Protein AF-0000000074217913 (afdb_homodimer)

Solvent-accessible surface area (backbone atoms only — not comparable to full-atom values): 28511 Å² total; per-residue (Å²): 125,82,74,74,74,81,75,50,30,39,48,20,74,48,66,44,60,86,43,67,68,57,65,58,76,44,72,46,54,25,29,33,69,36,25,29,69,39,64,26,26,34,15,54,50,45,27,1,13,82,92,37,47,10,49,38,68,25,53,40,85,28,80,88,29,54,33,67,37,34,37,34,32,47,62,50,59,69,61,40,50,53,49,48,53,52,51,41,44,71,57,56,46,48,44,77,47,78,46,58,32,42,48,64,53,74,89,48,76,67,64,39,73,24,39,34,74,31,49,48,81,83,29,89,39,43,63,48,88,57,98,51,48,38,57,34,22,63,67,12,42,20,72,59,32,50,16,47,45,57,54,19,40,53,49,29,49,41,57,69,81,34,66,86,62,84,54,66,64,61,52,51,43,50,54,49,25,51,56,51,27,63,74,74,43,52,77,63,58,50,38,44,58,50,26,39,53,48,51,71,73,55,52,81,65,64,66,52,66,64,58,59,61,60,63,68,62,66,65,68,80,72,69,76,72,77,70,76,76,67,78,89,81,75,89,79,68,85,78,78,80,84,74,85,78,78,82,82,59,97,72,132,123,81,75,74,74,82,74,50,28,38,47,19,76,48,67,44,60,86,46,67,70,54,65,58,77,44,71,45,55,24,29,34,70,37,26,30,68,39,64,26,25,33,15,52,49,43,27,1,14,83,92,37,48,10,48,38,67,26,54,40,87,27,82,89,29,54,34,68,36,34,36,34,32,46,60,49,58,70,63,40,51,52,49,48,53,52,50,42,44,71,59,54,46,49,43,78,47,79,45,57,31,42,50,64,53,73,89,49,76,66,65,39,72,24,39,33,75,32,50,48,82,81,30,89,40,43,63,49,88,57,97,52,48,38,57,33,22,63,66,12,42,20,71,57,32,50,15,46,45,58,53,19,41,53,49,30,49,41,57,70,78,35,66,86,62,84,55,65,63,60,51,50,42,51,53,49,25,50,55,51,28,63,75,74,44,52,76,61,58,50,37,44,58,50,25,40,53,49,51,71,72,54,53,82,65,65,66,52,67,64,58,59,63,60,64,67,63,68,67,69,80,73,72,78,73,80,74,80,77,76,74,87,82,81,78,85,76,82,70,86,74,82,83,80,82,83,75,85,74,92,81,135

InterPro domains:
  IPR006840 Glutathione-specific gamma-glutamylcyclotransferase [PF04752] (8-179)
  IPR006840 Glutathione-specific gamma-glutamylcyclotransferase [PTHR12192] (8-188)
  IPR013024 Gamma-glutamyl cyclotransferase-like [cd06661] (10-119)
  IPR036568 Gamma-glutamyl cyclotransferase-like superfamily [SSF110857] (8-122)

Radius of gyration: 31.49 Å; Cα contacts (8 Å, |Δi|>4): 832; chains: 2; bounding box: 58×108×84 Å

Nearest PDB structures (foldseek):
  6ky1-assembly1_A  TM=9.295E-01  e=3.889E-21  Homo sapiens
  6ky0-assembly2_B  TM=9.250E-01  e=1.197E-20  Homo sapiens
  6ky1-assembly2_B  TM=9.244E-01  e=1.429E-20  Homo sapiens
  6ky0-assembly3_C  TM=9.483E-01  e=1.442E-18  Homo sapiens
  6k95-assembly1_A-3  TM=8.635E-01  e=1.011E-18  Homo sapiens

Structure (mmCIF, N/CA/C/O backbone):
data_AF-0000000074217913-model_v1
#
loop_
_entity.id
_entity.type
_entity.pdbx_description
1 polymer 'glutathione-specific gamma-glutamylcyclotransferase'
#
loop_
_atom_site.group_PDB
_atom_site.id
_atom_site.type_symbol
_atom_site.label_atom_id
_atom_site.label_alt_id
_atom_site.label_comp_id
_atom_site.label_asym_id
_atom_site.label_entity_id
_atom_site.label_seq_id
_atom_site.pdbx_PDB_ins_code
_atom_site.Cartn_x
_atom_site.Cartn_y
_atom_site.Cartn_z
_atom_site.occupancy
_atom_site.B_iso_or_equiv
_atom_site.auth_seq_id
_atom_site.auth_comp_id
_atom_site.auth_asym_id
_atom_site.auth_atom_id
_atom_site.pdbx_PDB_model_num
ATOM 1 N N . MET A 1 1 ? -22.969 16.188 34.094 1 24.75 1 MET A N 1
ATOM 2 C CA . MET A 1 1 ? -21.531 16.156 33.781 1 24.75 1 MET A CA 1
ATOM 3 C C . MET A 1 1 ? -21.297 16.094 32.281 1 24.75 1 MET A C 1
ATOM 5 O O . MET A 1 1 ? -21.828 15.203 31.594 1 24.75 1 MET A O 1
ATOM 9 N N . ALA A 1 2 ? -21.406 17.156 31.609 1 31.7 2 ALA A N 1
ATOM 10 C CA . ALA A 1 2 ? -21.234 17.172 30.156 1 31.7 2 ALA A CA 1
ATOM 11 C C . ALA A 1 2 ? -20.109 16.219 29.734 1 31.7 2 ALA A C 1
ATOM 13 O O . ALA A 1 2 ? -19 16.297 30.266 1 31.7 2 ALA A O 1
ATOM 14 N N . ASN A 1 3 ? -20.266 14.945 29.672 1 37.22 3 ASN A N 1
ATOM 15 C CA . ASN A 1 3 ? -19.281 13.953 29.281 1 37.22 3 ASN A CA 1
ATOM 16 C C . ASN A 1 3 ? -18.297 14.5 28.25 1 37.22 3 ASN A C 1
ATOM 18 O O . ASN A 1 3 ? -18.703 14.828 27.141 1 37.22 3 ASN A O 1
ATOM 22 N N . GLU A 1 4 ? -17.469 15.414 28.531 1 41.25 4 GLU A N 1
ATOM 23 C CA . GLU A 1 4 ? -16.406 16.062 27.766 1 41.25 4 GLU A CA 1
ATOM 24 C C . GLU A 1 4 ? -15.844 15.117 26.703 1 41.25 4 GLU A C 1
ATOM 26 O O . GLU A 1 4 ? -15.125 14.164 27.031 1 41.25 4 GLU A O 1
ATOM 31 N N . THR A 1 5 ? -16.609 14.539 25.875 1 49.62 5 THR A N 1
ATOM 32 C CA . THR A 1 5 ? -16.344 13.578 24.8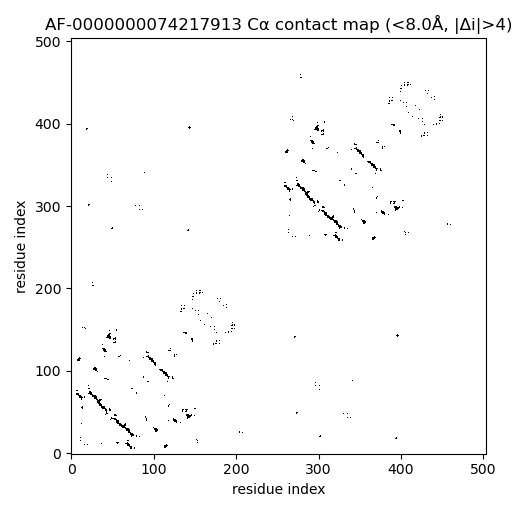12 1 49.62 5 THR A CA 1
ATOM 33 C C . THR A 1 5 ? -15.023 13.883 24.125 1 49.62 5 THR A C 1
ATOM 35 O O . THR A 1 5 ? -14.812 14.984 23.625 1 49.62 5 THR A O 1
ATOM 38 N N . ASN A 1 6 ? -13.859 13.539 24.766 1 65.75 6 ASN A N 1
ATOM 39 C CA . ASN A 1 6 ? -12.477 13.797 24.359 1 65.75 6 ASN A CA 1
ATOM 40 C C . ASN A 1 6 ? -12.25 13.492 22.891 1 65.75 6 ASN A C 1
ATOM 42 O O . ASN A 1 6 ? -11.945 12.352 22.516 1 65.75 6 ASN A O 1
ATOM 46 N N . ASP A 1 7 ? -12.648 14.359 22 1 87.56 7 ASP A N 1
ATOM 47 C CA . ASP A 1 7 ? -12.43 14.336 20.547 1 87.56 7 ASP A CA 1
ATOM 48 C C . ASP A 1 7 ? -10.945 14.297 20.219 1 87.56 7 ASP A C 1
ATOM 50 O O . ASP A 1 7 ? -10.148 15.023 20.812 1 87.56 7 ASP A O 1
ATOM 54 N N . VAL A 1 8 ? -10.609 13.352 19.531 1 95.06 8 VAL A N 1
ATOM 55 C CA . VAL A 1 8 ? -9.203 13.203 19.188 1 95.06 8 VAL A CA 1
ATOM 56 C C . VAL A 1 8 ? -8.969 13.688 17.766 1 95.06 8 VAL A C 1
ATOM 58 O O . VAL A 1 8 ? -9.664 13.266 16.828 1 95.06 8 VAL A O 1
ATOM 61 N N . TRP A 1 9 ? -8.078 14.703 17.672 1 97.56 9 TRP A N 1
ATOM 62 C CA . TRP A 1 9 ? -7.625 15.188 16.375 1 97.56 9 TRP A CA 1
ATOM 63 C C . TRP A 1 9 ? -6.289 14.562 15.992 1 97.56 9 TRP A C 1
ATOM 65 O O . TRP A 1 9 ? -5.402 14.414 16.844 1 97.56 9 TRP A O 1
ATOM 75 N N . VAL A 1 10 ? -6.184 14.203 14.711 1 98.12 10 VAL A N 1
ATOM 76 C CA . VAL A 1 10 ? -4.93 13.664 14.188 1 98.12 10 VAL A CA 1
ATOM 77 C C . VAL A 1 10 ? -4.398 14.578 13.086 1 98.12 10 VAL A C 1
ATOM 79 O O . VAL A 1 10 ? -5.129 14.922 12.148 1 98.12 10 VAL A O 1
ATOM 82 N N . PHE A 1 11 ? -3.158 14.984 13.219 1 98.69 11 PHE A N 1
ATOM 83 C CA . PHE A 1 11 ? -2.527 15.828 12.203 1 98.69 11 PHE A CA 1
ATOM 84 C C . PHE A 1 11 ? -1.843 14.977 11.141 1 98.69 11 PHE A C 1
ATOM 86 O O . PHE A 1 11 ? -1.042 14.094 11.469 1 98.69 11 PHE A O 1
ATOM 93 N N . ALA A 1 12 ? -2.168 15.258 9.922 1 98.44 12 ALA A N 1
ATOM 94 C CA . ALA A 1 12 ? -1.618 14.562 8.758 1 98.44 12 ALA A CA 1
ATOM 95 C C . ALA A 1 12 ? -0.642 15.461 7.996 1 98.44 12 ALA A C 1
ATOM 97 O O . ALA A 1 12 ? -1.014 16.531 7.527 1 98.44 12 ALA A O 1
ATOM 98 N N . TYR A 1 13 ? 0.562 14.977 7.828 1 98.62 13 TYR A N 1
ATOM 99 C CA . TYR A 1 13 ? 1.555 15.781 7.133 1 98.62 13 TYR A CA 1
ATOM 100 C C . TYR A 1 13 ? 2.254 14.977 6.047 1 98.62 13 TYR A C 1
ATOM 102 O O . TYR A 1 13 ? 3.082 15.508 5.301 1 98.62 13 TYR A O 1
ATOM 110 N N . GLY A 1 14 ? 1.958 13.711 5.965 1 97.06 14 GLY A N 1
ATOM 111 C CA . GLY A 1 14 ? 2.42 12.789 4.941 1 97.06 14 GLY A CA 1
ATOM 112 C C . GLY A 1 14 ? 1.291 12.039 4.262 1 97.06 14 GLY A C 1
ATOM 113 O O . GLY A 1 14 ? 0.35 12.648 3.754 1 97.06 14 GLY A O 1
ATOM 114 N N . SER A 1 15 ? 1.366 10.688 4.336 1 94.62 15 SER A N 1
ATOM 115 C CA . SER A 1 15 ? 0.415 9.883 3.572 1 94.62 15 SER A CA 1
ATOM 116 C C . SER A 1 15 ? -0.996 10.016 4.137 1 94.62 15 SER A C 1
ATOM 118 O O . SER A 1 15 ? -1.978 9.875 3.402 1 94.62 15 SER A O 1
ATOM 120 N N . LEU A 1 16 ? -1.104 10.305 5.395 1 95.31 16 LEU A N 1
ATOM 121 C CA . LEU A 1 16 ? -2.426 10.445 5.992 1 95.31 16 LEU A CA 1
ATOM 122 C C . LEU A 1 16 ? -3.221 11.555 5.301 1 95.31 16 LEU A C 1
ATOM 124 O O . LEU A 1 16 ? -4.445 11.617 5.43 1 95.31 16 LEU A O 1
ATOM 128 N N . ILE A 1 17 ? -2.582 12.398 4.617 1 96.62 17 ILE A N 1
ATOM 129 C CA . ILE A 1 17 ? -3.244 13.5 3.934 1 96.62 17 ILE A CA 1
ATOM 130 C C . ILE A 1 17 ? -4.199 12.953 2.877 1 96.62 17 ILE A C 1
ATOM 132 O O . ILE A 1 17 ? -5.324 13.445 2.734 1 96.62 17 ILE A O 1
ATOM 136 N N . TRP A 1 18 ? -3.797 11.961 2.166 1 93.12 18 TRP A N 1
ATOM 137 C CA . TRP A 1 18 ? -4.652 11.477 1.086 1 93.12 18 TRP A CA 1
ATOM 138 C C . TRP A 1 18 ? -5.207 10.094 1.406 1 93.12 18 TRP A C 1
ATOM 140 O O . TRP A 1 18 ? -6.059 9.578 0.681 1 93.12 18 TRP A O 1
ATOM 150 N N . ASN A 1 19 ? -4.629 9.578 2.469 1 89.94 19 ASN A N 1
ATOM 151 C CA . ASN A 1 19 ? -5.02 8.227 2.855 1 89.94 19 ASN A CA 1
ATOM 152 C C . ASN A 1 19 ? -5.141 8.086 4.371 1 89.94 19 ASN A C 1
ATOM 154 O O . ASN A 1 19 ? -4.363 7.363 4.996 1 89.94 19 ASN A O 1
ATOM 158 N N . PRO A 1 20 ? -6.133 8.609 4.93 1 92.38 20 PRO A N 1
ATOM 159 C CA . PRO A 1 20 ? -6.258 8.516 6.383 1 92.38 20 PRO A CA 1
ATOM 160 C C . PRO A 1 20 ? -6.555 7.094 6.859 1 92.38 20 PRO A C 1
ATOM 162 O O . PRO A 1 20 ? -5.93 6.609 7.805 1 92.38 20 PRO A O 1
ATOM 165 N N . GLY A 1 21 ? -7.547 6.43 6.172 1 88.94 21 GLY A N 1
ATOM 166 C CA . GLY A 1 21 ? -7.832 5.035 6.469 1 88.94 21 GLY A CA 1
ATOM 167 C C . GLY A 1 21 ? -8.781 4.855 7.637 1 88.94 21 GLY A C 1
ATOM 168 O O . GLY A 1 21 ? -8.969 3.742 8.133 1 88.94 21 GLY A O 1
ATOM 169 N N . PHE A 1 22 ? -9.273 5.871 8.234 1 90.88 22 PHE A N 1
ATOM 170 C CA . PHE A 1 22 ? -10.242 5.828 9.32 1 90.88 22 PHE A CA 1
ATOM 171 C C . PHE A 1 22 ? -11.391 6.801 9.07 1 90.88 22 PHE A C 1
ATOM 173 O O . PHE A 1 22 ? -11.242 7.75 8.289 1 90.88 22 PHE A O 1
ATOM 180 N N . GLU A 1 23 ? -12.484 6.547 9.711 1 90.5 23 GLU A N 1
ATOM 181 C CA . GLU A 1 23 ? -13.625 7.453 9.602 1 90.5 23 GLU A CA 1
ATOM 182 C C . GLU A 1 23 ? -13.414 8.719 10.438 1 90.5 23 GLU A C 1
ATOM 184 O O . GLU A 1 23 ? -12.875 8.648 11.547 1 90.5 23 GLU A O 1
ATOM 189 N N . TYR A 1 24 ? -13.828 9.82 9.891 1 94.44 24 TYR A N 1
ATOM 190 C CA . TYR A 1 24 ? -13.664 11.094 10.586 1 94.44 24 TYR A CA 1
ATOM 191 C C . TYR A 1 24 ? -14.898 11.961 10.43 1 94.44 24 TYR A C 1
ATOM 193 O O . TYR A 1 24 ? -15.664 11.805 9.477 1 94.44 24 TYR A O 1
ATOM 201 N N . LYS A 1 25 ? -15.039 12.875 11.375 1 94.31 25 LYS A N 1
ATOM 202 C CA . LYS A 1 25 ? -16.188 13.781 11.398 1 94.31 25 LYS A CA 1
ATOM 203 C C . LYS A 1 25 ? -15.875 15.078 10.656 1 94.31 25 LYS A C 1
ATOM 205 O O . LYS A 1 25 ? -16.75 15.648 10 1 94.31 25 LYS A O 1
ATOM 210 N N . LYS A 1 26 ? -14.656 15.547 10.82 1 94.44 26 LYS A N 1
ATOM 211 C CA . LYS A 1 26 ? -14.219 16.828 10.273 1 94.44 26 LYS A CA 1
ATOM 212 C C . LYS A 1 26 ? -12.773 16.766 9.789 1 94.44 26 LYS A C 1
ATOM 214 O O . LYS A 1 26 ? -11.984 15.961 10.297 1 94.44 26 LYS A O 1
ATOM 219 N N . VAL A 1 27 ? -12.5 17.578 8.82 1 96.12 27 VAL A N 1
ATOM 220 C CA . VAL A 1 27 ? -11.133 17.766 8.344 1 96.12 27 VAL A CA 1
ATOM 221 C C . VAL A 1 27 ? -10.867 19.234 8.062 1 96.12 27 VAL A C 1
ATOM 223 O O . VAL A 1 27 ? -11.711 19.922 7.492 1 96.12 27 VAL A O 1
ATOM 226 N N . ILE A 1 28 ? -9.742 19.703 8.562 1 95.81 28 ILE A N 1
ATOM 227 C CA . ILE A 1 28 ? -9.422 21.109 8.406 1 95.81 28 ILE A CA 1
ATOM 228 C C . ILE A 1 28 ? -7.969 21.266 7.969 1 95.81 28 ILE A C 1
ATOM 230 O O . ILE A 1 28 ? -7.094 20.531 8.43 1 95.81 28 ILE A O 1
ATOM 234 N N . ILE A 1 29 ? -7.723 22.281 7.09 1 97.5 29 ILE A N 1
ATOM 235 C CA . ILE A 1 29 ? -6.371 22.609 6.648 1 97.5 29 ILE A CA 1
ATOM 236 C C . ILE A 1 29 ? -5.711 23.547 7.652 1 97.5 29 ILE A C 1
ATOM 238 O O . ILE A 1 29 ? -6.352 24.469 8.164 1 97.5 29 ILE A O 1
ATOM 242 N N . GLY A 1 30 ? -4.504 23.344 7.957 1 98.25 30 GLY A N 1
ATOM 243 C CA . GLY A 1 30 ? -3.746 24.188 8.859 1 98.25 30 GLY A CA 1
ATOM 244 C C . GLY A 1 30 ? -2.307 23.75 9.031 1 98.25 30 GLY A C 1
ATOM 245 O O . GLY A 1 30 ? -1.761 23.047 8.18 1 98.25 30 GLY A O 1
ATOM 246 N N . CYS A 1 31 ? -1.681 24.266 10.102 1 98.62 31 CYS A N 1
ATOM 247 C CA . CYS A 1 31 ? -0.275 23.922 10.289 1 98.62 31 CYS A CA 1
ATOM 248 C C . CYS A 1 31 ? 0.044 23.719 11.766 1 98.62 31 CYS A C 1
ATOM 250 O O . CYS A 1 31 ? -0.746 24.094 12.633 1 98.62 31 CYS A O 1
ATOM 252 N N . ILE A 1 32 ? 1.066 23.016 12.039 1 98.56 32 ILE A N 1
ATOM 253 C CA . ILE A 1 32 ? 1.684 22.969 13.359 1 98.56 32 ILE A CA 1
ATOM 254 C C . ILE A 1 32 ? 2.982 23.766 13.344 1 98.56 32 ILE A C 1
ATOM 256 O O . ILE A 1 32 ? 3.588 23.969 12.289 1 98.56 32 ILE A O 1
ATOM 260 N N . ARG A 1 33 ? 3.344 24.234 14.492 1 98 33 ARG A N 1
ATOM 261 C CA . ARG A 1 33 ? 4.566 25.016 14.625 1 98 33 ARG A CA 1
ATOM 262 C C . ARG A 1 33 ? 5.609 24.281 15.453 1 98 33 ARG A C 1
ATOM 264 O O . ARG A 1 33 ? 5.273 23.359 16.203 1 98 33 ARG A O 1
ATOM 271 N N . GLY A 1 34 ? 6.887 24.656 15.242 1 97.88 34 GLY A N 1
ATOM 272 C CA . GLY A 1 34 ? 7.969 24.031 15.992 1 97.88 34 GLY A CA 1
ATOM 273 C C . GLY A 1 34 ? 8.516 22.781 15.336 1 97.88 34 GLY A C 1
ATOM 274 O O . GLY A 1 34 ? 9.391 22.109 15.891 1 97.88 34 GLY A O 1
ATOM 275 N N . TYR A 1 35 ? 8.023 22.453 14.125 1 98 35 TYR A N 1
ATOM 276 C CA . TYR A 1 35 ? 8.438 21.25 13.398 1 98 35 TYR A CA 1
ATOM 277 C C . TYR A 1 35 ? 8.531 21.531 11.898 1 98 35 TYR A C 1
ATOM 279 O O . TYR A 1 35 ? 7.707 22.25 11.344 1 98 35 TYR A O 1
ATOM 287 N N . SER A 1 36 ? 9.5 20.969 11.289 1 98.5 36 SER A N 1
ATOM 288 C CA . SER A 1 36 ? 9.633 21.031 9.836 1 98.5 36 SER A CA 1
ATOM 289 C C . SER A 1 36 ? 9.539 19.641 9.219 1 98.5 36 SER A C 1
ATOM 291 O O . SER A 1 36 ? 10.102 18.672 9.742 1 98.5 36 SER A O 1
ATOM 293 N N . ARG A 1 37 ? 8.812 19.531 8.133 1 98.69 37 ARG A N 1
ATOM 294 C CA . ARG A 1 37 ? 8.688 18.281 7.387 1 98.69 37 ARG A CA 1
ATOM 295 C C . ARG A 1 37 ? 9.977 17.953 6.641 1 98.69 37 ARG A C 1
ATOM 297 O O . ARG A 1 37 ? 10.531 18.812 5.945 1 98.69 37 ARG A O 1
ATOM 304 N N . ARG A 1 38 ? 10.461 16.75 6.805 1 98.62 38 ARG A N 1
ATOM 305 C CA . ARG A 1 38 ? 11.641 16.266 6.094 1 98.62 38 ARG A CA 1
ATOM 306 C C . ARG A 1 38 ? 11.445 14.82 5.645 1 98.62 38 ARG A C 1
ATOM 308 O O . ARG A 1 38 ? 10.844 14.023 6.355 1 98.62 38 ARG A O 1
ATOM 315 N N . PHE A 1 39 ? 11.992 14.477 4.488 1 98.69 39 PHE A N 1
ATOM 316 C CA . PHE A 1 39 ? 11.953 13.109 3.984 1 98.69 39 PHE A CA 1
ATOM 317 C C . PHE A 1 39 ? 13.125 12.305 4.535 1 98.69 39 PHE A C 1
ATOM 319 O O . PHE A 1 39 ? 13.891 11.711 3.771 1 98.69 39 PHE A O 1
ATOM 326 N N . PHE A 1 40 ? 13.172 12.234 5.848 1 98.12 40 PHE A N 1
ATOM 327 C CA . PHE A 1 40 ? 14.32 11.641 6.516 1 98.12 40 PHE A CA 1
ATOM 328 C C . PHE A 1 40 ? 14 10.234 6.996 1 98.12 40 PHE A C 1
ATOM 330 O O . PHE A 1 40 ? 14.891 9.516 7.465 1 98.12 40 PHE A O 1
ATOM 337 N N . GLN A 1 41 ? 12.742 9.82 6.891 1 97.69 41 GLN A N 1
ATOM 338 C CA . GLN A 1 41 ? 12.336 8.484 7.316 1 97.69 41 GLN A CA 1
ATOM 339 C C . GLN A 1 41 ? 12.445 7.48 6.168 1 97.69 41 GLN A C 1
ATOM 341 O O . GLN A 1 41 ? 11.93 7.73 5.07 1 97.69 41 GLN A O 1
ATOM 346 N N . GLY A 1 42 ? 13.102 6.426 6.48 1 97.19 42 GLY A N 1
ATOM 347 C CA . GLY A 1 42 ? 13.203 5.367 5.492 1 97.19 42 GLY A CA 1
ATOM 348 C C . GLY A 1 42 ? 11.969 4.488 5.43 1 97.19 42 GLY A C 1
ATOM 349 O O . GLY A 1 42 ? 11.172 4.461 6.367 1 97.19 42 GLY A O 1
ATOM 350 N N . SER A 1 43 ? 11.766 3.822 4.289 1 95 43 SER A N 1
ATOM 351 C CA . SER A 1 43 ? 10.719 2.822 4.09 1 95 43 SER A CA 1
ATOM 352 C C . SER A 1 43 ? 11.297 1.531 3.514 1 95 43 SER A C 1
ATOM 354 O O . SER A 1 43 ? 11.82 1.523 2.402 1 95 43 SER A O 1
ATOM 356 N N . ASP A 1 44 ? 11.109 0.475 4.242 1 91.69 44 ASP A N 1
ATOM 357 C CA . ASP A 1 44 ? 11.711 -0.778 3.795 1 91.69 44 ASP A CA 1
ATOM 358 C C . ASP A 1 44 ? 10.641 -1.757 3.311 1 91.69 44 ASP A C 1
ATOM 360 O O . ASP A 1 44 ? 10.953 -2.889 2.938 1 91.69 44 ASP A O 1
ATOM 364 N N . GLN A 1 45 ? 9.391 -1.309 3.35 1 85.25 45 GLN A N 1
ATOM 365 C CA . GLN A 1 45 ? 8.328 -2.211 2.912 1 85.25 45 GLN A CA 1
ATOM 366 C C . GLN A 1 45 ? 7.289 -1.473 2.0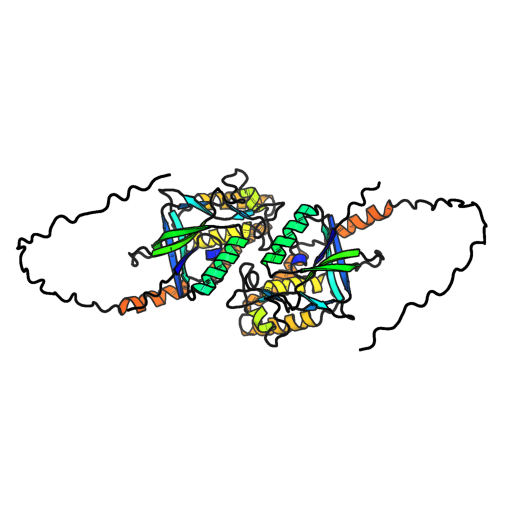72 1 85.25 45 GLN A C 1
ATOM 368 O O . GLN A 1 45 ? 6.902 -1.943 1 1 85.25 45 GLN A O 1
ATOM 373 N N . HIS A 1 46 ? 6.93 -0.307 2.404 1 88.62 46 HIS A N 1
ATOM 374 C CA . HIS A 1 46 ? 5.777 0.386 1.842 1 88.62 46 HIS A CA 1
ATOM 375 C C . HIS A 1 46 ? 6.145 1.113 0.554 1 88.62 46 HIS A C 1
ATOM 377 O O . HIS A 1 46 ? 5.555 0.858 -0.499 1 88.62 46 HIS A O 1
ATOM 383 N N . ARG A 1 47 ? 7.113 1.936 0.704 1 94.69 47 ARG A N 1
ATOM 384 C CA . ARG A 1 47 ? 7.539 2.709 -0.458 1 94.69 47 ARG A CA 1
ATOM 385 C C . ARG A 1 47 ? 8.977 2.373 -0.845 1 94.69 47 ARG A C 1
ATOM 387 O O . ARG A 1 47 ? 9.594 3.086 -1.639 1 94.69 47 ARG A O 1
ATOM 394 N N . GLY A 1 48 ? 9.492 1.319 -0.25 1 94 48 GLY A N 1
ATOM 395 C CA . GLY A 1 48 ? 10.805 0.756 -0.508 1 94 48 GLY A CA 1
ATOM 396 C C . GLY A 1 48 ? 10.898 -0.72 -0.17 1 94 48 GLY A C 1
ATOM 397 O O . GLY A 1 48 ? 9.891 -1.358 0.133 1 94 48 GLY A O 1
ATOM 398 N N . SER A 1 49 ? 12.078 -1.242 -0.299 1 90.44 49 SER A N 1
ATOM 399 C CA . SER A 1 49 ? 12.422 -2.615 0.052 1 90.44 49 SER A CA 1
ATOM 400 C C . SER A 1 49 ? 13.719 -2.674 0.848 1 90.44 49 SER A C 1
ATOM 402 O O . SER A 1 49 ? 14.438 -1.675 0.95 1 90.44 49 SER A O 1
ATOM 404 N N . PRO A 1 50 ? 13.953 -3.791 1.464 1 88.31 50 PRO A N 1
ATOM 405 C CA . PRO A 1 50 ? 15.227 -3.893 2.184 1 88.31 50 PRO A CA 1
ATOM 406 C C . PRO A 1 50 ? 16.438 -3.607 1.292 1 88.31 50 PRO A C 1
ATOM 408 O O . PRO A 1 50 ? 17.422 -3.039 1.754 1 88.31 50 PRO A O 1
ATOM 411 N N . GLU A 1 51 ? 16.359 -3.908 0.033 1 88.69 51 GLU A N 1
ATOM 412 C CA . GLU A 1 51 ? 17.484 -3.727 -0.892 1 88.69 51 GLU A CA 1
ATOM 413 C C . GLU A 1 51 ? 17.484 -2.314 -1.469 1 88.69 51 GLU A C 1
ATOM 415 O O . GLU A 1 51 ? 18.531 -1.845 -1.949 1 88.69 51 GLU A O 1
ATOM 420 N N . SER A 1 52 ? 16.359 -1.701 -1.444 1 93.44 52 SER A N 1
ATOM 421 C CA . SER A 1 52 ? 16.203 -0.351 -1.973 1 93.44 52 SER A CA 1
ATOM 422 C C . SER A 1 52 ? 15.242 0.466 -1.115 1 93.44 52 SER A C 1
ATOM 424 O O . SER A 1 52 ? 14.07 0.624 -1.465 1 93.44 52 SER A O 1
ATOM 426 N N . LEU A 1 53 ? 15.867 1.07 -0.108 1 95.75 53 LEU A N 1
ATOM 427 C CA . LEU A 1 53 ? 15.047 1.793 0.854 1 95.75 53 LEU A CA 1
ATOM 428 C C . LEU A 1 53 ? 14.414 3.025 0.213 1 95.75 53 LEU A C 1
ATOM 430 O O . LEU A 1 53 ? 15.062 3.725 -0.567 1 95.75 53 LEU A O 1
ATOM 434 N N . GLY A 1 54 ? 13.188 3.244 0.455 1 97.5 54 GLY A N 1
ATOM 435 C CA . GLY A 1 54 ? 12.547 4.496 0.089 1 97.5 54 GLY A CA 1
ATOM 436 C C . GLY A 1 54 ? 12.719 5.586 1.13 1 97.5 54 GLY A C 1
ATOM 437 O O . GLY A 1 54 ? 13.367 5.371 2.154 1 97.5 54 GLY A O 1
ATOM 438 N N . ARG A 1 55 ? 12.18 6.746 0.813 1 98.31 55 ARG A N 1
ATOM 439 C CA . ARG A 1 55 ? 12.164 7.898 1.709 1 98.31 55 ARG A CA 1
ATOM 440 C C . ARG A 1 55 ? 10.758 8.469 1.834 1 98.31 55 ARG A C 1
ATOM 442 O O . ARG A 1 55 ? 10.109 8.781 0.828 1 98.31 55 ARG A O 1
ATOM 449 N N . VAL A 1 56 ? 10.312 8.617 3.105 1 98.06 56 VAL A N 1
ATOM 450 C CA . VAL A 1 56 ? 9.008 9.211 3.342 1 98.06 56 VAL A CA 1
ATOM 451 C C . VAL A 1 56 ? 9.125 10.312 4.398 1 98.06 56 VAL A C 1
ATOM 453 O O . VAL A 1 56 ? 10.219 10.594 4.887 1 98.06 56 VAL A O 1
ATOM 456 N N . ALA A 1 57 ? 8.047 10.938 4.652 1 98 57 ALA A N 1
ATOM 457 C CA . ALA A 1 57 ? 8.055 12.164 5.441 1 98 57 ALA A CA 1
ATOM 458 C C . ALA A 1 57 ? 8.102 11.859 6.938 1 98 57 ALA A C 1
ATOM 460 O O . ALA A 1 57 ? 7.484 10.898 7.398 1 98 57 ALA A O 1
ATOM 461 N N . THR A 1 58 ? 8.797 12.617 7.668 1 98.31 58 THR A N 1
ATOM 462 C CA . THR A 1 58 ? 8.734 12.766 9.117 1 98.31 58 THR A CA 1
ATOM 463 C C . THR A 1 58 ? 8.945 14.227 9.516 1 98.31 58 THR A C 1
ATOM 465 O O . THR A 1 58 ? 8.961 15.109 8.664 1 98.31 58 THR A O 1
ATOM 468 N N . LEU A 1 59 ? 8.945 14.477 10.844 1 98.19 59 LEU A N 1
ATOM 469 C CA . LEU A 1 59 ? 9.109 15.836 11.344 1 98.19 59 LEU A CA 1
ATOM 470 C C . LEU A 1 59 ? 10.398 15.969 12.148 1 98.19 59 LEU A C 1
ATOM 472 O O . LEU A 1 59 ? 10.758 15.062 12.898 1 98.19 59 LEU A O 1
ATOM 476 N N . ILE A 1 60 ? 11.008 17.078 11.984 1 97.5 60 ILE A N 1
ATOM 477 C CA . ILE A 1 60 ? 12.172 17.438 12.789 1 97.5 60 ILE A CA 1
ATOM 478 C C . ILE A 1 60 ? 11.844 18.688 13.617 1 97.5 60 ILE A C 1
ATOM 480 O O . ILE A 1 60 ? 11.242 19.641 13.117 1 97.5 60 ILE A O 1
ATOM 484 N N . GLU A 1 61 ? 12.289 18.625 14.859 1 96.56 61 GLU A N 1
ATOM 485 C CA . GLU A 1 61 ? 12.117 19.812 15.688 1 96.56 61 GLU A CA 1
ATOM 486 C C . GLU A 1 61 ? 12.852 21.016 15.086 1 96.56 61 GLU A C 1
ATOM 488 O O . GLU A 1 61 ? 14.016 20.906 14.695 1 96.56 61 GLU A O 1
ATOM 493 N N . ASP A 1 62 ? 12.156 22.047 14.922 1 97.19 62 ASP A N 1
ATOM 494 C CA . ASP A 1 62 ? 12.609 23.312 14.344 1 97.19 62 ASP A CA 1
ATOM 495 C C . ASP A 1 62 ? 11.82 24.5 14.914 1 97.19 62 ASP A C 1
ATOM 497 O O . ASP A 1 62 ? 10.711 24.781 14.453 1 97.19 62 ASP A O 1
ATOM 501 N N . GLU A 1 63 ? 12.398 25.141 15.82 1 96.56 63 GLU A N 1
ATOM 502 C CA . GLU A 1 63 ? 11.719 26.172 16.594 1 96.56 63 GLU A CA 1
ATOM 503 C C . GLU A 1 63 ? 11.039 27.188 15.68 1 96.56 63 GLU A C 1
ATOM 505 O O . GLU A 1 63 ? 9.945 27.672 15.984 1 96.56 63 GLU A O 1
ATOM 510 N N . GLN A 1 64 ? 11.633 27.547 14.641 1 96.19 64 GLN A N 1
ATOM 511 C CA . GLN A 1 64 ? 11.086 28.547 13.742 1 96.19 64 GLN A CA 1
ATOM 512 C C . GLN A 1 64 ? 10.297 27.906 12.602 1 96.19 64 GLN A C 1
ATOM 514 O O . GLN A 1 64 ? 9.727 28.594 11.758 1 96.19 64 GLN A O 1
ATOM 519 N N . GLY A 1 65 ? 10.266 26.609 12.562 1 97.06 65 GLY A N 1
ATOM 520 C CA . GLY A 1 65 ? 9.648 25.891 11.461 1 97.06 65 GLY A CA 1
ATOM 521 C C . GLY A 1 65 ? 8.156 25.672 11.656 1 97.06 65 GLY A C 1
ATOM 522 O O . GLY A 1 65 ? 7.645 25.812 12.766 1 97.06 65 GLY A O 1
ATOM 523 N N . SER A 1 66 ? 7.531 25.406 10.555 1 97.94 66 SER A N 1
ATOM 524 C CA . SER A 1 66 ? 6.129 25 10.547 1 97.94 66 SER A CA 1
ATOM 525 C C . SER A 1 66 ? 5.863 23.953 9.477 1 97.94 66 SER A C 1
ATOM 527 O O . SER A 1 66 ? 6.609 23.859 8.5 1 97.94 66 SER A O 1
ATOM 529 N N . THR A 1 67 ? 4.891 23.203 9.711 1 98.75 67 THR A N 1
ATOM 530 C CA . THR A 1 67 ? 4.477 22.188 8.742 1 98.75 67 THR A CA 1
ATOM 531 C C . THR A 1 67 ? 2.977 22.25 8.492 1 98.75 67 THR A C 1
ATOM 533 O O . THR A 1 67 ? 2.178 22.219 9.43 1 98.75 67 THR A O 1
ATOM 536 N N . TRP A 1 68 ? 2.668 22.406 7.203 1 98.75 68 TRP A N 1
ATOM 537 C CA . TRP A 1 68 ? 1.269 22.5 6.805 1 98.75 68 TRP A CA 1
ATOM 538 C C . TRP A 1 68 ? 0.712 21.141 6.402 1 98.75 68 TRP A C 1
ATOM 540 O O . TRP A 1 68 ? 1.431 20.312 5.844 1 98.75 68 TRP A O 1
ATOM 550 N N . GLY A 1 69 ? -0.526 20.906 6.734 1 98.56 69 GLY A N 1
ATOM 551 C CA . GLY A 1 69 ? -1.224 19.656 6.449 1 98.56 69 GLY A CA 1
ATOM 552 C C . GLY A 1 69 ? -2.697 19.703 6.805 1 98.56 69 GLY A C 1
ATOM 553 O O . GLY A 1 69 ? -3.346 20.734 6.652 1 98.56 69 GLY A O 1
ATOM 554 N N . LEU A 1 70 ? -3.213 18.562 7.113 1 98.31 70 LEU A N 1
ATOM 555 C CA . LEU A 1 70 ? -4.617 18.422 7.488 1 98.31 70 LEU A CA 1
ATOM 556 C C . LEU A 1 70 ? -4.75 17.938 8.922 1 98.31 70 LEU A C 1
ATOM 558 O O . LEU A 1 70 ? -3.918 17.156 9.398 1 98.31 70 LEU A O 1
ATOM 562 N N . ALA A 1 71 ? -5.785 18.344 9.594 1 97.88 71 ALA A N 1
ATOM 563 C CA . ALA A 1 71 ? -6.195 17.75 10.867 1 97.88 71 ALA A CA 1
ATOM 564 C C . ALA A 1 71 ? -7.551 17.062 10.742 1 97.88 71 ALA A C 1
ATOM 566 O O . ALA A 1 71 ? -8.516 17.672 10.25 1 97.88 71 ALA A O 1
ATOM 567 N N . PHE A 1 72 ? -7.594 15.828 11.172 1 97.25 72 PHE A N 1
ATOM 568 C CA . PHE A 1 72 ? -8.82 15.039 11.133 1 97.25 72 PHE A CA 1
ATOM 569 C C . PHE A 1 72 ? -9.414 14.883 12.523 1 97.25 72 PHE A C 1
ATOM 571 O O . PHE A 1 72 ? -8.719 14.461 13.453 1 97.25 72 PHE A O 1
ATOM 578 N N . LEU A 1 73 ? -10.672 15.242 12.703 1 97.06 73 LEU A N 1
ATOM 579 C CA . LEU A 1 73 ? -11.414 14.859 13.898 1 97.06 73 LEU A CA 1
ATOM 580 C C . LEU A 1 73 ? -11.961 13.445 13.773 1 97.06 73 LEU A C 1
ATOM 582 O O . LEU A 1 73 ? -12.891 13.195 13 1 97.06 73 LEU A O 1
ATOM 586 N N . ILE A 1 74 ? -11.43 12.539 14.57 1 95.19 74 ILE A N 1
ATOM 587 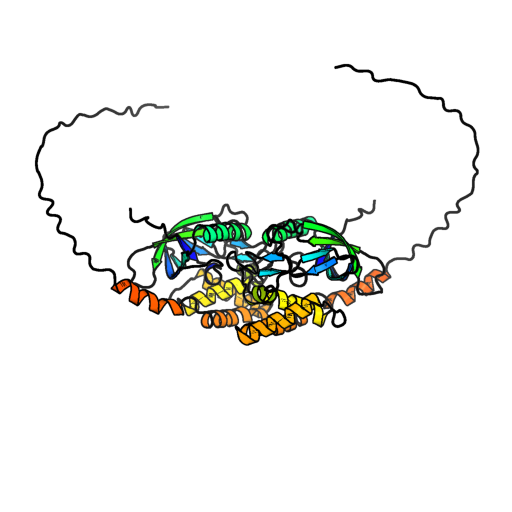C CA . ILE A 1 74 ? -11.742 11.117 14.453 1 95.19 74 ILE A CA 1
ATOM 588 C C . ILE A 1 74 ? -13.195 10.875 14.859 1 95.19 74 ILE A C 1
ATOM 590 O O . ILE A 1 74 ? -13.68 11.469 15.82 1 95.19 74 ILE A O 1
ATOM 594 N N . ALA A 1 75 ? -13.93 9.945 14.148 1 92.94 75 ALA A N 1
ATOM 595 C CA . ALA A 1 75 ? -15.32 9.617 14.445 1 92.94 75 ALA A CA 1
ATOM 596 C C . ALA A 1 75 ? -15.422 8.648 15.617 1 92.94 75 ALA A C 1
ATOM 598 O O . ALA A 1 75 ? -16.156 8.891 16.578 1 92.94 75 ALA A O 1
ATOM 599 N N . ASP A 1 76 ? -14.688 7.531 15.523 1 92.06 76 ASP A N 1
ATOM 600 C CA . ASP A 1 76 ? -14.586 6.516 16.562 1 92.06 76 ASP A CA 1
ATOM 601 C C . ASP A 1 76 ? -13.148 6.383 17.062 1 92.06 76 ASP A C 1
ATOM 603 O O . ASP A 1 76 ? -12.328 5.707 16.438 1 92.06 76 ASP A O 1
ATOM 607 N N . ASP A 1 77 ? -12.953 6.883 18.219 1 91.31 77 ASP A N 1
ATOM 608 C CA . ASP A 1 77 ? -11.586 7.008 18.734 1 91.31 77 ASP A CA 1
ATOM 609 C C . ASP A 1 77 ? -10.945 5.633 18.906 1 91.31 77 ASP A C 1
ATOM 611 O O . ASP A 1 77 ? -9.812 5.41 18.469 1 91.31 77 ASP A O 1
ATOM 615 N N . GLN A 1 78 ? -11.594 4.781 19.484 1 91.56 78 GLN A N 1
ATOM 616 C CA . GLN A 1 78 ? -11.023 3.473 19.781 1 91.56 78 GLN A CA 1
ATOM 617 C C . GLN A 1 78 ? -10.594 2.758 18.5 1 91.56 78 GLN A C 1
ATOM 619 O O . GLN A 1 78 ? -9.438 2.346 18.375 1 91.56 78 GLN A O 1
ATOM 624 N N . THR A 1 79 ? -11.43 2.693 17.562 1 90.81 79 THR A N 1
ATOM 625 C CA . THR A 1 79 ? -11.164 1.98 16.328 1 90.81 79 THR A CA 1
ATOM 626 C C . THR A 1 79 ? -10.078 2.691 15.516 1 90.81 79 THR A C 1
ATOM 628 O O . THR A 1 79 ? -9.141 2.057 15.031 1 90.81 79 THR A O 1
ATOM 631 N N . ALA A 1 80 ? -10.234 3.955 15.414 1 92.38 80 ALA A N 1
ATOM 632 C CA . ALA A 1 80 ? -9.305 4.727 14.594 1 92.38 80 ALA A CA 1
ATOM 633 C C . ALA A 1 80 ? -7.902 4.715 15.195 1 92.38 80 ALA A C 1
ATOM 635 O O . ALA A 1 80 ? -6.914 4.559 14.477 1 92.38 80 ALA A O 1
ATOM 636 N N . LEU A 1 81 ? -7.844 4.883 16.484 1 93.44 81 LEU A N 1
ATOM 637 C CA . LEU A 1 81 ? -6.535 4.934 17.125 1 93.44 81 LEU A CA 1
ATOM 638 C C . LEU A 1 81 ? -5.852 3.57 17.078 1 93.44 81 LEU A C 1
ATOM 640 O O . LEU A 1 81 ? -4.633 3.486 16.906 1 93.44 81 LEU A O 1
ATOM 644 N N . GLU A 1 82 ? -6.559 2.543 17.234 1 91.44 82 GLU A N 1
ATOM 645 C CA . GLU A 1 82 ? -5.996 1.202 17.094 1 91.44 82 GLU A CA 1
ATOM 646 C C . GLU A 1 82 ? -5.484 0.965 15.672 1 91.44 82 GLU A C 1
ATOM 648 O O . GLU A 1 82 ? -4.395 0.423 15.484 1 91.44 82 GLU A O 1
ATOM 653 N N . TYR A 1 83 ? -6.258 1.373 14.766 1 90.75 83 TYR A N 1
ATOM 654 C CA . TYR A 1 83 ? -5.859 1.261 13.367 1 90.75 83 TYR A CA 1
ATOM 655 C C . TYR A 1 83 ? -4.566 2.023 13.109 1 90.75 83 TYR A C 1
ATOM 657 O O . TYR A 1 83 ? -3.633 1.489 12.5 1 90.75 83 TYR A O 1
ATOM 665 N N . LEU A 1 84 ? -4.574 3.254 13.586 1 93.19 84 LEU A N 1
ATOM 666 C CA . LEU A 1 84 ? -3.414 4.109 13.352 1 93.19 84 LEU A CA 1
ATOM 667 C C . LEU A 1 84 ? -2.176 3.533 14.031 1 93.19 84 LEU A C 1
ATOM 669 O O . LEU A 1 84 ? -1.083 3.557 13.461 1 93.19 84 LEU A O 1
ATOM 673 N N . LYS A 1 85 ? -2.381 3.08 15.188 1 90.25 85 LYS A N 1
ATOM 674 C CA . LYS A 1 85 ? -1.263 2.471 15.898 1 90.25 85 LYS A CA 1
ATOM 675 C C . LYS A 1 85 ? -0.673 1.307 15.109 1 90.25 85 LYS A C 1
ATOM 677 O O . LYS A 1 85 ? 0.545 1.213 14.945 1 90.25 85 LYS A O 1
ATOM 682 N N . GLN A 1 86 ? -1.464 0.454 14.609 1 86.19 86 GLN A N 1
ATOM 683 C CA . GLN A 1 86 ? -1.016 -0.702 13.844 1 86.19 86 GLN A CA 1
ATOM 684 C C . GLN A 1 86 ? -0.362 -0.272 12.531 1 86.19 86 GLN A C 1
ATOM 686 O O . GLN A 1 86 ? 0.739 -0.72 12.203 1 86.19 86 GLN A O 1
ATOM 691 N N . ARG A 1 87 ? -1.022 0.554 11.828 1 86.5 87 ARG A N 1
ATOM 692 C CA . ARG A 1 87 ? -0.538 1.02 10.531 1 86.5 87 ARG A CA 1
ATOM 693 C C . ARG A 1 87 ? 0.823 1.692 10.664 1 86.5 87 ARG A C 1
ATOM 695 O O . ARG A 1 87 ? 1.772 1.331 9.969 1 86.5 87 ARG A O 1
ATOM 702 N N . GLU A 1 88 ? 0.917 2.68 11.594 1 86.06 88 GLU A N 1
ATOM 703 C CA . GLU A 1 88 ? 2.133 3.479 11.703 1 86.06 88 GLU A CA 1
ATOM 704 C C . GLU A 1 88 ? 3.291 2.646 12.25 1 86.06 88 GLU A C 1
ATOM 706 O O . GLU A 1 88 ? 4.457 2.961 12 1 86.06 88 GLU A O 1
ATOM 711 N N . SER A 1 89 ? 2.945 1.615 12.984 1 80.88 89 SER A N 1
ATOM 712 C CA . SER A 1 89 ? 3.967 0.671 13.43 1 80.88 89 SER A CA 1
ATOM 713 C C . SER A 1 89 ? 4.5 -0.153 12.258 1 80.88 89 SER A C 1
ATOM 715 O O . SER A 1 89 ? 5.699 -0.426 12.18 1 80.88 89 SER A O 1
ATOM 717 N N . CYS A 1 90 ? 3.662 -0.481 11.352 1 78.38 90 CYS A N 1
ATOM 718 C CA . CYS A 1 90 ? 4.012 -1.336 10.219 1 78.38 90 CYS A CA 1
ATOM 719 C C . CYS A 1 90 ? 4.84 -0.572 9.195 1 78.38 90 CYS A C 1
ATOM 721 O O . CYS A 1 90 ? 5.699 -1.151 8.531 1 78.38 90 CYS A O 1
ATOM 723 N N . ILE A 1 91 ? 4.625 0.666 9.141 1 78.19 91 ILE A N 1
ATOM 724 C CA . ILE A 1 91 ? 5.27 1.372 8.039 1 78.19 91 ILE A CA 1
ATOM 725 C C . ILE A 1 91 ? 6.578 1.993 8.516 1 78.19 91 ILE A C 1
ATOM 727 O O . ILE A 1 91 ? 7.289 2.635 7.738 1 78.19 91 ILE A O 1
ATOM 731 N N . GLY A 1 92 ? 6.965 1.831 9.781 1 79.31 92 GLY A N 1
ATOM 732 C CA . GLY A 1 92 ? 8.273 2.367 10.141 1 79.31 92 GLY A CA 1
ATOM 733 C C . GLY A 1 92 ? 8.453 2.557 11.633 1 79.31 92 GLY A C 1
ATOM 734 O O . GLY A 1 92 ? 9.516 2.979 12.086 1 79.31 92 GLY A O 1
ATOM 735 N N . GLY A 1 93 ? 7.488 2.35 12.344 1 84.88 93 GLY A N 1
ATOM 736 C CA . GLY A 1 93 ? 7.617 2.453 13.789 1 84.88 93 GLY A CA 1
ATOM 737 C C . GLY A 1 93 ? 7.578 3.885 14.289 1 84.88 93 GLY A C 1
ATOM 738 O O . GLY A 1 93 ? 8.453 4.309 15.039 1 84.88 93 GLY A O 1
ATOM 739 N N . TYR A 1 94 ? 6.598 4.625 13.984 1 92.38 94 TYR A N 1
ATOM 740 C CA . TYR A 1 94 ? 6.414 6.008 14.406 1 92.38 94 TYR A CA 1
ATOM 741 C C . TYR A 1 94 ? 5.98 6.082 15.867 1 92.38 94 TYR A C 1
ATOM 743 O O . TYR A 1 94 ? 5.344 5.156 16.375 1 92.38 94 TYR A O 1
ATOM 751 N N . THR A 1 95 ? 6.418 7.188 16.469 1 92.94 95 THR A N 1
ATOM 752 C CA . THR A 1 95 ? 5.914 7.512 17.797 1 92.94 95 THR A CA 1
ATOM 753 C C . THR A 1 95 ? 4.941 8.68 17.734 1 92.94 95 THR A C 1
ATOM 755 O O . THR A 1 95 ? 4.754 9.289 16.672 1 92.94 95 THR A O 1
ATOM 758 N N . THR A 1 96 ? 4.211 8.93 18.906 1 95.25 96 THR A N 1
ATOM 759 C CA . THR A 1 96 ? 3.201 9.977 18.891 1 95.25 96 THR A CA 1
ATOM 760 C C . THR A 1 96 ? 3.607 11.125 19.812 1 95.25 96 THR A C 1
ATOM 762 O O . THR A 1 96 ? 4.27 10.906 20.828 1 95.25 96 THR A O 1
ATOM 765 N N . ILE A 1 97 ? 3.211 12.297 19.406 1 95.31 97 ILE A N 1
ATOM 766 C CA . ILE A 1 97 ? 3.273 13.469 20.281 1 95.31 97 ILE A CA 1
ATOM 767 C C . ILE A 1 97 ? 1.975 14.258 20.172 1 95.31 97 ILE A C 1
ATOM 769 O O . ILE A 1 97 ? 1.207 14.086 19.234 1 95.31 97 ILE A O 1
ATOM 773 N N . MET A 1 98 ? 1.725 15.031 21.219 1 97.12 98 MET A N 1
ATOM 774 C CA . MET A 1 98 ? 0.636 16 21.188 1 97.12 98 MET A CA 1
ATOM 775 C C . MET A 1 98 ? 1.172 17.406 20.938 1 97.12 98 MET A C 1
ATOM 777 O O . MET A 1 98 ? 2.162 17.812 21.547 1 97.12 98 MET A O 1
ATOM 781 N N . THR A 1 99 ? 0.575 18.156 20 1 97.56 99 THR A N 1
ATOM 782 C CA . THR A 1 99 ? 0.991 19.531 19.766 1 97.56 99 THR A CA 1
ATOM 783 C C . THR A 1 99 ? -0.189 20.375 19.297 1 97.56 99 THR A C 1
ATOM 785 O O . THR A 1 99 ? -1.293 19.859 19.109 1 97.56 99 THR A O 1
ATOM 788 N N . LYS A 1 100 ? 0.055 21.656 19.188 1 97.75 100 LYS A N 1
ATOM 789 C CA . LYS A 1 100 ? -0.998 22.578 18.797 1 97.75 100 LYS A CA 1
ATOM 790 C C . LYS A 1 100 ? -1.076 22.719 17.281 1 97.75 100 LYS A C 1
ATOM 792 O O . LYS A 1 100 ? -0.052 22.859 16.609 1 97.75 100 LYS A O 1
ATOM 797 N N . PHE A 1 101 ? -2.199 22.609 16.828 1 98.25 101 PHE A N 1
ATOM 798 C CA . PHE A 1 101 ? -2.541 22.828 15.422 1 98.25 101 PHE A CA 1
ATOM 799 C C . PHE A 1 101 ? -3.238 24.172 15.227 1 98.25 101 PHE A C 1
ATOM 801 O O . PHE A 1 101 ? -4.145 24.516 15.992 1 98.25 101 PHE A O 1
ATOM 808 N N . TYR A 1 102 ? -2.807 24.906 14.227 1 97.94 102 TYR A N 1
ATOM 809 C CA . TYR A 1 102 ? -3.367 26.219 13.914 1 97.94 102 TYR A CA 1
ATOM 810 C C . TYR A 1 102 ? -4.105 26.172 12.578 1 97.94 102 TYR A C 1
ATOM 812 O O . TYR A 1 102 ? -3.486 26.062 11.523 1 97.94 102 TYR A O 1
ATOM 820 N N . PRO A 1 103 ? -5.418 26.344 12.57 1 97.25 103 PRO A N 1
ATOM 821 C CA . PRO A 1 103 ? -6.207 26.312 11.336 1 97.25 103 PRO A CA 1
ATOM 822 C C . PRO A 1 103 ? -5.844 27.438 10.367 1 97.25 103 PRO A C 1
ATOM 824 O O . PRO A 1 103 ? -5.527 28.547 10.797 1 97.25 103 PRO A O 1
ATOM 827 N N . LYS A 1 104 ? -5.891 27.094 9.055 1 95.44 104 LYS A N 1
ATOM 828 C CA . LYS A 1 104 ? -5.652 28.078 8 1 95.44 104 LYS A CA 1
ATOM 829 C C . LYS A 1 104 ? -6.711 29.172 8.023 1 95.44 104 LYS A C 1
ATOM 831 O O . LYS A 1 104 ? -6.406 30.344 7.785 1 95.44 104 LYS A O 1
ATOM 836 N N . ASP A 1 105 ? -7.934 28.719 8.219 1 90.44 105 ASP A N 1
ATOM 837 C CA . ASP A 1 105 ? -9.047 29.672 8.273 1 90.44 105 ASP A CA 1
ATOM 838 C C . ASP A 1 105 ? -8.922 30.578 9.492 1 90.44 105 ASP A C 1
ATOM 840 O O . ASP A 1 105 ? -9.102 30.141 10.633 1 90.44 105 ASP A O 1
ATOM 844 N N . ARG A 1 106 ? -8.789 31.797 9.312 1 81.81 106 ARG A N 1
ATOM 845 C CA . ARG A 1 106 ? -8.539 32.781 10.359 1 81.81 106 ARG A CA 1
ATOM 846 C C . ARG A 1 106 ? -9.781 33 11.227 1 81.81 106 ARG A C 1
ATOM 848 O O . ARG A 1 106 ? -9.695 33.562 12.32 1 81.81 106 ARG A O 1
ATOM 855 N N . ARG A 1 107 ? -10.93 32.5 10.695 1 84.94 107 ARG A N 1
ATOM 856 C CA . ARG A 1 107 ? -12.156 32.625 11.492 1 84.94 107 ARG A CA 1
ATOM 857 C C . ARG A 1 107 ? -12.109 31.688 12.695 1 84.94 107 ARG A C 1
ATOM 859 O O . ARG A 1 107 ? -12.82 31.906 13.68 1 84.94 107 ARG A O 1
ATOM 866 N N . ILE A 1 108 ? -11.227 30.703 12.5 1 81.25 108 ILE A N 1
ATOM 867 C CA . ILE A 1 108 ? -11.008 29.781 13.617 1 81.25 108 ILE A CA 1
ATOM 868 C C . ILE A 1 108 ? -9.789 30.219 14.422 1 81.25 108 ILE A C 1
ATOM 870 O O . ILE A 1 108 ? -8.648 29.938 14.039 1 81.25 108 ILE A O 1
ATOM 874 N N . LYS A 1 109 ? -9.961 30.891 15.523 1 79.94 109 LYS A N 1
ATOM 875 C CA . LYS A 1 109 ? -8.859 31.531 16.234 1 79.94 109 LYS A CA 1
ATOM 876 C C . LYS A 1 109 ? -8.203 30.562 17.219 1 79.94 109 LYS A C 1
ATOM 878 O O . LYS A 1 109 ? -7.012 30.672 17.516 1 79.94 109 LYS A O 1
ATOM 883 N N . GLU A 1 110 ? -8.875 29.609 17.609 1 90.5 110 GLU A N 1
ATOM 884 C CA . GLU A 1 110 ? -8.344 28.734 18.641 1 90.5 110 GLU A CA 1
ATOM 885 C C . GLU A 1 110 ? -7.527 27.594 18.031 1 90.5 110 GLU A C 1
ATOM 887 O O . GLU A 1 110 ? -7.898 27.047 17 1 90.5 110 GLU A O 1
ATOM 892 N N . SER A 1 111 ? -6.344 27.453 18.688 1 95.56 111 SER A N 1
ATOM 893 C CA . SER A 1 111 ? -5.566 26.281 18.312 1 95.56 111 SER A CA 1
ATOM 894 C C . SER A 1 111 ? -6.227 25 18.812 1 95.56 111 SER A C 1
ATOM 896 O O . SER A 1 111 ? -7.043 25.047 19.734 1 95.56 111 SER A O 1
ATOM 898 N N . ILE A 1 112 ? -5.906 23.922 18.156 1 95.25 112 ILE A N 1
ATOM 899 C CA . ILE A 1 112 ? -6.48 22.625 18.469 1 95.25 112 ILE A CA 1
ATOM 900 C C . ILE A 1 112 ? -5.363 21.656 18.844 1 95.25 112 ILE A C 1
ATOM 902 O O . ILE A 1 112 ? -4.359 21.547 18.141 1 95.25 112 ILE A O 1
ATOM 906 N N . GLN A 1 113 ? -5.543 20.984 19.984 1 96.94 113 GLN A N 1
ATOM 907 C CA . GLN A 1 113 ? -4.598 19.922 20.312 1 96.94 113 GLN A CA 1
ATOM 908 C C . GLN A 1 113 ? -4.758 18.734 19.359 1 96.94 113 GLN A C 1
ATOM 910 O O . GLN A 1 113 ? -5.867 18.25 19.141 1 96.94 113 GLN A O 1
ATOM 915 N N . THR A 1 114 ? -3.609 18.281 18.812 1 97.81 114 THR A N 1
ATOM 916 C CA . THR A 1 114 ? -3.682 17.219 17.812 1 97.81 114 THR A CA 1
ATOM 917 C C . THR A 1 114 ? -2.594 16.172 18.062 1 97.81 114 THR A C 1
ATOM 919 O O . THR A 1 114 ? -1.512 16.5 18.547 1 97.81 114 THR A O 1
ATOM 922 N N . LEU A 1 115 ? -2.957 14.93 17.75 1 97.94 115 LEU A N 1
ATOM 923 C CA . LEU A 1 115 ? -2.02 13.812 17.766 1 97.94 115 LEU A CA 1
ATOM 924 C C . LEU A 1 115 ? -1.187 13.789 16.484 1 97.94 115 LEU A C 1
ATOM 926 O O . LEU A 1 115 ? -1.725 13.938 15.383 1 97.94 115 LEU A O 1
ATOM 930 N N . VAL A 1 116 ? 0.13 13.633 16.656 1 98 116 VAL A N 1
ATOM 931 C CA . VAL A 1 116 ? 1.043 13.617 15.523 1 98 116 VAL A CA 1
ATOM 932 C C . VAL A 1 116 ? 1.927 12.375 15.586 1 98 116 VAL A C 1
ATOM 934 O O . VAL A 1 116 ? 2.475 12.047 16.641 1 98 116 VAL A O 1
ATOM 937 N N . TYR A 1 117 ? 1.987 11.664 14.508 1 96.88 117 TYR A N 1
ATOM 938 C CA . TYR A 1 117 ? 2.918 10.547 14.383 1 96.88 117 TYR A CA 1
ATOM 939 C C . TYR A 1 117 ? 4.258 11.016 13.828 1 96.88 117 TYR A C 1
ATOM 941 O O . TYR A 1 117 ? 4.312 11.617 12.75 1 96.88 117 TYR A O 1
ATOM 949 N N . ILE A 1 118 ? 5.297 10.695 14.523 1 96.62 118 ILE A N 1
ATOM 950 C CA . ILE A 1 118 ? 6.613 11.211 14.164 1 96.62 118 ILE A CA 1
ATOM 951 C C . ILE A 1 118 ? 7.656 10.109 14.305 1 96.62 118 ILE A C 1
ATOM 953 O O . ILE A 1 118 ? 7.598 9.305 15.242 1 96.62 118 ILE A O 1
ATOM 957 N N . ALA A 1 119 ? 8.57 10.055 13.391 1 95.69 119 ALA A N 1
ATOM 958 C CA . ALA A 1 119 ? 9.75 9.203 13.555 1 95.69 119 ALA A CA 1
ATOM 959 C C . ALA A 1 119 ? 10.914 9.984 14.148 1 95.69 119 ALA A C 1
ATOM 961 O O . ALA A 1 119 ? 11.383 10.961 13.555 1 95.69 119 ALA A O 1
ATOM 962 N N . LEU A 1 120 ? 11.375 9.508 15.219 1 91.62 120 LEU A N 1
ATOM 963 C CA . LEU A 1 120 ? 12.508 10.141 15.898 1 91.62 120 LEU A CA 1
ATOM 964 C C . LEU A 1 120 ? 13.828 9.562 15.406 1 91.62 120 LEU A C 1
ATOM 966 O O . LEU A 1 120 ? 13.859 8.477 14.82 1 91.62 120 LEU A O 1
ATOM 970 N N . PRO A 1 121 ? 14.898 10.281 15.719 1 91.12 121 PRO A N 1
ATOM 971 C CA . PRO A 1 121 ? 16.203 9.805 15.258 1 91.12 121 PRO A CA 1
ATOM 972 C C . PRO A 1 121 ? 16.547 8.422 15.812 1 91.12 121 PRO A C 1
ATOM 974 O O . PRO A 1 121 ? 17.391 7.719 15.242 1 91.12 121 PRO A O 1
ATOM 977 N N . SER A 1 122 ? 15.93 8.008 16.844 1 90.31 122 SER A N 1
ATOM 978 C CA . SER A 1 122 ? 16.172 6.691 17.422 1 90.31 122 SER A CA 1
ATOM 979 C C . SER A 1 122 ? 15.469 5.594 16.641 1 90.31 122 SER A C 1
ATOM 981 O O . SER A 1 122 ? 15.742 4.406 16.828 1 90.31 122 SER A O 1
ATOM 983 N N . ASN A 1 123 ? 14.602 5.945 15.773 1 92.31 123 ASN A N 1
ATOM 984 C CA . ASN A 1 123 ? 13.922 4.992 14.898 1 92.31 123 ASN A CA 1
ATOM 985 C C . ASN A 1 123 ? 14.898 4.262 13.992 1 92.31 123 ASN A C 1
ATOM 987 O O . ASN A 1 123 ? 15.82 4.875 13.438 1 92.31 123 ASN A O 1
ATOM 991 N N . ARG A 1 124 ? 14.742 3.006 13.812 1 90.44 124 ARG A N 1
ATOM 992 C CA . ARG A 1 124 ? 15.688 2.17 13.078 1 90.44 124 ARG A CA 1
ATOM 993 C C . ARG A 1 124 ? 15.758 2.584 11.609 1 90.44 124 ARG A C 1
ATOM 995 O O . ARG A 1 124 ? 16.781 2.367 10.953 1 90.44 124 ARG A O 1
ATOM 1002 N N . LEU A 1 125 ? 14.727 3.18 11.109 1 94.5 125 LEU A N 1
ATOM 1003 C CA . LEU A 1 125 ? 14.688 3.539 9.703 1 94.5 125 LEU A CA 1
ATOM 1004 C C . LEU A 1 125 ? 14.883 5.039 9.516 1 94.5 125 LEU A C 1
ATOM 1006 O O . LEU A 1 125 ? 14.688 5.566 8.414 1 94.5 125 LEU A O 1
ATOM 1010 N N . PHE A 1 126 ? 15.18 5.746 10.609 1 96.81 126 PHE A N 1
ATOM 1011 C CA . PHE A 1 126 ? 15.492 7.16 10.453 1 96.81 126 PHE A CA 1
ATOM 1012 C C . PHE A 1 126 ? 16.812 7.344 9.719 1 96.81 126 PHE A C 1
ATOM 1014 O O . PHE A 1 126 ? 17.891 7.191 10.312 1 96.81 126 PHE A O 1
ATOM 1021 N N . LEU A 1 127 ? 16.828 7.754 8.508 1 96.88 127 LEU A N 1
ATOM 1022 C CA . LEU A 1 127 ? 18.016 7.801 7.668 1 96.88 127 LEU A CA 1
ATOM 1023 C C . LEU A 1 127 ? 18.641 9.195 7.684 1 96.88 127 LEU A C 1
ATOM 1025 O O . LEU A 1 127 ? 19.828 9.359 7.395 1 96.88 127 LEU A O 1
ATOM 1029 N N . GLY A 1 128 ? 17.844 10.172 7.953 1 96.94 128 GLY A N 1
ATOM 1030 C CA . GLY A 1 128 ? 18.375 11.531 8.008 1 96.94 128 GLY A CA 1
ATOM 1031 C C . GLY A 1 128 ? 18.688 12.102 6.641 1 96.94 128 GLY A C 1
ATOM 1032 O O . GLY A 1 128 ? 18.234 11.57 5.621 1 96.94 128 GLY A O 1
ATOM 1033 N N . PRO A 1 129 ? 19.375 13.258 6.66 1 96.88 129 PRO A N 1
ATOM 1034 C CA . PRO A 1 129 ? 19.734 13.898 5.391 1 96.88 129 PRO A CA 1
ATOM 1035 C C . PRO A 1 129 ? 20.75 13.086 4.586 1 96.88 129 PRO A C 1
ATOM 1037 O O . PRO A 1 129 ? 21.562 12.375 5.164 1 96.88 129 PRO A O 1
ATOM 1040 N N . SER A 1 130 ? 20.641 13.148 3.305 1 97.25 130 SER A N 1
ATOM 1041 C CA . SER A 1 130 ? 21.562 12.477 2.391 1 97.25 130 SER A CA 1
ATOM 1042 C C . SER A 1 130 ? 21.609 13.188 1.04 1 97.25 130 SER A C 1
ATOM 1044 O O . SER A 1 130 ? 20.578 13.625 0.523 1 97.25 130 SER A O 1
ATOM 1046 N N . PRO A 1 131 ? 22.812 13.258 0.475 1 96.88 131 PRO A N 1
ATOM 1047 C CA . PRO A 1 131 ? 22.891 13.805 -0.883 1 96.88 131 PRO A CA 1
ATOM 1048 C C . PRO A 1 131 ? 22.219 12.906 -1.92 1 96.88 131 PRO A C 1
ATOM 1050 O O . PRO A 1 131 ? 21.969 13.336 -3.049 1 96.88 131 PRO A O 1
ATOM 1053 N N . ARG A 1 132 ? 21.891 11.711 -1.535 1 97.69 132 ARG A N 1
ATOM 1054 C CA . ARG A 1 132 ? 21.297 10.75 -2.457 1 97.69 132 ARG A CA 1
ATOM 1055 C C . ARG A 1 132 ? 19.781 10.648 -2.244 1 97.69 132 ARG A C 1
ATOM 1057 O O . ARG A 1 132 ? 19.125 9.781 -2.824 1 97.69 132 ARG A O 1
ATOM 1064 N N . LEU A 1 133 ? 19.312 11.477 -1.466 1 98.38 133 LEU A N 1
ATOM 1065 C CA . LEU A 1 133 ? 17.906 11.422 -1.07 1 98.38 133 LEU A CA 1
ATOM 1066 C C . LEU A 1 133 ? 17 11.383 -2.295 1 98.38 133 LEU A C 1
ATOM 1068 O O . LEU A 1 133 ? 16.109 10.523 -2.398 1 98.38 133 LEU A O 1
ATOM 1072 N N . ALA A 1 134 ? 17.234 12.242 -3.221 1 98.69 134 ALA A N 1
ATOM 1073 C CA . ALA A 1 134 ? 16.391 12.305 -4.418 1 98.69 134 ALA A CA 1
ATOM 1074 C C . ALA A 1 134 ? 16.547 11.039 -5.254 1 98.69 134 ALA A C 1
ATOM 1076 O O . ALA A 1 134 ? 15.562 10.547 -5.828 1 98.69 134 ALA A O 1
ATOM 1077 N N . ASP A 1 135 ? 17.734 10.523 -5.309 1 98.56 135 ASP A N 1
ATOM 1078 C CA . ASP A 1 135 ? 17.984 9.273 -6.027 1 98.56 135 ASP A CA 1
ATOM 1079 C C . ASP A 1 135 ? 17.219 8.109 -5.387 1 98.56 135 ASP A C 1
ATOM 1081 O O . ASP A 1 135 ? 16.656 7.273 -6.094 1 98.56 135 ASP A O 1
ATOM 1085 N N . GLU A 1 136 ? 17.281 8.078 -4.145 1 98.44 136 GLU A N 1
ATOM 1086 C CA . GLU A 1 136 ? 16.594 7.031 -3.391 1 98.44 136 GLU A CA 1
ATOM 1087 C C . GLU A 1 136 ? 15.086 7.066 -3.639 1 98.44 136 GLU A C 1
ATOM 1089 O O . GLU A 1 136 ? 14.469 6.023 -3.875 1 98.44 136 GLU A O 1
ATOM 1094 N N . ILE A 1 137 ? 14.492 8.25 -3.631 1 98.75 137 ILE A N 1
ATOM 1095 C CA . ILE A 1 137 ? 13.062 8.406 -3.898 1 98.75 137 ILE A CA 1
ATOM 1096 C C . ILE A 1 137 ? 12.758 7.984 -5.336 1 98.75 137 ILE A C 1
ATOM 1098 O O . ILE A 1 137 ? 11.789 7.27 -5.586 1 98.75 137 ILE A O 1
ATOM 1102 N N . ALA A 1 138 ? 13.578 8.367 -6.258 1 98.62 138 ALA A N 1
ATOM 1103 C CA . ALA A 1 138 ? 13.336 8.141 -7.68 1 98.62 138 ALA A CA 1
ATOM 1104 C C . ALA A 1 138 ? 13.391 6.656 -8.016 1 98.62 138 ALA A C 1
ATOM 1106 O O . ALA A 1 138 ? 12.719 6.191 -8.938 1 98.62 138 ALA A O 1
ATOM 1107 N N . GLN A 1 139 ? 14.078 5.902 -7.191 1 96.69 139 GLN A N 1
ATOM 1108 C CA . GLN A 1 139 ? 14.367 4.527 -7.582 1 96.69 139 GLN A CA 1
ATOM 1109 C C . GLN A 1 139 ? 13.555 3.533 -6.762 1 96.69 139 GLN A C 1
ATOM 1111 O O . GLN A 1 139 ? 13.273 2.426 -7.223 1 96.69 139 GLN A O 1
ATOM 1116 N N . ALA A 1 140 ? 13.18 3.9 -5.625 1 96.75 140 ALA A N 1
ATOM 1117 C CA . ALA A 1 140 ? 12.625 2.941 -4.672 1 96.75 140 ALA A CA 1
ATOM 1118 C C . ALA A 1 140 ? 11.164 2.625 -4.996 1 96.75 140 ALA A C 1
ATOM 1120 O O . ALA A 1 140 ? 10.445 3.475 -5.52 1 96.75 140 ALA A O 1
ATOM 1121 N N . LYS A 1 141 ? 10.82 1.478 -4.719 1 94 141 LYS A N 1
ATOM 1122 C CA . LYS A 1 141 ? 9.453 0.963 -4.816 1 94 141 LYS A CA 1
ATOM 1123 C C . LYS A 1 141 ? 9.195 -0.106 -3.758 1 94 141 LYS A C 1
ATOM 1125 O O . LYS A 1 141 ? 10.07 -0.926 -3.469 1 94 141 LYS A O 1
ATOM 1130 N N . GLY A 1 142 ? 8.07 -0.08 -3.172 1 90.19 142 GLY A N 1
ATOM 1131 C CA . GLY A 1 142 ? 7.668 -1.086 -2.203 1 90.19 142 GLY A CA 1
ATOM 1132 C C . GLY A 1 142 ? 6.309 -1.686 -2.5 1 90.19 142 GLY A C 1
ATOM 1133 O O . GLY A 1 142 ? 5.82 -1.606 -3.629 1 90.19 142 GLY A O 1
ATOM 1134 N N . PHE A 1 143 ? 5.812 -2.322 -1.52 1 83.62 143 PHE A N 1
ATOM 1135 C CA . PHE A 1 143 ? 4.582 -3.072 -1.726 1 83.62 143 PHE A CA 1
ATOM 1136 C C . PHE A 1 143 ? 3.416 -2.135 -2.018 1 83.62 143 PHE A C 1
ATOM 1138 O O . PHE A 1 143 ? 2.455 -2.518 -2.688 1 83.62 143 PHE A O 1
ATOM 1145 N N . CYS A 1 144 ? 3.451 -0.873 -1.602 1 89.31 144 CYS A N 1
ATOM 1146 C CA . CYS A 1 144 ? 2.412 0.106 -1.899 1 89.31 144 CYS A CA 1
ATOM 1147 C C . CYS A 1 144 ? 2.729 0.863 -3.184 1 89.31 144 CYS A C 1
ATOM 1149 O O . CYS A 1 144 ? 2.02 1.804 -3.545 1 89.31 144 CYS A O 1
ATOM 1151 N N . GLY A 1 145 ? 3.807 0.515 -3.82 1 89.19 145 GLY A N 1
ATOM 1152 C CA . GLY A 1 145 ? 4.133 1.138 -5.094 1 89.19 145 GLY A CA 1
ATOM 1153 C C . GLY A 1 145 ? 5.371 2.014 -5.027 1 89.19 145 GLY A C 1
ATOM 1154 O O . GLY A 1 145 ? 6.145 1.933 -4.074 1 89.19 145 GLY A O 1
ATOM 1155 N N . TYR A 1 146 ? 5.531 2.869 -6.074 1 94.75 146 TYR A N 1
ATOM 1156 C CA . TYR A 1 146 ? 6.738 3.676 -6.242 1 94.75 146 TYR A CA 1
ATOM 1157 C C . TYR A 1 146 ? 6.816 4.766 -5.176 1 94.75 146 TYR A C 1
ATOM 1159 O O . TYR A 1 146 ? 5.805 5.379 -4.836 1 94.75 146 TYR A O 1
ATOM 1167 N N . ASN A 1 147 ? 7.992 4.98 -4.73 1 98 147 ASN A N 1
ATOM 1168 C CA . ASN A 1 147 ? 8.227 6.07 -3.789 1 98 147 ASN A CA 1
ATOM 1169 C C . ASN A 1 147 ? 7.867 7.426 -4.395 1 98 147 ASN A C 1
ATOM 1171 O O . ASN A 1 147 ? 7.359 8.305 -3.701 1 98 147 ASN A O 1
ATOM 1175 N N . VAL A 1 148 ? 8.07 7.574 -5.66 1 98.56 148 VAL A N 1
ATOM 1176 C CA . VAL A 1 148 ? 7.801 8.828 -6.352 1 98.56 148 VAL A CA 1
ATOM 1177 C C . VAL A 1 148 ? 6.316 9.164 -6.254 1 98.56 148 VAL A C 1
ATOM 1179 O O . VAL A 1 148 ? 5.945 10.344 -6.18 1 98.56 148 VAL A O 1
ATOM 1182 N N . GLU A 1 149 ? 5.512 8.195 -6.281 1 97.06 149 GLU A N 1
ATOM 1183 C CA . GLU A 1 149 ? 4.078 8.438 -6.152 1 97.06 149 GLU A CA 1
ATOM 1184 C C . GLU A 1 149 ? 3.752 9.141 -4.836 1 97.06 149 GLU A C 1
ATOM 1186 O O . GLU A 1 149 ? 2.914 10.047 -4.801 1 97.06 149 GLU A O 1
ATOM 1191 N N . TYR A 1 150 ? 4.375 8.664 -3.783 1 97.75 150 TYR A N 1
ATOM 1192 C CA . TYR A 1 150 ? 4.227 9.281 -2.469 1 97.75 150 TYR A CA 1
ATOM 1193 C C . TYR A 1 150 ? 4.555 10.766 -2.52 1 97.75 150 TYR A C 1
ATOM 1195 O O . TYR A 1 150 ? 3.768 11.602 -2.066 1 97.75 150 TYR A O 1
ATOM 1203 N N . LEU A 1 151 ? 5.703 11.078 -3.07 1 98.81 151 LEU A N 1
ATOM 1204 C CA . LEU A 1 151 ? 6.141 12.461 -3.213 1 98.81 151 LEU A CA 1
ATOM 1205 C C . LEU A 1 151 ? 5.148 13.266 -4.047 1 98.81 151 LEU A C 1
ATOM 1207 O O . LEU A 1 151 ? 4.758 14.375 -3.668 1 98.81 151 LEU A O 1
ATOM 1211 N N . ALA A 1 152 ? 4.73 12.695 -5.137 1 98.62 152 ALA A N 1
ATOM 1212 C CA . ALA A 1 152 ? 3.84 13.375 -6.074 1 98.62 152 ALA A CA 1
ATOM 1213 C C . ALA A 1 152 ? 2.518 13.742 -5.406 1 98.62 152 ALA A C 1
ATOM 1215 O O . ALA A 1 152 ? 1.998 14.844 -5.613 1 98.62 152 ALA A O 1
ATOM 1216 N N . LYS A 1 153 ? 2.041 12.875 -4.645 1 97.5 153 LYS A N 1
ATOM 1217 C CA . LYS A 1 153 ? 0.761 13.117 -3.984 1 97.5 153 LYS A CA 1
ATOM 1218 C C . LYS A 1 153 ? 0.879 14.219 -2.939 1 97.5 153 LYS A C 1
ATOM 1220 O O . LYS A 1 153 ? -0.018 15.055 -2.809 1 97.5 153 LYS A O 1
ATOM 1225 N N . LEU A 1 154 ? 1.946 14.188 -2.215 1 98.5 154 LEU A N 1
ATOM 1226 C CA . LEU A 1 154 ? 2.164 15.25 -1.236 1 98.5 154 LEU A CA 1
ATOM 1227 C C . LEU A 1 154 ? 2.322 16.594 -1.925 1 98.5 154 LEU A C 1
ATOM 1229 O O . LEU A 1 154 ? 1.766 17.609 -1.472 1 98.5 154 LEU A O 1
ATOM 1233 N N . ILE A 1 155 ? 3.027 16.641 -3.016 1 98.5 155 ILE A N 1
ATOM 1234 C CA . ILE A 1 155 ? 3.238 17.859 -3.791 1 98.5 155 ILE A CA 1
ATOM 1235 C C . ILE A 1 155 ? 1.903 18.359 -4.332 1 98.5 155 ILE A C 1
ATOM 1237 O O . ILE A 1 155 ? 1.632 19.562 -4.305 1 98.5 155 ILE A O 1
ATOM 1241 N N . ALA A 1 156 ? 1.113 17.5 -4.848 1 98 156 ALA A N 1
ATOM 1242 C CA . ALA A 1 156 ? -0.195 17.875 -5.375 1 98 156 ALA A CA 1
ATOM 1243 C C . ALA A 1 156 ? -1.031 18.578 -4.316 1 98 156 ALA A C 1
ATOM 1245 O O . ALA A 1 156 ? -1.63 19.625 -4.582 1 98 156 ALA A O 1
ATOM 1246 N N . PHE A 1 157 ? -1.047 18 -3.137 1 97.81 157 PHE A N 1
ATOM 1247 C CA . PHE A 1 157 ? -1.763 18.641 -2.031 1 97.81 157 PHE A CA 1
ATOM 1248 C C . PHE A 1 157 ? -1.26 20.047 -1.797 1 97.81 157 PHE A C 1
ATOM 1250 O O . PHE A 1 157 ? -2.055 20.984 -1.701 1 97.81 157 PHE A O 1
ATOM 1257 N N . MET A 1 158 ? 0.026 20.219 -1.692 1 98.12 158 MET A N 1
ATOM 1258 C CA . MET A 1 158 ? 0.608 21.516 -1.404 1 98.12 158 MET A CA 1
ATOM 1259 C C . MET A 1 158 ? 0.269 22.516 -2.504 1 98.12 158 MET A C 1
ATOM 1261 O O . MET A 1 158 ? -0.141 23.641 -2.219 1 98.12 158 MET A O 1
ATOM 1265 N N . LYS A 1 159 ? 0.393 22.094 -3.674 1 97.31 159 LYS A N 1
ATOM 1266 C CA . LYS A 1 159 ? 0.215 23 -4.805 1 97.31 159 LYS A CA 1
ATOM 1267 C C . LYS A 1 159 ? -1.244 23.422 -4.949 1 97.31 159 LYS A C 1
ATOM 1269 O O . LYS A 1 159 ? -1.533 24.562 -5.332 1 97.31 159 LYS A O 1
ATOM 1274 N N . ILE A 1 160 ? -2.131 22.578 -4.641 1 96.62 160 ILE A N 1
ATOM 1275 C CA . ILE A 1 160 ? -3.545 22.859 -4.875 1 96.62 160 ILE A CA 1
ATOM 1276 C C . ILE A 1 160 ? -4.145 23.562 -3.666 1 96.62 160 ILE A C 1
ATOM 1278 O O . ILE A 1 160 ? -4.789 24.609 -3.807 1 96.62 160 ILE A O 1
ATOM 1282 N N . GLU A 1 161 ? -3.914 23.062 -2.479 1 95.94 161 GLU A N 1
ATOM 1283 C CA . GLU A 1 161 ? -4.586 23.578 -1.288 1 95.94 161 GLU A CA 1
ATOM 1284 C C . GLU A 1 161 ? -3.801 24.734 -0.664 1 95.94 161 GLU A C 1
ATOM 1286 O O . GLU A 1 161 ? -4.371 25.578 0.031 1 95.94 161 GLU A O 1
ATOM 1291 N N . LEU A 1 162 ? -2.521 24.734 -0.918 1 97.12 162 LEU A N 1
ATOM 1292 C CA . LEU A 1 162 ? -1.646 25.703 -0.268 1 97.12 162 LEU A CA 1
ATOM 1293 C C . LEU A 1 162 ? -0.688 26.328 -1.274 1 97.12 162 LEU A C 1
ATOM 1295 O O . LEU A 1 162 ? 0.526 26.344 -1.062 1 97.12 162 LEU A O 1
ATOM 1299 N N . PRO A 1 163 ? -1.247 26.922 -2.283 1 95.44 163 PRO A N 1
ATOM 1300 C CA . PRO A 1 163 ? -0.399 27.438 -3.365 1 95.44 163 PRO A CA 1
ATOM 1301 C C . PRO A 1 163 ? 0.534 28.562 -2.906 1 95.44 163 PRO A C 1
ATOM 1303 O O . PRO A 1 163 ? 1.575 28.781 -3.525 1 95.44 163 PRO A O 1
ATOM 1306 N N . HIS A 1 164 ? 0.29 29.172 -1.848 1 95.56 164 HIS A N 1
ATOM 1307 C CA . HIS A 1 164 ? 1.088 30.328 -1.431 1 95.56 164 HIS A CA 1
ATOM 1308 C C . HIS A 1 164 ? 2.074 29.938 -0.332 1 95.56 164 HIS A C 1
ATOM 1310 O O . HIS A 1 164 ? 2.84 30.781 0.143 1 95.56 164 HIS A O 1
ATOM 1316 N N . ILE A 1 165 ? 2.047 28.766 0.149 1 96.62 165 ILE A N 1
ATOM 1317 C CA . ILE A 1 165 ? 2.947 28.266 1.187 1 96.62 165 ILE A CA 1
ATOM 1318 C C . ILE A 1 165 ? 4.156 27.594 0.544 1 96.62 165 ILE A C 1
ATOM 1320 O O . ILE A 1 165 ? 4.004 26.734 -0.325 1 96.62 165 ILE A O 1
ATOM 1324 N N . ILE A 1 166 ? 5.281 28.016 1.001 1 94.94 166 ILE A N 1
ATOM 1325 C CA . ILE A 1 166 ? 6.516 27.469 0.438 1 94.94 166 ILE A CA 1
ATOM 1326 C C . ILE A 1 166 ? 7.113 26.453 1.396 1 94.94 166 ILE A C 1
ATOM 1328 O O . ILE A 1 166 ? 7.414 26.766 2.549 1 94.94 166 ILE A O 1
ATOM 1332 N N . ASP A 1 167 ? 7.234 25.234 1.027 1 97.25 167 ASP A N 1
ATOM 1333 C CA . ASP A 1 167 ? 8.023 24.172 1.647 1 97.25 167 ASP A CA 1
ATOM 1334 C C . ASP A 1 167 ? 9.305 23.906 0.863 1 97.25 167 ASP A C 1
ATOM 1336 O O . ASP A 1 167 ? 9.312 23.141 -0.096 1 97.25 167 ASP A O 1
ATOM 1340 N N . GLU A 1 168 ? 10.383 24.516 1.286 1 96.88 168 GLU A N 1
ATOM 1341 C CA . GLU A 1 168 ? 11.625 24.547 0.52 1 96.88 168 GLU A CA 1
ATOM 1342 C C . GLU A 1 168 ? 12.172 23.125 0.316 1 96.88 168 GLU A C 1
ATOM 1344 O O . GLU A 1 168 ? 12.633 22.797 -0.773 1 96.88 168 GLU A O 1
ATOM 1349 N N . HIS A 1 169 ? 12.141 22.391 1.366 1 98.06 169 HIS A N 1
ATOM 1350 C CA . HIS A 1 169 ? 12.641 21.031 1.275 1 98.06 169 HIS A CA 1
ATOM 1351 C C . HIS A 1 169 ? 11.867 20.234 0.23 1 98.06 169 HIS A C 1
ATOM 1353 O O . HIS A 1 169 ? 12.469 19.562 -0.613 1 98.06 169 HIS A O 1
ATOM 1359 N N . LEU A 1 170 ? 10.594 20.281 0.293 1 98.06 170 LEU A N 1
ATOM 1360 C CA . LEU A 1 170 ? 9.734 19.547 -0.6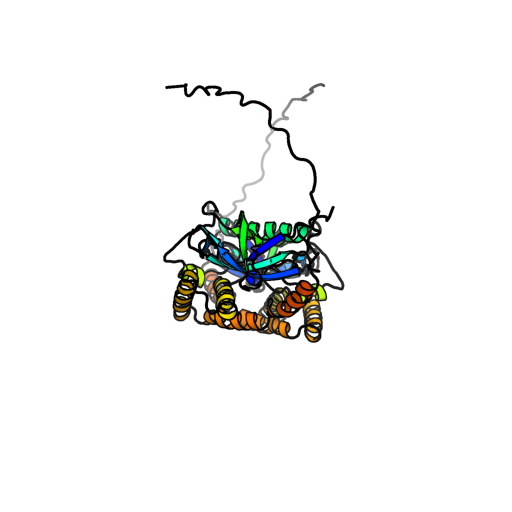33 1 98.06 170 LEU A CA 1
ATOM 1361 C C . LEU A 1 170 ? 9.961 20.016 -2.068 1 98.06 170 LEU A C 1
ATOM 1363 O O . LEU A 1 170 ? 10.023 19.203 -2.986 1 98.06 170 LEU A O 1
ATOM 1367 N N . GLN A 1 171 ? 10.117 21.281 -2.24 1 97.62 171 GLN A N 1
ATOM 1368 C CA . GLN A 1 171 ? 10.344 21.844 -3.568 1 97.62 171 GLN A CA 1
ATOM 1369 C C . GLN A 1 171 ? 11.672 21.359 -4.148 1 97.62 171 GLN A C 1
ATOM 1371 O O . GLN A 1 171 ? 11.758 21.031 -5.332 1 97.62 171 GLN A O 1
ATOM 1376 N N . GLN A 1 172 ? 12.625 21.359 -3.281 1 98.31 172 GLN A N 1
ATOM 1377 C CA . GLN A 1 172 ? 13.938 20.922 -3.723 1 98.31 172 GLN A CA 1
ATOM 1378 C C . GLN A 1 172 ? 13.914 19.453 -4.141 1 98.31 172 GLN A C 1
ATOM 1380 O O . GLN A 1 172 ? 14.469 19.094 -5.18 1 98.31 172 GLN A O 1
ATOM 1385 N N . ILE A 1 173 ? 13.281 18.656 -3.371 1 98.62 173 ILE A N 1
ATOM 1386 C CA . ILE A 1 173 ? 13.211 17.219 -3.66 1 98.62 173 ILE A CA 1
ATOM 1387 C C . ILE A 1 173 ? 12.422 17 -4.949 1 98.62 173 ILE A C 1
ATOM 1389 O O . ILE A 1 173 ? 12.797 16.172 -5.777 1 98.62 173 ILE A O 1
ATOM 1393 N N . GLU A 1 174 ? 11.344 17.734 -5.082 1 98.62 174 GLU A N 1
ATOM 1394 C CA . GLU A 1 174 ? 10.555 17.609 -6.301 1 98.62 174 GLU A CA 1
ATOM 1395 C C . GLU A 1 174 ? 11.406 17.875 -7.539 1 98.62 174 GLU A C 1
ATOM 1397 O O . GLU A 1 174 ? 11.391 17.078 -8.484 1 98.62 174 GLU A O 1
ATOM 1402 N N . LEU A 1 175 ? 12.117 18.969 -7.5 1 98.56 175 LEU A N 1
ATOM 1403 C CA . LEU A 1 175 ? 12.938 19.375 -8.641 1 98.56 175 LEU A CA 1
ATOM 1404 C C . LEU A 1 175 ? 13.992 18.312 -8.945 1 98.56 175 LEU A C 1
ATOM 1406 O O . LEU A 1 175 ? 14.148 17.906 -10.102 1 98.56 175 LEU A O 1
ATOM 1410 N N . GLN A 1 176 ? 14.664 17.859 -7.953 1 98.81 176 GLN A N 1
ATOM 1411 C CA . GLN A 1 176 ? 15.75 16.891 -8.125 1 98.81 176 GLN A CA 1
ATOM 1412 C C . GLN A 1 176 ? 15.219 15.547 -8.625 1 98.81 176 GLN A C 1
ATOM 1414 O O . GLN A 1 176 ? 15.797 14.945 -9.531 1 98.81 176 GLN A O 1
ATOM 1419 N N . VAL A 1 177 ? 14.148 15.078 -8.062 1 98.88 177 VAL A N 1
ATOM 1420 C CA . VAL A 1 177 ? 13.562 13.797 -8.445 1 98.88 177 VAL A CA 1
ATOM 1421 C C . VAL A 1 177 ? 13.094 13.852 -9.891 1 98.88 177 VAL A C 1
ATOM 1423 O O . VAL A 1 177 ? 13.328 12.922 -10.664 1 98.88 177 VAL A O 1
ATOM 1426 N N . LYS A 1 178 ? 12.453 14.945 -10.273 1 98.81 178 LYS A N 1
ATOM 1427 C CA . LYS A 1 178 ? 11.984 15.094 -11.648 1 98.81 178 LYS A CA 1
ATOM 1428 C C . LYS A 1 178 ? 13.148 15.078 -12.633 1 98.81 178 LYS A C 1
ATOM 1430 O O . LYS A 1 178 ? 13.047 14.492 -13.711 1 98.81 178 LYS A O 1
ATOM 1435 N N . GLN A 1 179 ? 14.211 15.719 -12.273 1 98.69 179 GLN A N 1
ATOM 1436 C CA . GLN A 1 179 ? 15.398 15.727 -13.117 1 98.69 179 GLN A CA 1
ATOM 1437 C C . GLN A 1 179 ? 15.961 14.32 -13.297 1 98.69 179 GLN A C 1
ATOM 1439 O O . GLN A 1 179 ? 16.312 13.922 -14.414 1 98.69 179 GLN A O 1
ATOM 1444 N N . ILE A 1 180 ? 16.016 13.609 -12.242 1 98.69 180 ILE A N 1
ATOM 1445 C CA . ILE A 1 180 ? 16.531 12.242 -12.273 1 98.69 180 ILE A CA 1
ATOM 1446 C C . ILE A 1 180 ? 15.625 11.367 -13.141 1 98.69 180 ILE A C 1
ATOM 1448 O O . ILE A 1 180 ? 16.109 10.586 -13.961 1 98.69 180 ILE A O 1
ATOM 1452 N N . LEU A 1 181 ? 14.359 11.531 -12.945 1 98.38 181 LEU A N 1
ATOM 1453 C CA . LEU A 1 181 ? 13.406 10.734 -13.703 1 98.38 181 LEU A CA 1
ATOM 1454 C C . LEU A 1 181 ? 13.484 11.055 -15.195 1 98.38 181 LEU A C 1
ATOM 1456 O O . LEU A 1 181 ? 13.383 10.156 -16.031 1 98.38 181 LEU A O 1
ATOM 1460 N N . GLN A 1 182 ? 13.57 12.32 -15.508 1 98.19 182 GLN A N 1
ATOM 1461 C CA . GLN A 1 182 ? 13.672 12.742 -16.906 1 98.19 182 GLN A CA 1
ATOM 1462 C C . GLN A 1 182 ? 14.82 12.023 -17.609 1 98.19 182 GLN A C 1
ATOM 1464 O O . GLN A 1 182 ? 14.711 11.68 -18.781 1 98.19 182 GLN A O 1
ATOM 1469 N N . GLN A 1 183 ? 15.852 11.734 -16.953 1 97.62 183 GLN A N 1
ATOM 1470 C CA . GLN A 1 183 ? 17.047 11.117 -17.516 1 97.62 183 GLN A CA 1
ATOM 1471 C C . GLN A 1 183 ? 16.953 9.594 -17.5 1 97.62 183 GLN A C 1
ATOM 1473 O O . GLN A 1 183 ? 17.359 8.93 -18.453 1 97.62 183 GLN A O 1
ATOM 1478 N N . ASN A 1 184 ? 16.391 9.055 -16.453 1 96.5 184 ASN A N 1
ATOM 1479 C CA . ASN A 1 184 ? 16.531 7.621 -16.219 1 96.5 184 ASN A CA 1
ATOM 1480 C C . ASN A 1 184 ? 15.234 6.875 -16.516 1 96.5 184 ASN A C 1
ATOM 1482 O O . ASN A 1 184 ? 15.258 5.73 -16.969 1 96.5 184 ASN A O 1
ATOM 1486 N N . ASN A 1 185 ? 14.156 7.438 -16.094 1 95.12 185 ASN A N 1
ATOM 1487 C CA . ASN A 1 185 ? 12.852 6.801 -16.25 1 95.12 185 ASN A CA 1
ATOM 1488 C C . ASN A 1 185 ? 11.742 7.832 -16.438 1 95.12 185 ASN A C 1
ATOM 1490 O O . ASN A 1 185 ? 10.867 7.977 -15.586 1 95.12 185 ASN A O 1
ATOM 1494 N N . PRO A 1 186 ? 11.617 8.391 -17.609 1 96.06 186 PRO A N 1
ATOM 1495 C CA . PRO A 1 186 ? 10.688 9.492 -17.844 1 96.06 186 PRO A CA 1
ATOM 1496 C C . PRO A 1 186 ? 9.227 9.078 -17.703 1 96.06 186 PRO A C 1
ATOM 1498 O O . PRO A 1 186 ? 8.367 9.914 -17.422 1 96.06 186 PRO A O 1
ATOM 1501 N N . ASN A 1 187 ? 8.93 7.836 -17.797 1 92.69 187 ASN A N 1
ATOM 1502 C CA . ASN A 1 187 ? 7.559 7.355 -17.688 1 92.69 187 ASN A CA 1
ATOM 1503 C C . ASN A 1 187 ? 6.992 7.594 -16.297 1 92.69 187 ASN A C 1
ATOM 1505 O O . ASN A 1 187 ? 5.777 7.719 -16.125 1 92.69 187 ASN A O 1
ATOM 1509 N N . LEU A 1 188 ? 7.805 7.656 -15.328 1 95.88 188 LEU A N 1
ATOM 1510 C CA . LEU A 1 188 ? 7.352 7.812 -13.953 1 95.88 188 LEU A CA 1
ATOM 1511 C C . LEU A 1 188 ? 6.965 9.258 -13.664 1 95.88 188 LEU A C 1
ATOM 1513 O O . LEU A 1 188 ? 6.352 9.547 -12.641 1 95.88 188 LEU A O 1
ATOM 1517 N N . LEU A 1 189 ? 7.254 10.172 -14.562 1 97.75 189 LEU A N 1
ATOM 1518 C CA . LEU A 1 189 ? 6.859 11.57 -14.398 1 97.75 189 LEU A CA 1
ATOM 1519 C C . LEU A 1 189 ? 5.34 11.703 -14.406 1 97.75 189 LEU A C 1
ATOM 1521 O O . LEU A 1 189 ? 4.801 12.695 -13.898 1 97.75 189 LEU A O 1
ATOM 1525 N N . LYS A 1 190 ? 4.68 10.703 -14.883 1 94.81 190 LYS A N 1
ATOM 1526 C CA . LYS A 1 190 ? 3.221 10.727 -14.961 1 94.81 190 LYS A CA 1
ATOM 1527 C C . LYS A 1 190 ? 2.6 10.773 -13.562 1 94.81 190 LYS A C 1
ATOM 1529 O O . LYS A 1 190 ? 1.47 11.234 -13.398 1 94.81 190 LYS A O 1
ATOM 1534 N N . PHE A 1 191 ? 3.309 10.32 -12.602 1 96.19 191 PHE A N 1
ATOM 1535 C CA . PHE A 1 191 ? 2.781 10.297 -11.242 1 96.19 191 PHE A CA 1
ATOM 1536 C C . PHE A 1 191 ? 2.43 11.703 -10.766 1 96.19 191 PHE A C 1
ATOM 1538 O O . PHE A 1 191 ? 1.466 11.891 -10.023 1 96.19 191 PHE A O 1
ATOM 1545 N N . PHE A 1 192 ? 3.174 12.672 -11.195 1 97.88 192 PHE A N 1
ATOM 1546 C CA . PHE A 1 192 ? 2.936 14.031 -10.742 1 97.88 192 PHE A CA 1
ATOM 1547 C C . PHE A 1 192 ? 1.658 14.594 -11.359 1 97.88 192 PHE A C 1
ATOM 1549 O O . PHE A 1 192 ? 0.868 15.25 -10.672 1 97.88 192 PHE A O 1
ATOM 1556 N N . THR A 1 193 ? 1.42 14.328 -12.594 1 96.19 193 THR A N 1
ATOM 1557 C CA . THR A 1 193 ? 0.194 14.773 -13.242 1 96.19 193 THR A CA 1
ATOM 1558 C C . THR A 1 193 ? -1.011 14 -12.719 1 96.19 193 THR A C 1
ATOM 1560 O O . THR A 1 193 ? -2.066 14.578 -12.461 1 96.19 193 THR A O 1
ATOM 1563 N N . GLU A 1 194 ? -0.847 12.773 -12.523 1 92.62 194 GLU A N 1
ATOM 1564 C CA . GLU A 1 194 ? -1.929 11.93 -12.023 1 92.62 194 GLU A CA 1
ATOM 1565 C C . GLU A 1 194 ? -2.332 12.328 -10.609 1 92.62 194 GLU A C 1
ATOM 1567 O O . GLU A 1 194 ? -3.514 12.297 -10.258 1 92.62 194 GLU A O 1
ATOM 1572 N N . ALA A 1 195 ? -1.318 12.625 -9.859 1 95.69 195 ALA A N 1
ATOM 1573 C CA . ALA A 1 195 ? -1.596 13.031 -8.484 1 95.69 195 ALA A CA 1
ATOM 1574 C C . ALA A 1 195 ? -2.449 14.297 -8.445 1 95.69 195 ALA A C 1
ATOM 1576 O O . ALA A 1 195 ? -3.365 14.406 -7.625 1 95.69 195 ALA A O 1
ATOM 1577 N N . ILE A 1 196 ? -2.168 15.25 -9.273 1 95.5 196 ILE A N 1
ATOM 1578 C CA . ILE A 1 196 ? -2.938 16.484 -9.359 1 95.5 196 ILE A CA 1
ATOM 1579 C C . ILE A 1 196 ? -4.375 16.172 -9.766 1 95.5 196 ILE A C 1
ATOM 1581 O O . ILE A 1 196 ? -5.324 16.641 -9.133 1 95.5 196 ILE A O 1
ATOM 1585 N N . ASP A 1 197 ? -4.551 15.352 -10.758 1 90.88 197 ASP A N 1
ATOM 1586 C CA . ASP A 1 197 ? -5.875 14.969 -11.234 1 90.88 197 ASP A CA 1
ATOM 1587 C C . ASP A 1 197 ? -6.672 14.258 -10.141 1 90.88 197 ASP A C 1
ATOM 1589 O O . ASP A 1 197 ? -7.859 14.531 -9.953 1 90.88 197 ASP A O 1
ATOM 1593 N N . LEU A 1 198 ? -6.012 13.414 -9.508 1 87.44 198 LEU A N 1
ATOM 1594 C CA . LEU A 1 198 ? -6.656 12.648 -8.453 1 87.44 198 LEU A CA 1
ATOM 1595 C C . LEU A 1 198 ? -7.125 13.57 -7.324 1 87.44 198 LEU A C 1
ATOM 1597 O O . LEU A 1 198 ? -8.234 13.406 -6.805 1 87.44 198 LEU A O 1
ATOM 1601 N N . TRP A 1 199 ? -6.227 14.484 -6.938 1 91.75 199 TRP A N 1
ATOM 1602 C CA . TRP A 1 199 ? -6.582 15.383 -5.844 1 91.75 199 TRP A CA 1
ATOM 1603 C C . TRP A 1 199 ? -7.773 16.25 -6.219 1 91.75 199 TRP A C 1
ATOM 1605 O O . TRP A 1 199 ? -8.695 16.438 -5.414 1 91.75 199 TRP A O 1
ATOM 1615 N N . LEU A 1 200 ? -7.844 16.688 -7.355 1 89.81 200 LEU A N 1
ATOM 1616 C CA . LEU A 1 200 ? -8.891 17.594 -7.828 1 89.81 200 LEU A CA 1
ATOM 1617 C C . LEU A 1 200 ? -10.227 16.859 -7.945 1 89.81 200 LEU A C 1
ATOM 1619 O O . LEU A 1 200 ? -11.289 17.453 -7.746 1 89.81 200 LEU A O 1
ATOM 1623 N N . ASN A 1 201 ? -10.148 15.609 -8.227 1 81.88 201 ASN A N 1
ATOM 1624 C CA . ASN A 1 201 ? -11.375 14.852 -8.438 1 81.88 201 ASN A CA 1
ATOM 1625 C C . ASN A 1 201 ? -11.891 14.242 -7.141 1 81.88 201 ASN A C 1
ATOM 1627 O O . ASN A 1 201 ? -13 13.711 -7.094 1 81.88 201 ASN A O 1
ATOM 1631 N N . ASN A 1 202 ? -11.07 14.078 -6.113 1 70.06 202 ASN A N 1
ATOM 1632 C CA . ASN A 1 202 ? -11.453 13.453 -4.852 1 70.06 202 ASN A CA 1
ATOM 1633 C C . ASN A 1 202 ? -11.656 14.484 -3.75 1 70.06 202 ASN A C 1
ATOM 1635 O O . ASN A 1 202 ? -11.734 14.141 -2.57 1 70.06 202 ASN A O 1
ATOM 1639 N N . THR A 1 203 ? -12 15.664 -3.83 1 59.59 203 THR A N 1
ATOM 1640 C CA . THR A 1 203 ? -11.734 16.75 -2.896 1 59.59 203 THR A CA 1
ATOM 1641 C C . THR A 1 203 ? -12.375 16.469 -1.537 1 59.59 203 THR A C 1
ATOM 1643 O O . THR A 1 203 ? -13.602 16.438 -1.414 1 59.59 203 THR A O 1
ATOM 1646 N N . ILE A 1 204 ? -11.625 15.727 -0.674 1 57.03 204 ILE A N 1
ATOM 1647 C CA . ILE A 1 204 ? -11.828 15.578 0.762 1 57.03 204 ILE A CA 1
ATOM 1648 C C . ILE A 1 204 ? -12.297 16.906 1.363 1 57.03 204 ILE A C 1
ATOM 1650 O O . ILE A 1 204 ? -13.141 16.922 2.26 1 57.03 204 ILE A O 1
ATOM 1654 N N . LEU A 1 205 ? -11.773 18.109 0.943 1 63.38 205 LEU A N 1
ATOM 1655 C CA . LEU A 1 205 ? -12 19.406 1.558 1 63.38 205 LEU A CA 1
ATOM 1656 C C . LEU A 1 205 ? -13.203 20.109 0.922 1 63.38 205 LEU A C 1
ATOM 1658 O O . LEU A 1 205 ? -13.734 21.062 1.482 1 63.38 205 LEU A O 1
ATOM 1662 N N . THR A 1 206 ? -13.633 19.703 -0.192 1 49.5 206 THR A N 1
ATOM 1663 C CA . THR A 1 206 ? -14.703 20.5 -0.792 1 49.5 206 THR A CA 1
ATOM 1664 C C . THR A 1 206 ? -15.969 20.422 0.054 1 49.5 206 THR A C 1
ATOM 1666 O O . THR A 1 206 ? -16.75 21.375 0.092 1 49.5 206 THR A O 1
ATOM 1669 N N . SER A 1 207 ? -16.266 19.281 0.632 1 41.59 207 SER A N 1
ATOM 1670 C CA . SER A 1 207 ? -17.594 19.266 1.206 1 41.59 207 SER A CA 1
ATOM 1671 C C . SER A 1 207 ? -17.688 20.125 2.453 1 41.59 207 SER A C 1
ATOM 1673 O O . SER A 1 207 ? -18.781 20.484 2.898 1 41.59 207 SER A O 1
ATOM 1675 N N . ASN A 1 208 ? -16.656 20.281 3.211 1 40.78 208 ASN A N 1
ATOM 1676 C CA . ASN A 1 208 ? -16.828 20.812 4.555 1 40.78 208 ASN A CA 1
ATOM 1677 C C . ASN A 1 208 ? -17 22.328 4.531 1 40.78 208 ASN A C 1
ATOM 1679 O O . ASN A 1 208 ? -17.109 22.969 5.582 1 40.78 208 ASN A O 1
ATOM 1683 N N . GLU A 1 209 ? -16.719 23.031 3.52 1 38.62 209 GLU A N 1
ATOM 1684 C CA . GLU A 1 209 ? -17.016 24.453 3.615 1 38.62 209 GLU A CA 1
ATOM 1685 C C . GLU A 1 209 ? -18.469 24.688 4.004 1 38.62 209 GLU A C 1
ATOM 1687 O O . GLU A 1 209 ? -18.781 25.641 4.734 1 38.62 209 GLU A O 1
ATOM 1692 N N . THR A 1 210 ? -19.344 23.844 3.662 1 36.72 210 THR A N 1
ATOM 1693 C CA . THR A 1 210 ? -20.75 24.141 3.918 1 36.72 210 THR A CA 1
ATOM 1694 C C . THR A 1 210 ? -21.109 23.859 5.375 1 36.72 210 THR A C 1
ATOM 1696 O O . THR A 1 210 ? -21.922 24.578 5.969 1 36.72 210 THR A O 1
ATOM 1699 N N . MET A 1 211 ? -20.5 22.906 6.059 1 36.97 211 MET A N 1
ATOM 1700 C CA . MET A 1 211 ? -21.016 22.547 7.379 1 36.97 211 MET A CA 1
ATOM 1701 C C . MET A 1 211 ? -20.484 23.5 8.445 1 36.97 211 MET A C 1
ATOM 1703 O O . MET A 1 211 ? -21 23.547 9.562 1 36.97 211 MET A O 1
ATOM 1707 N N . ILE A 1 212 ? -19.344 24.125 8.312 1 38.81 212 ILE A N 1
ATOM 1708 C CA . ILE A 1 212 ? -18.875 25.047 9.344 1 38.81 212 ILE A CA 1
ATOM 1709 C C . ILE A 1 212 ? -19.812 26.25 9.414 1 38.81 212 ILE A C 1
ATOM 1711 O O . ILE A 1 212 ? -20.047 26.797 10.492 1 38.81 212 ILE A O 1
ATOM 1715 N N . MET A 1 213 ? -20.469 26.625 8.375 1 34.91 213 MET A N 1
ATOM 1716 C CA . MET A 1 213 ? -21.297 27.812 8.469 1 34.91 213 MET A CA 1
ATOM 1717 C C . MET A 1 213 ? -22.516 27.562 9.352 1 34.91 213 MET A C 1
ATOM 1719 O O . MET A 1 213 ? -22.969 28.453 10.07 1 34.91 213 MET A O 1
ATOM 1723 N N . ASP A 1 214 ? -23.047 26.406 9.281 1 37.53 214 ASP A N 1
ATOM 1724 C CA . ASP A 1 214 ? -24.328 26.281 9.977 1 37.53 214 ASP A CA 1
ATOM 1725 C C . ASP A 1 214 ? -24.125 26.125 11.477 1 37.53 214 ASP A C 1
ATOM 1727 O O . ASP A 1 214 ? -24.938 26.609 12.273 1 37.53 214 ASP A O 1
ATOM 1731 N N . SER A 1 215 ? -23.109 25.344 11.938 1 37.47 215 SER A N 1
ATOM 1732 C CA . SER A 1 215 ? -23.047 25.047 13.367 1 37.47 215 SER A CA 1
ATOM 1733 C C . SER A 1 215 ? -22.516 26.234 14.164 1 37.47 215 SER A C 1
ATOM 1735 O O . SER A 1 215 ? -22.562 26.234 15.391 1 37.47 215 SER A O 1
ATOM 1737 N N . LEU A 1 216 ? -21.766 27.109 13.516 1 36.53 216 LEU A N 1
ATOM 1738 C CA . LEU A 1 216 ? -21.344 28.266 14.289 1 36.53 216 LEU A CA 1
ATOM 1739 C C . LEU A 1 216 ? -22.531 29.156 14.648 1 36.53 216 LEU A C 1
ATOM 1741 O O . LEU A 1 216 ? -22.375 30.125 15.398 1 36.53 216 LEU A O 1
ATOM 1745 N N . LYS A 1 217 ? -23.656 29.016 13.898 1 35.78 217 LYS A N 1
ATOM 1746 C CA . LYS A 1 217 ? -24.75 29.922 14.219 1 35.78 217 LYS A CA 1
ATOM 1747 C C . LYS A 1 217 ? -25.359 29.594 15.578 1 35.78 217 LYS A C 1
ATOM 1749 O O . LYS A 1 217 ? -26 30.438 16.203 1 35.78 217 LYS A O 1
ATOM 1754 N N . THR A 1 218 ? -25.391 28.297 15.906 1 34 218 THR A N 1
ATOM 1755 C CA . THR A 1 218 ? -26.344 28.078 16.984 1 34 218 THR A CA 1
ATOM 1756 C C . THR A 1 218 ? -25.672 28.312 18.344 1 34 218 THR A C 1
ATOM 1758 O O . THR A 1 218 ? -26.234 27.953 19.391 1 34 218 THR A O 1
ATOM 1761 N N . THR A 1 219 ? -24.344 28.625 18.312 1 30.8 219 THR A N 1
ATOM 1762 C CA . THR A 1 219 ? -23.906 28.828 19.688 1 30.8 219 THR A CA 1
ATOM 1763 C C . THR A 1 219 ? -24.562 30.078 20.281 1 30.8 219 THR A C 1
ATOM 1765 O O . THR A 1 219 ? -24.328 31.188 19.812 1 30.8 219 THR A O 1
ATOM 1768 N N . THR A 1 220 ? -25.688 29.906 20.812 1 28.28 220 THR A N 1
ATOM 1769 C CA . THR A 1 220 ? -26.422 30.844 21.641 1 28.28 220 THR A CA 1
ATOM 1770 C C . THR A 1 220 ? -25.469 31.562 22.609 1 28.28 220 THR A C 1
ATOM 1772 O O . THR A 1 220 ? -24.688 30.906 23.312 1 28.28 220 THR A O 1
ATOM 1775 N N . ILE A 1 221 ? -25.203 32.781 22.406 1 28.02 221 ILE A N 1
ATOM 1776 C CA . ILE A 1 221 ? -24.562 33.75 23.281 1 28.02 221 ILE A CA 1
ATOM 1777 C C . ILE A 1 221 ? -25.094 33.594 24.703 1 28.02 221 ILE A C 1
ATOM 1779 O O . ILE A 1 221 ? -26.266 33.875 24.969 1 28.02 221 ILE A O 1
ATOM 1783 N N . ILE A 1 222 ? -24.828 32.406 25.281 1 26.73 222 ILE A N 1
ATOM 1784 C CA . ILE A 1 222 ? -25.281 32.375 26.672 1 26.73 222 ILE A CA 1
ATOM 1785 C C . ILE A 1 222 ? -24.734 33.594 27.422 1 26.73 222 ILE A C 1
ATOM 1787 O O . ILE A 1 222 ? -23.531 33.844 27.438 1 26.73 222 ILE A O 1
ATOM 1791 N N . LYS A 1 223 ? -25.578 34.531 27.578 1 26.59 223 LYS A N 1
ATOM 1792 C CA . LYS A 1 223 ? -25.438 35.75 28.375 1 26.59 223 LYS A CA 1
ATOM 1793 C C . LYS A 1 223 ? -24.781 35.469 29.719 1 26.59 223 LYS A C 1
ATOM 1795 O O . LYS A 1 223 ? -25.188 34.531 30.422 1 26.59 223 LYS A O 1
ATOM 1800 N N . PRO A 1 224 ? -23.5 35.812 29.828 1 24.98 224 PRO A N 1
ATOM 1801 C CA . PRO A 1 224 ? -22.812 35.656 31.109 1 24.98 224 PRO A CA 1
ATOM 1802 C C . PRO A 1 224 ? -23.688 36.031 32.281 1 24.98 224 PRO A C 1
ATOM 1804 O O . PRO A 1 224 ? -24.297 37.094 32.312 1 24.98 224 PRO A O 1
ATOM 1807 N N . LEU A 1 225 ? -24.453 35.062 32.688 1 25.08 225 LEU A N 1
ATOM 1808 C CA . LEU A 1 225 ? -25.203 35.406 33.906 1 25.08 225 LEU A CA 1
ATOM 1809 C C . LEU A 1 225 ? -24.297 36.125 34.906 1 25.08 225 LEU A C 1
ATOM 1811 O O . LEU A 1 225 ? -23.219 35.625 35.25 1 25.08 225 LEU A O 1
ATOM 1815 N N . LEU A 1 226 ? -24.391 37.406 35 1 23.86 226 LEU A N 1
ATOM 1816 C CA . LEU A 1 226 ? -23.812 38.344 35.938 1 23.86 226 LEU A CA 1
ATOM 1817 C C . LEU A 1 226 ? -23.938 37.812 37.375 1 23.86 226 LEU A C 1
ATOM 1819 O O . LEU A 1 226 ? -25.031 37.844 37.938 1 23.86 226 LEU A O 1
ATOM 1823 N N . ILE A 1 227 ? -23.469 36.531 37.5 1 21.58 227 ILE A N 1
ATOM 1824 C CA . ILE A 1 227 ? -23.609 36.094 38.875 1 21.58 227 ILE A CA 1
ATOM 1825 C C . ILE A 1 227 ? -23.016 37.156 39.812 1 21.58 227 ILE A C 1
ATOM 1827 O O . ILE A 1 227 ? -21.844 37.531 39.656 1 21.58 227 ILE A O 1
ATOM 1831 N N . ASN A 1 228 ? -23.859 37.906 40.344 1 21.23 228 ASN A N 1
ATOM 1832 C CA . ASN A 1 228 ? -23.703 38.938 41.375 1 21.23 228 ASN A CA 1
ATOM 1833 C C . ASN A 1 228 ? -22.969 38.375 42.594 1 21.23 228 ASN A C 1
ATOM 1835 O O . ASN A 1 228 ? -23.578 37.688 43.406 1 21.23 228 ASN A O 1
ATOM 1839 N N . ASN A 1 229 ? -21.797 37.812 42.25 1 21.05 229 ASN A N 1
ATOM 1840 C CA . ASN A 1 229 ? -21.031 37.344 43.406 1 21.05 229 ASN A CA 1
ATOM 1841 C C . ASN A 1 229 ? -20.922 38.438 44.469 1 21.05 229 ASN A C 1
ATOM 1843 O O . ASN A 1 229 ? -20.156 39.375 44.312 1 21.05 229 ASN A O 1
ATOM 1847 N N . ASN A 1 230 ? -22.016 38.781 44.969 1 19.59 230 ASN A N 1
ATOM 1848 C CA . ASN A 1 230 ? -21.906 39.75 46.031 1 19.59 230 ASN A CA 1
ATOM 1849 C C . ASN A 1 230 ? -20.828 39.375 47.062 1 19.59 230 ASN A C 1
ATOM 1851 O O . ASN A 1 230 ? -20.391 40.188 47.844 1 19.59 230 ASN A O 1
ATOM 1855 N N . ASN A 1 231 ? -20.906 38.062 47.438 1 19.91 231 ASN A N 1
ATOM 1856 C CA . ASN A 1 231 ? -20.828 38.031 48.875 1 19.91 231 ASN A CA 1
ATOM 1857 C C . ASN A 1 231 ? -19.453 38.469 49.375 1 19.91 231 ASN A C 1
ATOM 1859 O O . ASN A 1 231 ? -18.484 38.469 48.625 1 19.91 231 ASN A O 1
ATOM 1863 N N . ARG A 1 232 ? -19.141 38 50.781 1 19.45 232 ARG A N 1
ATOM 1864 C CA . ARG A 1 232 ? -18.625 38.594 52 1 19.45 232 ARG A CA 1
ATOM 1865 C C . ARG A 1 232 ? -17.094 38.594 52 1 19.45 232 ARG A C 1
ATOM 1867 O O . ARG A 1 232 ? -16.469 37.688 51.5 1 19.45 232 ARG A O 1
ATOM 1874 N N . MET A 1 233 ? -16.562 39.625 52.531 1 19.22 233 MET A N 1
ATOM 1875 C CA . MET A 1 233 ? -15.375 40.469 52.625 1 19.22 233 MET A CA 1
ATOM 1876 C C . MET A 1 233 ? -14.203 39.656 53.188 1 19.22 233 MET A C 1
ATOM 1878 O O . MET A 1 233 ? -13.125 39.625 52.594 1 19.22 233 MET A O 1
ATOM 1882 N N . ILE A 1 234 ? -14.062 39.594 54.562 1 17.44 234 ILE A N 1
ATOM 1883 C CA . ILE A 1 234 ? -12.992 40.406 55.156 1 17.44 234 ILE A CA 1
ATOM 1884 C C . ILE A 1 234 ? -11.75 39.531 55.344 1 17.44 234 ILE A C 1
ATOM 1886 O O . ILE A 1 234 ? -10.648 39.938 54.938 1 17.44 234 ILE A O 1
ATOM 1890 N N . ASP A 1 235 ? -11.781 38.438 56.25 1 18.61 235 ASP A N 1
ATOM 1891 C CA . ASP A 1 235 ? -10.969 38.812 57.406 1 18.61 235 ASP A CA 1
ATOM 1892 C C . ASP A 1 235 ? -9.492 38.5 57.156 1 18.61 235 ASP A C 1
ATOM 1894 O O . ASP A 1 235 ? -9.172 37.594 56.375 1 18.61 235 ASP A O 1
ATOM 1898 N N . ASN A 1 236 ? -8.625 39.344 57.625 1 17.56 236 ASN A N 1
ATOM 1899 C CA . ASN A 1 236 ? -7.258 39.844 57.531 1 17.56 236 ASN A CA 1
ATOM 1900 C C . ASN A 1 236 ? -6.25 38.75 57.938 1 17.56 236 ASN A C 1
ATOM 1902 O O . ASN A 1 236 ? -5.047 38.906 57.719 1 17.56 236 ASN A O 1
ATOM 1906 N N . ASN A 1 237 ? -6.645 37.906 58.969 1 17.59 237 ASN A N 1
ATOM 1907 C CA . ASN A 1 237 ? -5.574 38.031 59.938 1 17.59 237 ASN A CA 1
ATOM 1908 C C . ASN A 1 237 ? -4.352 37.219 59.562 1 17.59 237 ASN A C 1
ATOM 1910 O O . ASN A 1 237 ? -3.256 37.438 60.062 1 17.59 237 ASN A O 1
ATOM 1914 N N . GLY A 1 238 ? -4.59 35.938 59.312 1 19.92 238 GLY A N 1
ATOM 1915 C CA . GLY A 1 238 ? -3.643 35.125 60.062 1 19.92 238 GLY A CA 1
ATOM 1916 C C . GLY A 1 238 ? -2.238 35.156 59.5 1 19.92 238 GLY A C 1
ATOM 1917 O O . GLY A 1 238 ? -2.057 35.312 58.312 1 19.92 238 GLY A O 1
ATOM 1918 N N . LYS A 1 239 ? -1.287 35.188 60.406 1 19.5 239 LYS A N 1
ATOM 1919 C CA . LYS A 1 239 ? 0.131 35.5 60.562 1 19.5 239 LYS A CA 1
ATOM 1920 C C . LYS A 1 239 ? 0.992 34.562 59.719 1 19.5 239 LYS A C 1
ATOM 1922 O O . LYS A 1 239 ? 0.583 33.469 59.375 1 19.5 239 LYS A O 1
ATOM 1927 N N . VAL A 1 240 ? 2.266 35.031 59.469 1 18.94 240 VAL A N 1
ATOM 1928 C CA . VAL A 1 240 ? 3.385 35.094 58.531 1 18.94 240 VAL A CA 1
ATOM 1929 C C . VAL A 1 240 ? 4.242 33.812 58.656 1 18.94 240 VAL A C 1
ATOM 1931 O O . VAL A 1 240 ? 5.094 33.531 57.812 1 18.94 240 VAL A O 1
ATOM 1934 N N . PRO A 1 241 ? 3.799 32.625 59.281 1 18.58 241 PRO A N 1
ATOM 1935 C CA . PRO A 1 241 ? 5.039 32.219 59.938 1 18.58 241 PRO A CA 1
ATOM 1936 C C . PRO A 1 241 ? 6.191 31.984 58.969 1 18.58 241 PRO A C 1
ATOM 1938 O O . PRO A 1 241 ? 5.961 31.641 57.812 1 18.58 241 PRO A O 1
ATOM 1941 N N . LYS A 1 242 ? 7.422 32.094 59.562 1 18.75 242 LYS A N 1
ATOM 1942 C CA . LYS A 1 242 ? 8.797 32.406 59.188 1 18.75 242 LYS A CA 1
ATOM 1943 C C . LYS A 1 242 ? 9.375 31.328 58.281 1 18.75 242 LYS A C 1
ATOM 1945 O O . LYS A 1 242 ? 8.852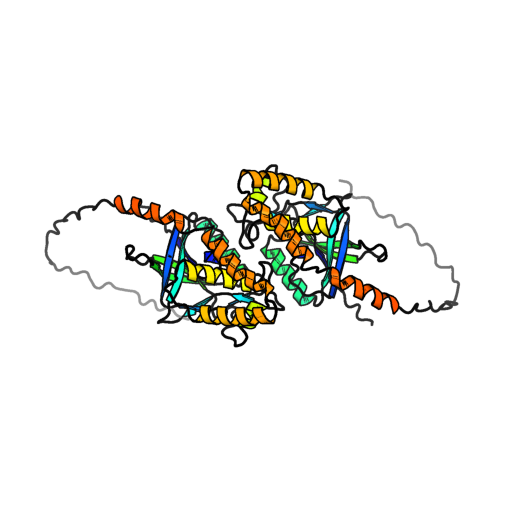 30.219 58.219 1 18.75 242 LYS A O 1
ATOM 1950 N N . LYS A 1 243 ? 10.766 31.375 58.188 1 19.03 243 LYS A N 1
ATOM 1951 C CA . LYS A 1 243 ? 11.984 31.375 57.375 1 19.03 243 LYS A CA 1
ATOM 1952 C C . LYS A 1 243 ? 12.578 29.969 57.281 1 19.03 243 LYS A C 1
ATOM 1954 O O . LYS A 1 243 ? 13.703 29.797 56.812 1 19.03 243 LYS A O 1
ATOM 1959 N N . GLN A 1 244 ? 11.859 28.906 57.469 1 18.56 244 GLN A N 1
ATOM 1960 C CA . GLN A 1 244 ? 12.797 27.844 57.844 1 18.56 244 GLN A CA 1
ATOM 1961 C C . GLN A 1 244 ? 13.805 27.594 56.719 1 18.56 244 GLN A C 1
ATOM 1963 O O . GLN A 1 244 ? 13.43 27.516 55.562 1 18.56 244 GLN A O 1
ATOM 1968 N N . GLN A 1 245 ? 15.164 27.688 57.094 1 17.53 245 GLN A N 1
ATOM 1969 C CA . GLN A 1 245 ? 16.547 27.672 56.656 1 17.53 245 GLN A CA 1
ATOM 1970 C C . GLN A 1 245 ? 16.891 26.359 55.938 1 17.53 245 GLN A C 1
ATOM 1972 O O . GLN A 1 245 ? 16.891 25.297 56.562 1 17.53 245 GLN A O 1
ATOM 1977 N N . LEU A 1 246 ? 16.312 26.094 54.844 1 17.03 246 LEU A N 1
ATOM 1978 C CA . LEU A 1 246 ? 16.688 24.859 54.156 1 17.03 246 LEU A CA 1
ATOM 1979 C C . LEU A 1 246 ? 18.188 24.797 53.938 1 17.03 246 LEU A C 1
ATOM 1981 O O . LEU A 1 246 ? 18.781 25.719 53.375 1 17.03 246 LEU A O 1
ATOM 1985 N N . ARG A 1 247 ? 18.875 23.922 54.688 1 17.33 247 ARG A N 1
ATOM 1986 C CA . ARG A 1 247 ? 20.25 23.453 54.75 1 17.33 247 ARG A CA 1
ATOM 1987 C C . ARG A 1 247 ? 20.766 23.062 53.375 1 17.33 247 ARG A C 1
ATOM 1989 O O . ARG A 1 247 ? 20.141 22.266 52.656 1 17.33 247 ARG A O 1
ATOM 1996 N N . CYS A 1 248 ? 21.547 24.016 52.688 1 18.22 248 CYS A N 1
ATOM 1997 C CA . CYS A 1 248 ? 22.453 24.062 51.562 1 18.22 248 CYS A CA 1
ATOM 1998 C C . CYS A 1 248 ? 23.375 22.844 51.531 1 18.22 248 CYS A C 1
ATOM 2000 O O . CYS A 1 248 ? 24.172 22.672 50.625 1 18.22 248 CYS A O 1
ATOM 2002 N N . MET A 1 249 ? 23.578 22.047 52.719 1 17.31 249 MET A N 1
ATOM 2003 C CA . MET A 1 249 ? 24.953 21.641 52.969 1 17.31 249 MET A CA 1
ATOM 2004 C C . MET A 1 249 ? 25.5 20.766 51.844 1 17.31 249 MET A C 1
ATOM 2006 O O . MET A 1 249 ? 26.641 20.938 51.438 1 17.31 249 MET A O 1
ATOM 2010 N N . ILE A 1 250 ? 25.141 19.516 51.781 1 19.52 250 ILE A N 1
ATOM 2011 C CA . ILE A 1 250 ? 26.312 18.656 51.812 1 19.52 250 ILE A CA 1
ATOM 2012 C C . ILE A 1 250 ? 27.188 18.891 50.594 1 19.52 250 ILE A C 1
ATOM 2014 O O . ILE A 1 250 ? 26.688 18.859 49.438 1 19.52 250 ILE A O 1
ATOM 2018 N N . LYS A 1 251 ? 28.516 19.359 50.75 1 18.75 251 LYS A N 1
ATOM 2019 C CA . LYS A 1 251 ? 29.891 19.719 50.375 1 18.75 251 LYS A CA 1
ATOM 2020 C C . LYS A 1 251 ? 30.453 18.734 49.344 1 18.75 251 LYS A C 1
ATOM 2022 O O . LYS A 1 251 ? 31.078 19.141 48.375 1 18.75 251 LYS A O 1
ATOM 2027 N N . TYR A 1 252 ? 30.797 17.438 49.625 1 20.98 252 TYR A N 1
ATOM 2028 C CA . TYR A 1 252 ? 32.031 17.109 48.938 1 20.98 252 TYR A CA 1
ATOM 2029 C C . TYR A 1 252 ? 31.812 17.016 47.438 1 20.98 252 TYR A C 1
ATOM 2031 O O . TYR A 1 252 ? 30.766 16.578 47 1 20.98 252 TYR A O 1
ATOM 2039 N N . MET B 1 1 ? 32.188 -31.188 -0.684 1 25.19 1 MET B N 1
ATOM 2040 C CA . MET B 1 1 ? 30.797 -31.234 -0.297 1 25.19 1 MET B CA 1
ATOM 2041 C C . MET B 1 1 ? 29.984 -30.172 -1.028 1 25.19 1 MET B C 1
ATOM 2043 O O . MET B 1 1 ? 30.344 -28.984 -0.99 1 25.19 1 MET B O 1
ATOM 2047 N N . ALA B 1 2 ? 29.641 -30.406 -2.191 1 32.38 2 ALA B N 1
ATOM 2048 C CA . ALA B 1 2 ? 28.906 -29.406 -2.969 1 32.38 2 ALA B CA 1
ATOM 2049 C C . ALA B 1 2 ? 27.906 -28.656 -2.094 1 32.38 2 ALA B C 1
ATOM 2051 O O . ALA B 1 2 ? 27.094 -29.281 -1.399 1 32.38 2 ALA B O 1
ATOM 2052 N N . ASN B 1 3 ? 28.219 -27.719 -1.308 1 37.31 3 ASN B N 1
ATOM 2053 C CA . ASN B 1 3 ? 27.344 -26.953 -0.432 1 37.31 3 ASN B CA 1
ATOM 2054 C C . ASN B 1 3 ? 25.938 -26.797 -1.03 1 37.31 3 ASN B C 1
ATOM 2056 O O . ASN B 1 3 ? 25.766 -26.172 -2.076 1 37.31 3 ASN B O 1
ATOM 2060 N N . GLU B 1 4 ? 25.141 -27.781 -1.149 1 41.34 4 GLU B N 1
ATOM 2061 C CA . GLU B 1 4 ? 23.766 -27.906 -1.609 1 41.34 4 GLU B CA 1
ATOM 2062 C C . GLU B 1 4 ? 22.984 -26.609 -1.354 1 41.34 4 GLU B C 1
ATOM 2064 O O . GLU B 1 4 ? 22.625 -26.312 -0.211 1 41.34 4 GLU B O 1
ATOM 2069 N N . THR B 1 5 ? 23.422 -25.484 -1.726 1 49.81 5 THR B N 1
ATOM 2070 C CA . THR B 1 5 ? 22.906 -24.125 -1.57 1 49.81 5 THR B CA 1
ATOM 2071 C C . THR B 1 5 ? 21.391 -24.109 -1.666 1 49.81 5 THR B C 1
ATOM 2073 O O . THR B 1 5 ? 20.812 -24.562 -2.656 1 49.81 5 THR B O 1
ATOM 2076 N N . ASN B 1 6 ? 20.656 -24.531 -0.576 1 65.62 6 ASN B N 1
ATOM 2077 C CA . ASN B 1 6 ? 19.219 -24.703 -0.443 1 65.62 6 ASN B CA 1
ATOM 2078 C C . ASN B 1 6 ? 18.453 -23.5 -1.019 1 65.62 6 ASN B C 1
ATOM 2080 O O . ASN B 1 6 ? 18.234 -22.516 -0.322 1 65.62 6 ASN B O 1
ATOM 2084 N N . ASP B 1 7 ? 18.297 -23.422 -2.305 1 87.56 7 ASP B N 1
ATOM 2085 C CA . ASP B 1 7 ? 17.516 -22.453 -3.062 1 87.56 7 ASP B CA 1
ATOM 2086 C C . ASP B 1 7 ? 16.062 -22.469 -2.627 1 87.56 7 ASP B C 1
ATOM 2088 O O . ASP B 1 7 ? 15.461 -23.531 -2.465 1 87.56 7 ASP B O 1
ATOM 2092 N N . VAL B 1 8 ? 15.664 -21.391 -2.225 1 95.12 8 VAL B N 1
ATOM 2093 C CA . VAL B 1 8 ? 14.281 -21.297 -1.762 1 95.12 8 VAL B CA 1
ATOM 2094 C C . VAL B 1 8 ? 13.406 -20.688 -2.857 1 95.12 8 VAL B C 1
ATOM 2096 O O . VAL B 1 8 ? 13.727 -19.625 -3.389 1 95.12 8 VAL B O 1
ATOM 2099 N N . TRP B 1 9 ? 12.391 -21.5 -3.24 1 97.56 9 TRP B N 1
ATOM 2100 C CA . TRP B 1 9 ? 11.375 -21.016 -4.172 1 97.56 9 TRP B CA 1
ATOM 2101 C C . TRP B 1 9 ? 10.133 -20.547 -3.426 1 97.56 9 TRP B C 1
ATOM 2103 O O . TRP B 1 9 ? 9.703 -21.172 -2.459 1 97.56 9 TRP B O 1
ATOM 2113 N N . VAL B 1 10 ? 9.578 -19.422 -3.902 1 98.12 10 VAL B N 1
ATOM 2114 C CA . VAL B 1 10 ? 8.336 -18.906 -3.336 1 98.12 10 VAL B CA 1
ATOM 2115 C C . VAL B 1 10 ? 7.254 -18.859 -4.414 1 98.12 10 VAL B C 1
ATOM 2117 O O . VAL B 1 10 ? 7.473 -18.328 -5.504 1 98.12 10 VAL B O 1
ATOM 2120 N N . PHE B 1 11 ? 6.121 -19.453 -4.105 1 98.69 11 PHE B N 1
ATOM 2121 C CA . PHE B 1 11 ? 5 -19.453 -5.035 1 98.69 11 PHE B CA 1
ATOM 2122 C C . PHE B 1 11 ? 4.105 -18.234 -4.805 1 98.69 11 PHE B C 1
ATOM 2124 O O . PHE B 1 11 ? 3.672 -17.984 -3.678 1 98.69 11 PHE B O 1
ATOM 2131 N N . ALA B 1 12 ? 3.855 -17.531 -5.863 1 98.44 12 ALA B N 1
ATOM 2132 C CA . ALA B 1 12 ? 3.014 -16.344 -5.855 1 98.44 12 ALA B CA 1
ATOM 2133 C C . ALA B 1 12 ? 1.673 -16.609 -6.535 1 98.44 12 ALA B C 1
ATOM 2135 O O . ALA B 1 12 ? 1.629 -16.969 -7.715 1 98.44 12 ALA B O 1
ATOM 2136 N N . TYR B 1 13 ? 0.614 -16.375 -5.805 1 98.62 13 TYR B N 1
ATOM 2137 C CA . TYR B 1 13 ? -0.702 -16.625 -6.379 1 98.62 13 TYR B CA 1
ATOM 2138 C C . TYR B 1 13 ? -1.627 -15.43 -6.18 1 98.62 13 TYR B C 1
ATOM 2140 O O . TYR B 1 13 ? -2.766 -15.43 -6.656 1 98.62 13 TYR B O 1
ATOM 2148 N N . GLY B 1 14 ? -1.176 -14.438 -5.473 1 97.12 14 GLY B N 1
ATOM 2149 C CA . GLY B 1 14 ? -1.839 -13.164 -5.254 1 97.12 14 GLY B CA 1
ATOM 2150 C C . GLY B 1 14 ? -0.966 -11.969 -5.598 1 97.12 14 GLY B C 1
ATOM 2151 O O . GLY B 1 14 ? -0.434 -11.883 -6.703 1 97.12 14 GLY B O 1
ATOM 2152 N N . SER B 1 15 ? -0.768 -11.078 -4.59 1 94.75 15 SER B N 1
ATOM 2153 C CA . SER B 1 15 ? -0.082 -9.82 -4.875 1 94.75 15 SER B CA 1
ATOM 2154 C C . SER B 1 15 ? 1.389 -10.055 -5.203 1 94.75 15 SER B C 1
ATOM 2156 O O . SER B 1 15 ? 1.999 -9.281 -5.938 1 94.75 15 SER B O 1
ATOM 2158 N N . LEU B 1 16 ? 1.943 -11.117 -4.699 1 95.38 16 LEU B N 1
ATOM 2159 C CA . LEU B 1 16 ? 3.348 -11.398 -4.977 1 95.38 16 LEU B CA 1
ATOM 2160 C C . LEU B 1 16 ? 3.588 -11.547 -6.473 1 95.38 16 LEU B C 1
ATOM 2162 O O . LEU B 1 16 ? 4.727 -11.469 -6.938 1 95.38 16 LEU B O 1
ATOM 2166 N N . ILE B 1 17 ? 2.59 -11.781 -7.211 1 96.62 17 ILE B N 1
ATOM 2167 C CA . ILE B 1 17 ? 2.713 -11.969 -8.648 1 96.62 17 ILE B CA 1
ATOM 2168 C C . ILE B 1 17 ? 3.242 -10.688 -9.289 1 96.62 17 ILE B C 1
ATOM 2170 O O . ILE B 1 17 ? 4.109 -10.734 -10.164 1 96.62 17 ILE B O 1
ATOM 2174 N N . TRP B 1 18 ? 2.768 -9.57 -8.859 1 93.19 18 TRP B N 1
ATOM 2175 C CA . TRP B 1 18 ? 3.186 -8.336 -9.516 1 93.19 18 TRP B CA 1
ATOM 2176 C C . TRP B 1 18 ? 4.059 -7.496 -8.594 1 93.19 18 TRP B C 1
ATOM 2178 O O . TRP B 1 18 ? 4.625 -6.484 -9.016 1 93.19 18 TRP B O 1
ATOM 2188 N N . ASN B 1 19 ? 4.055 -7.984 -7.371 1 89.94 19 ASN B N 1
ATOM 2189 C CA . ASN B 1 19 ? 4.793 -7.238 -6.359 1 89.94 19 ASN B CA 1
ATOM 2190 C C . ASN B 1 19 ? 5.535 -8.164 -5.406 1 89.94 19 ASN B C 1
ATOM 2192 O O . ASN B 1 19 ? 5.219 -8.227 -4.215 1 89.94 19 ASN B O 1
ATOM 2196 N N . PRO B 1 20 ? 6.574 -8.742 -5.828 1 92.38 20 PRO B N 1
ATOM 2197 C CA . PRO B 1 20 ? 7.293 -9.656 -4.945 1 92.38 20 PRO B CA 1
ATOM 2198 C C . PRO B 1 20 ? 8 -8.945 -3.795 1 92.38 20 PRO B C 1
ATOM 2200 O O . PRO B 1 20 ? 7.898 -9.375 -2.643 1 92.38 20 PRO B O 1
ATOM 2203 N N . GLY B 1 21 ? 8.719 -7.824 -4.152 1 89 21 GLY B N 1
ATOM 2204 C CA . GLY B 1 21 ? 9.344 -7.004 -3.123 1 89 21 GLY B CA 1
ATOM 2205 C C . GLY B 1 21 ? 10.695 -7.523 -2.686 1 89 21 GLY B C 1
ATOM 2206 O O . GLY B 1 21 ? 11.258 -7.051 -1.695 1 89 21 GLY B O 1
ATOM 2207 N N . PHE B 1 22 ? 11.211 -8.562 -3.225 1 90.88 22 PHE B N 1
ATOM 2208 C CA . PHE B 1 22 ? 12.523 -9.117 -2.939 1 90.88 22 PHE B CA 1
ATOM 2209 C C . PHE B 1 22 ? 13.273 -9.422 -4.23 1 90.88 22 PHE B C 1
ATOM 2211 O O . PHE B 1 22 ? 12.664 -9.57 -5.289 1 90.88 22 PHE B O 1
ATOM 2218 N N . GLU B 1 23 ? 14.57 -9.5 -4.105 1 90.56 23 GLU B N 1
ATOM 2219 C CA . GLU B 1 23 ? 15.391 -9.852 -5.262 1 90.56 23 GLU B CA 1
ATOM 2220 C C . GLU B 1 23 ? 15.305 -11.352 -5.555 1 90.56 23 GLU B C 1
ATOM 2222 O O . GLU B 1 23 ? 15.289 -12.164 -4.633 1 90.56 23 GLU B O 1
ATOM 2227 N N . TYR B 1 24 ? 15.266 -11.672 -6.82 1 94.5 24 TYR B N 1
ATOM 2228 C CA . TYR B 1 24 ? 15.172 -13.07 -7.219 1 94.5 24 TYR B CA 1
ATOM 2229 C C . TYR B 1 24 ? 16.062 -13.359 -8.422 1 94.5 24 TYR B C 1
ATOM 2231 O O . TYR B 1 24 ? 16.406 -12.445 -9.18 1 94.5 24 TYR B O 1
ATOM 2239 N N . LYS B 1 25 ? 16.422 -14.617 -8.547 1 94.31 25 LYS B N 1
ATOM 2240 C CA . LYS B 1 25 ? 17.297 -15.07 -9.625 1 94.31 25 LYS B CA 1
ATOM 2241 C C . LYS B 1 25 ? 16.484 -15.516 -10.836 1 94.31 25 LYS B C 1
ATOM 2243 O O . LYS B 1 25 ? 16.891 -15.297 -11.984 1 94.31 25 LYS B O 1
ATOM 2248 N N . LYS B 1 26 ? 15.367 -16.188 -10.562 1 94.44 26 LYS B N 1
ATOM 2249 C CA . LYS B 1 26 ? 14.531 -16.766 -11.602 1 94.44 26 LYS B CA 1
ATOM 2250 C C . LYS B 1 26 ? 13.055 -16.641 -11.258 1 94.44 26 LYS B C 1
ATOM 2252 O O . LYS B 1 26 ? 12.688 -16.578 -10.086 1 94.44 26 LYS B O 1
ATOM 2257 N N . VAL B 1 27 ? 12.281 -16.594 -12.297 1 96.12 27 VAL B N 1
ATOM 2258 C CA . VAL B 1 27 ? 10.828 -16.625 -12.156 1 96.12 27 VAL B CA 1
ATOM 2259 C C . VAL B 1 27 ? 10.219 -17.516 -13.234 1 96.12 27 VAL B C 1
ATOM 2261 O O . VAL B 1 27 ? 10.625 -17.453 -14.398 1 96.12 27 VAL B O 1
ATOM 2264 N N . ILE B 1 28 ? 9.328 -18.375 -12.805 1 95.81 28 ILE B N 1
ATOM 2265 C CA . ILE B 1 28 ? 8.727 -19.312 -13.742 1 95.81 28 ILE B CA 1
ATOM 2266 C C . ILE B 1 28 ? 7.219 -19.375 -13.531 1 95.81 28 ILE B C 1
ATOM 2268 O O . ILE B 1 28 ? 6.742 -19.328 -12.391 1 95.81 28 ILE B O 1
ATOM 2272 N N . ILE B 1 29 ? 6.473 -19.516 -14.664 1 97.5 29 ILE B N 1
ATOM 2273 C CA . ILE B 1 29 ? 5.023 -19.656 -14.617 1 97.5 29 ILE B CA 1
ATOM 2274 C C . ILE B 1 29 ? 4.664 -21.141 -14.406 1 97.5 29 ILE B C 1
ATOM 2276 O O . ILE B 1 29 ? 5.281 -22.016 -15 1 97.5 29 ILE B O 1
ATOM 2280 N N . GLY B 1 30 ? 3.729 -21.406 -13.594 1 98.19 30 GLY B N 1
ATOM 2281 C CA . GLY B 1 30 ? 3.254 -22.766 -13.344 1 98.19 30 GLY B CA 1
ATOM 2282 C C . GLY B 1 30 ? 2.115 -22.812 -12.344 1 98.19 30 GLY B C 1
ATOM 2283 O O . GLY B 1 30 ? 1.401 -21.828 -12.148 1 98.19 30 GLY B O 1
ATOM 2284 N N . CYS B 1 31 ? 1.898 -24.031 -11.812 1 98.62 31 CYS B N 1
ATOM 2285 C CA . CYS B 1 31 ? 0.774 -24.172 -10.891 1 98.62 31 CYS B CA 1
ATOM 2286 C C . CYS B 1 31 ? 1.124 -25.109 -9.742 1 98.62 31 CYS B C 1
ATOM 2288 O O . CYS B 1 31 ? 2.119 -25.844 -9.805 1 98.62 31 CYS B O 1
ATOM 2290 N N . ILE B 1 32 ? 0.437 -24.969 -8.672 1 98.56 32 ILE B N 1
ATOM 2291 C CA . ILE B 1 32 ? 0.425 -25.969 -7.602 1 98.56 32 ILE B CA 1
ATOM 2292 C C . ILE B 1 32 ? -0.887 -26.75 -7.645 1 98.56 32 ILE B C 1
ATOM 2294 O O . ILE B 1 32 ? -1.894 -26.266 -8.156 1 98.56 32 ILE B O 1
ATOM 2298 N N . ARG B 1 33 ? -0.826 -27.938 -7.129 1 98 33 ARG B N 1
ATOM 2299 C CA . ARG B 1 33 ? -2.01 -28.781 -7.105 1 98 33 ARG B CA 1
ATOM 2300 C C . ARG B 1 33 ? -2.482 -29.031 -5.676 1 98 33 ARG B C 1
ATOM 2302 O O . ARG B 1 33 ? -1.714 -28.859 -4.727 1 98 33 ARG B O 1
ATOM 2309 N N . GLY B 1 34 ? -3.787 -29.375 -5.555 1 97.88 34 GLY B N 1
ATOM 2310 C CA . GLY B 1 34 ? -4.348 -29.656 -4.242 1 97.88 34 GLY B CA 1
ATOM 2311 C C . GLY B 1 34 ? -4.887 -28.422 -3.547 1 97.88 34 GLY B C 1
ATOM 2312 O O . GLY B 1 34 ? -5.32 -28.484 -2.396 1 97.88 34 GLY B O 1
ATOM 2313 N N . TYR B 1 35 ? -4.871 -27.266 -4.234 1 98 35 TYR B N 1
ATOM 2314 C CA . TYR B 1 35 ? -5.324 -26 -3.67 1 98 35 TYR B CA 1
ATOM 2315 C C . TYR B 1 35 ? -6.059 -25.172 -4.715 1 98 35 TYR B C 1
ATOM 2317 O O . TYR B 1 35 ? -5.672 -25.141 -5.887 1 98 35 TYR B O 1
ATOM 2325 N N . SER B 1 36 ? -7.074 -24.5 -4.305 1 98.5 36 SER B N 1
ATOM 2326 C CA . SER B 1 36 ? -7.789 -23.562 -5.156 1 98.5 36 SER B CA 1
ATOM 2327 C C . SER B 1 36 ? -7.715 -22.141 -4.594 1 98.5 36 SER B C 1
ATOM 2329 O O . SER B 1 36 ? -7.836 -21.938 -3.383 1 98.5 36 SER B O 1
ATOM 2331 N N . ARG B 1 37 ? -7.48 -21.203 -5.457 1 98.69 37 ARG B N 1
ATOM 2332 C CA . ARG B 1 37 ? -7.445 -19.797 -5.082 1 98.69 37 ARG B CA 1
ATOM 2333 C C . ARG B 1 37 ? -8.844 -19.266 -4.785 1 98.69 37 ARG B C 1
ATOM 2335 O O . ARG B 1 37 ? -9.773 -19.484 -5.57 1 98.69 37 ARG B O 1
ATOM 2342 N N . ARG B 1 38 ? -9.008 -18.625 -3.654 1 98.62 38 ARG B N 1
ATOM 2343 C CA . ARG B 1 38 ? -10.266 -18 -3.262 1 98.62 38 ARG B CA 1
ATOM 2344 C C . ARG B 1 38 ? -10.016 -16.641 -2.607 1 98.62 38 ARG B C 1
ATOM 2346 O O . ARG B 1 38 ? -9.039 -16.469 -1.873 1 98.62 38 ARG B O 1
ATOM 2353 N N . PHE B 1 39 ? -10.906 -15.688 -2.832 1 98.69 39 PHE B N 1
ATOM 2354 C CA . PHE B 1 39 ? -10.836 -14.375 -2.199 1 98.69 39 PHE B CA 1
ATOM 2355 C C . PHE B 1 39 ? -11.523 -14.398 -0.837 1 98.69 39 PHE B C 1
ATOM 2357 O O . PHE B 1 39 ? -12.406 -13.586 -0.569 1 98.69 39 PHE B O 1
ATOM 2364 N N . PHE B 1 40 ? -11.016 -15.273 0.014 1 98.12 40 PHE B N 1
ATOM 2365 C CA . PHE B 1 40 ? -11.68 -15.523 1.288 1 98.12 40 PHE B CA 1
ATOM 2366 C C . PHE B 1 40 ? -10.953 -14.82 2.426 1 98.12 40 PHE B C 1
ATOM 2368 O O . PHE B 1 40 ? -11.43 -14.805 3.562 1 98.12 40 PHE B O 1
ATOM 2375 N N . GLN B 1 41 ? -9.797 -14.234 2.137 1 97.69 41 GLN B N 1
ATOM 2376 C CA . GLN B 1 41 ? -9.031 -13.531 3.156 1 97.69 41 GLN B CA 1
ATOM 2377 C C . GLN B 1 41 ? -9.414 -12.055 3.207 1 97.69 41 GLN B C 1
ATOM 2379 O O . GLN B 1 41 ? -9.445 -11.383 2.176 1 97.69 41 GLN B O 1
ATOM 2384 N N . GLY B 1 42 ? -9.68 -11.641 4.398 1 97.19 42 GLY B N 1
ATOM 2385 C CA . GLY B 1 42 ? -9.992 -10.234 4.586 1 97.19 42 GLY B CA 1
ATOM 2386 C C . GLY B 1 42 ? -8.75 -9.359 4.66 1 97.19 42 GLY B C 1
ATOM 2387 O O . GLY B 1 42 ? -7.652 -9.844 4.922 1 97.19 42 GLY B O 1
ATOM 2388 N N . SER B 1 43 ? -8.906 -8.078 4.355 1 95.06 43 SER B N 1
ATOM 2389 C CA . SER B 1 43 ? -7.879 -7.055 4.508 1 95.06 43 SER B CA 1
ATOM 2390 C C . SER B 1 43 ? -8.398 -5.859 5.293 1 95.06 43 SER B C 1
ATOM 2392 O O . SER B 1 43 ? -9.328 -5.172 4.848 1 95.06 43 SER B O 1
ATOM 2394 N N . ASP B 1 44 ? -7.754 -5.59 6.395 1 91.81 44 ASP B N 1
ATOM 2395 C CA . ASP B 1 44 ? -8.258 -4.508 7.242 1 91.81 44 ASP B CA 1
ATOM 2396 C C . ASP B 1 44 ? -7.32 -3.303 7.203 1 91.81 44 ASP B C 1
ATOM 2398 O O . ASP B 1 44 ? -7.555 -2.309 7.895 1 91.81 44 ASP B O 1
ATOM 2402 N N . GLN B 1 45 ? -6.262 -3.414 6.402 1 85.31 45 GLN B N 1
ATOM 2403 C CA . GLN B 1 45 ? -5.332 -2.293 6.344 1 85.31 45 GLN B CA 1
ATOM 2404 C C . GLN B 1 45 ? -4.871 -2.035 4.91 1 85.31 45 GLN B C 1
ATOM 2406 O O . GLN B 1 45 ? -4.879 -0.894 4.445 1 85.31 45 GLN B O 1
ATOM 2411 N N . HIS B 1 46 ? -4.617 -3.014 4.148 1 88.69 46 HIS B N 1
ATOM 2412 C CA . HIS B 1 46 ? -3.93 -2.902 2.869 1 88.69 46 HIS B CA 1
ATOM 2413 C C . HIS B 1 46 ? -4.906 -2.58 1.745 1 88.69 46 HIS B C 1
ATOM 2415 O O . HIS B 1 46 ? -4.766 -1.56 1.065 1 88.69 46 HIS B O 1
ATOM 2421 N N . ARG B 1 47 ? -5.859 -3.438 1.652 1 94.69 47 ARG B N 1
ATOM 2422 C CA . ARG B 1 47 ? -6.848 -3.246 0.595 1 94.69 47 ARG B CA 1
ATOM 2423 C C . ARG B 1 47 ? -8.234 -2.994 1.18 1 94.69 47 ARG B C 1
ATOM 2425 O O . ARG B 1 47 ? -9.234 -3.043 0.461 1 94.69 47 ARG B O 1
ATOM 2432 N N . GLY B 1 48 ? -8.266 -2.77 2.473 1 94 48 GLY B N 1
ATOM 2433 C CA . GLY B 1 48 ? -9.453 -2.43 3.242 1 94 48 GLY B CA 1
ATOM 2434 C C . GLY B 1 48 ? -9.141 -1.65 4.508 1 94 48 GLY B C 1
ATOM 2435 O O . GLY B 1 48 ? -8.008 -1.23 4.719 1 94 48 GLY B O 1
ATOM 2436 N N . SER B 1 49 ? -10.156 -1.409 5.262 1 90.44 49 SER B N 1
ATOM 2437 C CA . SER B 1 49 ? -10.086 -0.756 6.562 1 90.44 49 SER B CA 1
ATOM 2438 C C . SER B 1 49 ? -10.922 -1.496 7.602 1 90.44 49 SER B C 1
ATOM 2440 O O . SER B 1 49 ? -11.703 -2.387 7.254 1 90.44 49 SER B O 1
ATOM 2442 N N . PRO B 1 50 ? -10.695 -1.178 8.844 1 88.44 50 PRO B N 1
ATOM 2443 C CA . PRO B 1 50 ? -11.531 -1.829 9.859 1 88.44 50 PRO B CA 1
ATOM 2444 C C . PRO B 1 50 ? -13.023 -1.62 9.609 1 88.44 50 PRO B C 1
ATOM 2446 O O . PRO B 1 50 ? -13.828 -2.512 9.891 1 88.44 50 PRO B O 1
ATOM 2449 N N . GLU B 1 51 ? -13.414 -0.531 9.047 1 88.69 51 GLU B N 1
ATOM 2450 C CA . GLU B 1 51 ? -14.82 -0.208 8.812 1 88.69 51 GLU B CA 1
ATOM 2451 C C . GLU B 1 51 ? -15.312 -0.795 7.496 1 88.69 51 GLU B C 1
ATOM 2453 O O . GLU B 1 51 ? -16.516 -0.965 7.297 1 88.69 51 GLU B O 1
ATOM 2458 N N . SER B 1 52 ? -14.398 -1.054 6.633 1 93.44 52 SER B N 1
ATOM 2459 C CA . SER B 1 52 ? -14.703 -1.598 5.312 1 93.44 52 SER B CA 1
ATOM 2460 C C . SER B 1 52 ? -13.641 -2.596 4.867 1 93.44 52 SER B C 1
ATOM 2462 O O . SER B 1 52 ? -12.758 -2.258 4.074 1 93.44 52 SER B O 1
ATOM 2464 N N . LEU B 1 53 ? -13.898 -3.824 5.309 1 95.75 53 LEU B N 1
ATOM 2465 C CA . LEU B 1 53 ? -12.898 -4.852 5.047 1 95.75 53 LEU B CA 1
ATOM 2466 C C . LEU B 1 53 ? -12.805 -5.156 3.557 1 95.75 53 LEU B C 1
ATOM 2468 O O . LEU B 1 53 ? -13.828 -5.219 2.869 1 95.75 53 LEU B O 1
ATOM 2472 N N . GLY B 1 54 ? -11.648 -5.262 3.049 1 97.56 54 GLY B N 1
ATOM 2473 C CA . GLY B 1 54 ? -11.438 -5.766 1.702 1 97.56 54 GLY B CA 1
ATOM 2474 C C . GLY B 1 54 ? -11.359 -7.281 1.639 1 97.56 54 GLY B C 1
ATOM 2475 O O . GLY B 1 54 ? -11.492 -7.957 2.66 1 97.56 54 GLY B O 1
ATOM 2476 N N . ARG B 1 55 ? -11.219 -7.785 0.428 1 98.31 55 ARG B N 1
ATOM 2477 C CA . ARG B 1 55 ? -11.039 -9.211 0.156 1 98.31 55 ARG B CA 1
ATOM 2478 C C . ARG B 1 55 ? -9.82 -9.445 -0.737 1 98.31 55 ARG B C 1
ATOM 2480 O O . ARG B 1 55 ? -9.711 -8.859 -1.813 1 98.31 55 ARG B O 1
ATOM 2487 N N . VAL B 1 56 ? -8.938 -10.344 -0.256 1 98.06 56 VAL B N 1
ATOM 2488 C CA . VAL B 1 56 ? -7.773 -10.703 -1.061 1 98.06 56 VAL B CA 1
ATOM 2489 C C . VAL B 1 56 ? -7.645 -12.219 -1.145 1 98.06 56 VAL B C 1
ATOM 2491 O O . VAL B 1 56 ? -8.477 -12.945 -0.607 1 98.06 56 VAL B O 1
ATOM 2494 N N . ALA B 1 57 ? -6.684 -12.648 -1.862 1 98 57 ALA B N 1
ATOM 2495 C CA . ALA B 1 57 ? -6.59 -14.055 -2.24 1 98 57 ALA B CA 1
ATOM 2496 C C . ALA B 1 57 ? -5.977 -14.883 -1.117 1 98 57 ALA B C 1
ATOM 2498 O O . ALA B 1 57 ? -5.066 -14.422 -0.423 1 98 57 ALA B O 1
ATOM 2499 N N . THR B 1 58 ? -6.43 -16.031 -0.936 1 98.31 58 THR B N 1
ATOM 2500 C CA . THR B 1 58 ? -5.82 -17.141 -0.2 1 98.31 58 THR B CA 1
ATOM 2501 C C . THR B 1 58 ? -6.098 -18.469 -0.889 1 98.31 58 THR B C 1
ATOM 2503 O O . THR B 1 58 ? -6.613 -18.5 -2.01 1 98.31 58 THR B O 1
ATOM 2506 N N . LEU B 1 59 ? -5.609 -19.562 -0.267 1 98.25 59 LEU B N 1
ATOM 2507 C CA . LEU B 1 59 ? -5.789 -20.891 -0.847 1 98.25 59 LEU B CA 1
ATOM 2508 C C . LEU B 1 59 ? -6.648 -21.766 0.058 1 98.25 59 LEU B C 1
ATOM 2510 O O . LEU B 1 59 ? -6.512 -21.719 1.283 1 98.25 59 LEU B O 1
ATOM 2514 N N . ILE B 1 60 ? -7.453 -22.547 -0.569 1 97.5 60 ILE B N 1
ATOM 2515 C CA . ILE B 1 60 ? -8.234 -23.562 0.121 1 97.5 60 ILE B CA 1
ATOM 2516 C C . ILE B 1 60 ? -7.828 -24.953 -0.374 1 97.5 60 ILE B C 1
ATOM 2518 O O . ILE B 1 60 ? -7.652 -25.156 -1.576 1 97.5 60 ILE B O 1
ATOM 2522 N N . GLU B 1 61 ? -7.719 -25.844 0.594 1 96.56 61 GLU B N 1
ATOM 2523 C CA . GLU B 1 61 ? -7.441 -27.219 0.186 1 96.56 61 GLU B CA 1
ATOM 2524 C C . GLU B 1 61 ? -8.555 -27.766 -0.704 1 96.56 61 GLU B C 1
ATOM 2526 O O . GLU B 1 61 ? -9.734 -27.625 -0.385 1 96.56 61 GLU B O 1
ATOM 2531 N N . ASP B 1 62 ? -8.195 -28.25 -1.809 1 97.12 62 ASP B N 1
ATOM 2532 C CA . ASP B 1 62 ? -9.055 -28.812 -2.842 1 97.12 62 ASP B CA 1
ATOM 2533 C C . ASP B 1 62 ? -8.328 -29.891 -3.643 1 97.12 62 ASP B C 1
ATOM 2535 O O . ASP B 1 62 ? -7.566 -29.578 -4.559 1 97.12 62 ASP B O 1
ATOM 2539 N N . GLU B 1 63 ? -8.594 -31.078 -3.312 1 96.56 63 GLU B N 1
ATOM 2540 C CA . GLU B 1 63 ? -7.855 -32.219 -3.844 1 96.56 63 GLU B CA 1
ATOM 2541 C C . GLU B 1 63 ? -7.789 -32.156 -5.367 1 96.56 63 GLU B C 1
ATOM 2543 O O . GLU B 1 63 ? -6.77 -32.531 -5.961 1 96.56 63 GLU B O 1
ATOM 2548 N N . GLN B 1 64 ? -8.797 -31.797 -5.992 1 96.19 64 GLN B N 1
ATOM 2549 C CA . GLN B 1 64 ? -8.844 -31.781 -7.449 1 96.19 64 GLN B CA 1
ATOM 2550 C C . GLN B 1 64 ? -8.484 -30.406 -7.996 1 96.19 64 GLN B C 1
ATOM 2552 O O . GLN B 1 64 ? -8.438 -30.203 -9.211 1 96.19 64 GLN B O 1
ATOM 2557 N N . GLY B 1 65 ? -8.258 -29.469 -7.141 1 97.06 65 GLY B N 1
ATOM 2558 C CA . GLY B 1 65 ? -8.023 -28.094 -7.547 1 97.06 65 GLY B CA 1
ATOM 2559 C C . GLY B 1 65 ? -6.566 -27.812 -7.879 1 97.06 65 GLY B C 1
ATOM 2560 O O . GLY B 1 65 ? -5.68 -28.594 -7.523 1 97.06 65 GLY B O 1
ATOM 2561 N N . SER B 1 66 ? -6.391 -26.766 -8.594 1 97.94 66 SER B N 1
ATOM 2562 C CA . SER B 1 66 ? -5.062 -26.219 -8.891 1 97.94 66 SER B CA 1
ATOM 2563 C C . SER B 1 66 ? -5.07 -24.703 -8.906 1 97.94 66 SER B C 1
ATOM 2565 O O . SER B 1 66 ? -6.117 -24.078 -9.117 1 97.94 66 SER B O 1
ATOM 2567 N N . THR B 1 67 ? -3.979 -24.156 -8.641 1 98.75 67 THR B N 1
ATOM 2568 C CA . THR B 1 67 ? -3.818 -22.719 -8.68 1 98.75 67 THR B CA 1
ATOM 2569 C C . THR B 1 67 ? -2.586 -22.328 -9.492 1 98.75 67 THR B C 1
ATOM 2571 O O . THR B 1 67 ? -1.484 -22.812 -9.227 1 98.75 67 THR B O 1
ATOM 2574 N N . TRP B 1 68 ? -2.846 -21.484 -10.469 1 98.75 68 TRP B N 1
ATOM 2575 C CA . TRP B 1 68 ? -1.77 -21.031 -11.344 1 98.75 68 TRP B CA 1
ATOM 2576 C C . TRP B 1 68 ? -1.192 -19.703 -10.875 1 98.75 68 TRP B C 1
ATOM 2578 O O . TRP B 1 68 ? -1.917 -18.859 -10.336 1 98.75 68 TRP B O 1
ATOM 2588 N N . GLY B 1 69 ? 0.091 -19.547 -11.008 1 98.56 69 GLY B N 1
ATOM 2589 C CA . GLY B 1 69 ? 0.823 -18.359 -10.602 1 98.56 69 GLY B CA 1
ATOM 2590 C C . GLY B 1 69 ? 2.281 -18.375 -11.023 1 98.56 69 GLY B C 1
ATOM 2591 O O . GLY B 1 69 ? 2.617 -18.891 -12.094 1 98.56 69 GLY B O 1
ATOM 2592 N N . LEU B 1 70 ? 3.07 -17.703 -10.25 1 98.31 70 LEU B N 1
ATOM 2593 C CA . LEU B 1 70 ? 4.504 -17.625 -10.5 1 98.31 70 LEU B CA 1
ATOM 2594 C C . LEU B 1 70 ? 5.293 -18.266 -9.352 1 98.31 70 LEU B C 1
ATOM 2596 O O . LEU B 1 70 ? 4.871 -18.203 -8.195 1 98.31 70 LEU B O 1
ATOM 2600 N N . ALA B 1 71 ? 6.422 -18.828 -9.656 1 97.94 71 ALA B N 1
ATOM 2601 C CA . ALA B 1 71 ? 7.406 -19.234 -8.656 1 97.94 71 ALA B CA 1
ATOM 2602 C C . ALA B 1 71 ? 8.695 -18.422 -8.805 1 97.94 71 ALA B C 1
ATOM 2604 O O . ALA B 1 71 ? 9.258 -18.344 -9.898 1 97.94 71 ALA B O 1
ATOM 2605 N N . PHE B 1 72 ? 9.133 -17.844 -7.707 1 97.31 72 PHE B N 1
ATOM 2606 C CA . PHE B 1 72 ? 10.352 -17.062 -7.688 1 97.31 72 PHE B CA 1
ATOM 2607 C C . PHE B 1 72 ? 11.477 -17.812 -6.98 1 97.31 72 PHE B C 1
ATOM 2609 O O . PHE B 1 72 ? 11.305 -18.281 -5.852 1 97.31 72 PHE B O 1
ATOM 2616 N N . LEU B 1 73 ? 12.617 -17.953 -7.641 1 97.06 73 LEU B N 1
ATOM 2617 C CA . LEU B 1 73 ? 13.828 -18.391 -6.957 1 97.06 73 LEU B CA 1
ATOM 2618 C C . LEU B 1 73 ? 14.516 -17.219 -6.27 1 97.06 73 LEU B C 1
ATOM 2620 O O . LEU B 1 73 ? 15.086 -16.344 -6.934 1 97.06 73 LEU B O 1
ATOM 2624 N N . ILE B 1 74 ? 14.523 -17.234 -4.941 1 95.25 74 ILE B N 1
ATOM 2625 C CA . ILE B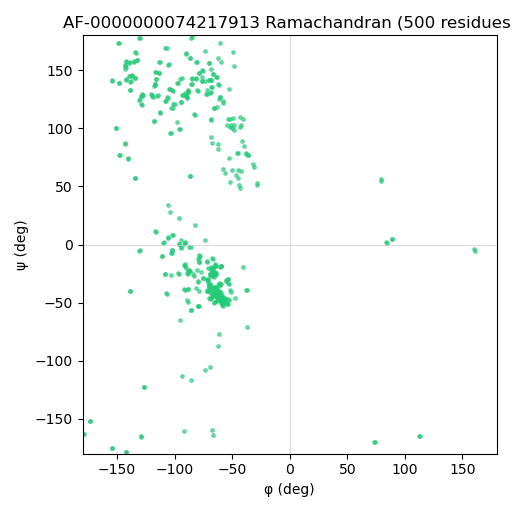 1 74 ? 15.008 -16.109 -4.156 1 95.25 74 ILE B CA 1
ATOM 2626 C C . ILE B 1 74 ? 16.516 -15.961 -4.336 1 95.25 74 ILE B C 1
ATOM 2628 O O . ILE B 1 74 ? 17.25 -16.953 -4.367 1 95.25 74 ILE B O 1
ATOM 2632 N N . ALA B 1 75 ? 17.062 -14.695 -4.422 1 93.06 75 ALA B N 1
ATOM 2633 C CA . ALA B 1 75 ? 18.484 -14.43 -4.578 1 93.06 75 ALA B CA 1
ATOM 2634 C C . ALA B 1 75 ? 19.219 -14.547 -3.244 1 93.06 75 ALA B C 1
ATOM 2636 O O . ALA B 1 75 ? 20.219 -15.25 -3.141 1 93.06 75 ALA B O 1
ATOM 2637 N N . ASP B 1 76 ? 18.719 -13.828 -2.23 1 92.19 76 ASP B N 1
ATOM 2638 C CA . ASP B 1 76 ? 19.219 -13.852 -0.862 1 92.19 76 ASP B CA 1
ATOM 2639 C C . ASP B 1 76 ? 18.156 -14.359 0.11 1 92.19 76 ASP B C 1
ATOM 2641 O O . ASP B 1 76 ? 17.297 -13.594 0.538 1 92.19 76 ASP B O 1
ATOM 2645 N N . ASP B 1 77 ? 18.359 -15.547 0.542 1 91.44 77 ASP B N 1
ATOM 2646 C CA . ASP B 1 77 ? 17.328 -16.219 1.312 1 91.44 77 ASP B CA 1
ATOM 2647 C C . ASP B 1 77 ? 17.062 -15.492 2.631 1 91.44 77 ASP B C 1
ATOM 2649 O O . ASP B 1 77 ? 15.914 -15.234 2.98 1 91.44 77 ASP B O 1
ATOM 2653 N N . GLN B 1 78 ? 18.031 -15.188 3.305 1 91.56 78 GLN B N 1
ATOM 2654 C CA . GLN B 1 78 ? 17.875 -14.578 4.621 1 91.56 78 GLN B CA 1
ATOM 2655 C C . GLN B 1 78 ? 17.094 -13.266 4.523 1 91.56 78 GLN B C 1
ATOM 2657 O O . GLN B 1 78 ? 16.078 -13.086 5.199 1 91.56 78 GLN B O 1
ATOM 2662 N N . THR B 1 79 ? 17.469 -12.422 3.668 1 91 79 THR B N 1
ATOM 2663 C CA . THR B 1 79 ? 16.859 -11.109 3.527 1 91 79 THR B CA 1
ATOM 2664 C C . THR B 1 79 ? 15.43 -11.234 2.994 1 91 79 THR B C 1
ATOM 2666 O O . THR B 1 79 ? 14.508 -10.625 3.527 1 91 79 THR B O 1
ATOM 2669 N N . ALA B 1 80 ? 15.312 -12.031 2.002 1 92.5 80 ALA B N 1
ATOM 2670 C CA . ALA B 1 80 ? 14.008 -12.164 1.354 1 92.5 80 ALA B CA 1
ATOM 2671 C C . ALA B 1 80 ? 12.992 -12.82 2.289 1 92.5 80 ALA B C 1
ATOM 2673 O O . ALA B 1 80 ? 11.844 -12.383 2.369 1 92.5 80 ALA B O 1
ATOM 2674 N N . LEU B 1 81 ? 13.438 -13.852 2.969 1 93.56 81 LEU B N 1
ATOM 2675 C CA . LEU B 1 81 ? 12.508 -14.555 3.844 1 93.56 81 LEU B CA 1
ATOM 2676 C C . LEU B 1 81 ? 12.117 -13.688 5.035 1 93.56 81 LEU B C 1
ATOM 2678 O O . LEU B 1 81 ? 10.969 -13.727 5.484 1 93.56 81 LEU B O 1
ATOM 2682 N N . GLU B 1 82 ? 12.984 -12.945 5.551 1 91.56 82 GLU B N 1
ATOM 2683 C CA . GLU B 1 82 ? 12.664 -12.008 6.625 1 91.56 82 GLU B CA 1
ATOM 2684 C C . GLU B 1 82 ? 11.672 -10.945 6.152 1 91.56 82 GLU B C 1
ATOM 2686 O O . GLU B 1 82 ? 10.711 -10.633 6.855 1 91.56 82 GLU B O 1
ATOM 2691 N N . TYR B 1 83 ? 11.93 -10.461 5.008 1 90.62 83 TYR B N 1
ATOM 2692 C CA . TYR B 1 83 ? 11.031 -9.484 4.414 1 90.62 83 TYR B CA 1
ATOM 2693 C C . TYR B 1 83 ? 9.625 -10.062 4.25 1 90.62 83 TYR B C 1
ATOM 2695 O O . TYR B 1 83 ? 8.641 -9.438 4.641 1 90.62 83 TYR B O 1
ATOM 2703 N N . LEU B 1 84 ? 9.609 -11.258 3.684 1 93.19 84 LEU B N 1
ATOM 2704 C CA . LEU B 1 84 ? 8.328 -11.898 3.424 1 93.19 84 LEU B CA 1
ATOM 2705 C C . LEU B 1 84 ? 7.59 -12.188 4.727 1 93.19 84 LEU B C 1
ATOM 2707 O O . LEU B 1 84 ? 6.375 -12 4.812 1 93.19 84 LEU B O 1
ATOM 2711 N N . LYS B 1 85 ? 8.312 -12.633 5.648 1 90.25 85 LYS B N 1
ATOM 2712 C CA . LYS B 1 85 ? 7.711 -12.898 6.949 1 90.25 85 LYS B CA 1
ATOM 2713 C C . LYS B 1 85 ? 7.062 -11.641 7.52 1 90.25 85 LYS B C 1
ATOM 2715 O O . LYS B 1 85 ? 5.918 -11.68 7.98 1 90.25 85 LYS B O 1
ATOM 2720 N N . GLN B 1 86 ? 7.719 -10.57 7.492 1 86.12 86 GLN B N 1
ATOM 2721 C CA . GLN B 1 86 ? 7.207 -9.305 8.016 1 86.12 86 GLN B CA 1
ATOM 2722 C C . GLN B 1 86 ? 6.016 -8.812 7.199 1 86.12 86 GLN B C 1
ATOM 2724 O O . GLN B 1 86 ? 4.973 -8.469 7.758 1 86.12 86 GLN B O 1
ATOM 2729 N N . ARG B 1 87 ? 6.18 -8.781 5.949 1 86.38 87 ARG B N 1
ATOM 2730 C CA . ARG B 1 87 ? 5.145 -8.297 5.047 1 86.38 87 ARG B CA 1
ATOM 2731 C C . ARG B 1 87 ? 3.857 -9.102 5.207 1 86.38 87 ARG B C 1
ATOM 2733 O O . ARG B 1 87 ? 2.785 -8.531 5.414 1 86.38 87 ARG B O 1
ATOM 2740 N N . GLU B 1 88 ? 3.982 -10.445 5.109 1 86 88 GLU B N 1
ATOM 2741 C CA . GLU B 1 88 ? 2.793 -11.297 5.113 1 86 88 GLU B CA 1
ATOM 2742 C C . GLU B 1 88 ? 2.119 -11.297 6.48 1 86 88 GLU B C 1
ATOM 2744 O O . GLU B 1 88 ? 0.919 -11.555 6.586 1 86 88 GLU B O 1
ATOM 2749 N N . SER B 1 89 ? 2.912 -11.023 7.5 1 80.94 89 SER B N 1
ATOM 2750 C CA . SER B 1 89 ? 2.338 -10.844 8.828 1 80.94 89 SER B CA 1
ATOM 2751 C C . SER B 1 89 ? 1.532 -9.555 8.914 1 80.94 89 SER B C 1
ATOM 2753 O O . SER B 1 89 ? 0.469 -9.516 9.539 1 80.94 89 SER B O 1
ATOM 2755 N N . CYS B 1 90 ? 1.96 -8.547 8.266 1 78.38 90 CYS B N 1
ATOM 2756 C CA . CYS B 1 90 ? 1.339 -7.23 8.32 1 78.38 90 CYS B CA 1
ATOM 2757 C C . CYS B 1 90 ? 0.046 -7.199 7.516 1 78.38 90 CYS B C 1
ATOM 2759 O O . CYS B 1 90 ? -0.895 -6.488 7.871 1 78.38 90 CYS B O 1
ATOM 2761 N N . ILE B 1 91 ? 0.002 -7.988 6.547 1 78.06 91 ILE B N 1
ATOM 2762 C CA . ILE B 1 91 ? -1.148 -7.836 5.66 1 78.06 91 ILE B CA 1
ATOM 2763 C C . ILE B 1 91 ? -2.24 -8.828 6.059 1 78.06 91 ILE B C 1
ATOM 2765 O O . ILE B 1 91 ? -3.301 -8.875 5.434 1 78.06 91 ILE B O 1
ATOM 2769 N N . GLY B 1 92 ? -2.057 -9.648 7.086 1 79.19 92 GLY B N 1
ATOM 2770 C CA . GLY B 1 92 ? -3.178 -10.484 7.473 1 79.19 92 GLY B CA 1
ATOM 2771 C C . GLY B 1 92 ? -2.762 -11.695 8.289 1 79.19 92 GLY B C 1
ATOM 2772 O O . GLY B 1 92 ? -3.605 -12.5 8.695 1 79.19 92 GLY B O 1
ATOM 2773 N N . GLY B 1 93 ? -1.582 -11.867 8.453 1 85 93 GLY B N 1
ATOM 2774 C CA . GLY B 1 93 ? -1.121 -12.969 9.289 1 85 93 GLY B CA 1
ATOM 2775 C C . GLY B 1 93 ? -1.147 -14.305 8.578 1 85 93 GLY B C 1
ATOM 2776 O O . GLY B 1 93 ? -1.727 -15.273 9.078 1 85 93 GLY B O 1
ATOM 2777 N N . TYR B 1 94 ? -0.501 -14.445 7.488 1 92.38 94 TYR B N 1
ATOM 2778 C CA . TYR B 1 94 ? -0.412 -15.68 6.707 1 92.38 94 TYR B CA 1
ATOM 2779 C C . TYR B 1 94 ? 0.552 -16.672 7.355 1 92.38 94 TYR B C 1
ATOM 2781 O O . TYR B 1 94 ? 1.485 -16.266 8.055 1 92.38 94 TYR B O 1
ATOM 2789 N N . THR B 1 95 ? 0.212 -17.922 7.105 1 92.94 95 THR B N 1
ATOM 2790 C CA . THR B 1 95 ? 1.14 -18.984 7.477 1 92.94 95 THR B CA 1
ATOM 2791 C C . THR B 1 95 ? 1.787 -19.594 6.238 1 92.94 95 THR B C 1
ATOM 2793 O O . THR B 1 95 ? 1.424 -19.266 5.109 1 92.94 95 THR B O 1
ATOM 2796 N N . THR B 1 96 ? 2.873 -20.453 6.473 1 95.31 96 THR B N 1
ATOM 2797 C CA . THR B 1 96 ? 3.594 -21 5.332 1 95.31 96 THR B CA 1
ATOM 2798 C C . THR B 1 96 ? 3.404 -22.516 5.258 1 95.31 96 THR B C 1
ATOM 2800 O O . THR B 1 96 ? 3.264 -23.188 6.285 1 95.31 96 THR B O 1
ATOM 2803 N N . ILE B 1 97 ? 3.391 -23 4.027 1 95.31 97 ILE B N 1
ATOM 2804 C CA . ILE B 1 97 ? 3.48 -24.422 3.764 1 95.31 97 ILE B CA 1
ATOM 2805 C C . ILE B 1 97 ? 4.465 -24.688 2.623 1 95.31 97 ILE B C 1
ATOM 2807 O O . ILE B 1 97 ? 4.805 -23.766 1.872 1 95.31 97 ILE B O 1
ATOM 2811 N N . MET B 1 98 ? 4.969 -25.906 2.605 1 97.12 98 MET B N 1
ATOM 2812 C CA . MET B 1 98 ? 5.754 -26.359 1.464 1 97.12 98 MET B CA 1
ATOM 2813 C C . MET B 1 98 ? 4.926 -27.266 0.563 1 97.12 98 MET B C 1
ATOM 2815 O O . MET B 1 98 ? 4.211 -28.156 1.051 1 97.12 98 MET B O 1
ATOM 2819 N N . THR B 1 99 ? 4.953 -27.031 -0.757 1 97.62 99 THR B N 1
ATOM 2820 C CA . THR B 1 99 ? 4.238 -27.906 -1.686 1 97.62 99 THR B CA 1
ATOM 2821 C C . THR B 1 99 ? 4.965 -27.969 -3.027 1 97.62 99 THR B C 1
ATOM 2823 O O . THR B 1 99 ? 5.969 -27.281 -3.232 1 97.62 99 THR B O 1
ATOM 2826 N N . LYS B 1 100 ? 4.469 -28.828 -3.869 1 97.75 100 LYS B N 1
ATOM 2827 C CA . LYS B 1 100 ? 5.094 -29.031 -5.176 1 97.75 100 LYS B CA 1
ATOM 2828 C C . LYS B 1 100 ? 4.527 -28.047 -6.207 1 97.75 100 LYS B C 1
ATOM 2830 O O . LYS B 1 100 ? 3.312 -27.859 -6.293 1 97.75 100 LYS B O 1
ATOM 2835 N N . PHE B 1 101 ? 5.367 -27.453 -6.875 1 98.25 101 PHE B N 1
ATOM 2836 C CA . PHE B 1 101 ? 5.07 -26.578 -7.992 1 98.25 101 PHE B CA 1
ATOM 2837 C C . PHE B 1 101 ? 5.383 -27.25 -9.32 1 98.25 101 PHE B C 1
ATOM 2839 O O . PHE B 1 101 ? 6.441 -27.859 -9.477 1 98.25 101 PHE B O 1
ATOM 2846 N N . TYR B 1 102 ? 4.461 -27.141 -10.242 1 98 102 TYR B N 1
ATOM 2847 C CA . TYR B 1 102 ? 4.602 -27.75 -11.562 1 98 102 TYR B CA 1
ATOM 2848 C C . TYR B 1 102 ? 4.734 -26.672 -12.633 1 98 102 TYR B C 1
ATOM 2850 O O . TYR B 1 102 ? 3.771 -25.953 -12.93 1 98 102 TYR B O 1
ATOM 2858 N N . PRO B 1 103 ? 5.883 -26.547 -13.297 1 97.25 103 PRO B N 1
ATOM 2859 C CA . PRO B 1 103 ? 6.102 -25.531 -14.32 1 97.25 103 PRO B CA 1
ATOM 2860 C C . PRO B 1 103 ? 5.184 -25.703 -15.531 1 97.25 103 PRO B C 1
ATOM 2862 O O . PRO B 1 103 ? 4.875 -26.828 -15.922 1 97.25 103 PRO B O 1
ATOM 2865 N N . LYS B 1 104 ? 4.754 -24.547 -16.094 1 95.56 104 LYS B N 1
ATOM 2866 C CA . LYS B 1 104 ? 3.939 -24.547 -17.297 1 95.56 104 LYS B CA 1
ATOM 2867 C C . LYS B 1 104 ? 4.707 -25.141 -18.484 1 95.56 104 LYS B C 1
ATOM 2869 O O . LYS B 1 104 ? 4.129 -25.844 -19.312 1 95.56 104 LYS B O 1
ATOM 2874 N N . ASP B 1 105 ? 5.957 -24.75 -18.547 1 90.62 105 ASP B N 1
ATOM 2875 C CA . ASP B 1 105 ? 6.812 -25.25 -19.625 1 90.62 105 ASP B CA 1
ATOM 2876 C C . ASP B 1 105 ? 7.035 -26.766 -19.469 1 90.62 105 ASP B C 1
ATOM 2878 O O . ASP B 1 105 ? 7.738 -27.203 -18.562 1 90.62 105 ASP B O 1
ATOM 2882 N N . ARG B 1 106 ? 6.625 -27.516 -20.359 1 81.94 106 ARG B N 1
ATOM 2883 C CA . ARG B 1 106 ? 6.652 -28.969 -20.312 1 81.94 106 ARG B CA 1
ATOM 2884 C C . ARG B 1 106 ? 8.078 -29.5 -20.453 1 81.94 106 ARG B C 1
ATOM 2886 O O . ARG B 1 106 ? 8.344 -30.672 -20.141 1 81.94 106 ARG B O 1
ATOM 2893 N N . ARG B 1 107 ? 8.977 -28.594 -20.906 1 85.06 107 ARG B N 1
ATOM 2894 C CA . ARG B 1 107 ? 10.375 -29 -21 1 85.06 107 ARG B CA 1
ATOM 2895 C C . ARG B 1 107 ? 10.992 -29.188 -19.625 1 85.06 107 ARG B C 1
ATOM 2897 O O . ARG B 1 107 ? 11.992 -29.891 -19.469 1 85.06 107 ARG B O 1
ATOM 2904 N N . ILE B 1 108 ? 10.297 -28.516 -18.703 1 81.44 108 ILE B N 1
ATOM 2905 C CA . ILE B 1 108 ? 10.711 -28.688 -17.312 1 81.44 108 ILE B CA 1
ATOM 2906 C C . ILE B 1 108 ? 9.867 -29.766 -16.641 1 81.44 108 ILE B C 1
ATOM 2908 O O . ILE B 1 108 ? 8.742 -29.5 -16.203 1 81.44 108 ILE B O 1
ATOM 2912 N N . LYS B 1 109 ? 10.352 -30.969 -16.516 1 80.25 109 LYS B N 1
ATOM 2913 C CA . LYS B 1 109 ? 9.531 -32.094 -16.094 1 80.25 109 LYS B CA 1
ATOM 2914 C C . LYS B 1 109 ? 9.516 -32.219 -14.57 1 80.25 109 LYS B C 1
ATOM 2916 O O . LYS B 1 109 ? 8.547 -32.719 -13.992 1 80.25 109 LYS B O 1
ATOM 2921 N N . GLU B 1 110 ? 10.438 -31.719 -13.953 1 90.56 110 GLU B N 1
ATOM 2922 C CA . GLU B 1 110 ? 10.539 -31.922 -12.516 1 90.56 110 GLU B CA 1
ATOM 2923 C C . GLU B 1 110 ? 9.766 -30.844 -11.75 1 90.56 110 GLU B C 1
ATOM 2925 O O . GLU B 1 110 ? 9.773 -29.688 -12.133 1 90.56 110 GLU B O 1
ATOM 2930 N N . SER B 1 111 ? 8.984 -31.422 -10.789 1 95.62 111 SER B N 1
ATOM 2931 C CA . SER B 1 111 ? 8.344 -30.469 -9.883 1 95.62 111 SER B CA 1
ATOM 2932 C C . SER B 1 111 ? 9.359 -29.812 -8.961 1 95.62 111 SER B C 1
ATOM 2934 O O . SER B 1 111 ? 10.461 -30.328 -8.766 1 95.62 111 SER B O 1
ATOM 2936 N N . ILE B 1 112 ? 9.016 -28.656 -8.477 1 95.25 112 ILE B N 1
ATOM 2937 C CA . ILE B 1 112 ? 9.883 -27.859 -7.617 1 95.25 112 ILE B CA 1
ATOM 2938 C C . ILE B 1 112 ? 9.203 -27.641 -6.27 1 95.25 112 ILE B C 1
ATOM 2940 O O . ILE B 1 112 ? 8.039 -27.25 -6.207 1 95.25 112 ILE B O 1
ATOM 2944 N N . GLN B 1 113 ? 9.938 -27.938 -5.195 1 96.88 113 GLN B N 1
ATOM 2945 C CA . GLN B 1 113 ? 9.406 -27.578 -3.885 1 96.88 113 GLN B CA 1
ATOM 2946 C C . GLN B 1 113 ? 9.375 -26.062 -3.699 1 96.88 113 GLN B C 1
ATOM 2948 O O . GLN B 1 113 ? 10.375 -25.391 -3.934 1 96.88 113 GLN B O 1
ATOM 2953 N N . THR B 1 114 ? 8.203 -25.562 -3.244 1 97.88 114 THR B N 1
ATOM 2954 C CA . THR B 1 114 ? 8.055 -24.125 -3.133 1 97.88 114 THR B CA 1
ATOM 2955 C C . THR B 1 114 ? 7.359 -23.75 -1.826 1 97.88 114 THR B C 1
ATOM 2957 O O . THR B 1 114 ? 6.523 -24.5 -1.324 1 97.88 114 THR B O 1
ATOM 2960 N N . LEU B 1 115 ? 7.789 -22.609 -1.284 1 98 115 LEU B N 1
ATOM 2961 C CA . LEU B 1 115 ? 7.148 -22 -0.122 1 98 115 LEU B CA 1
ATOM 2962 C C . LEU B 1 115 ? 5.891 -21.234 -0.529 1 98 115 LEU B C 1
ATOM 2964 O O . LEU B 1 115 ? 5.902 -20.484 -1.505 1 98 115 LEU B O 1
ATOM 2968 N N . VAL B 1 116 ? 4.805 -21.484 0.215 1 98.06 116 VAL B N 1
ATOM 2969 C CA . VAL B 1 116 ? 3.527 -20.844 -0.087 1 98.06 116 VAL B CA 1
ATOM 2970 C C . VAL B 1 116 ? 2.975 -20.172 1.167 1 98.06 116 VAL B C 1
ATOM 2972 O O . VAL B 1 116 ? 2.967 -20.766 2.246 1 98.06 116 VAL B O 1
ATOM 2975 N N . TYR B 1 117 ? 2.617 -18.938 1.05 1 96.88 117 TYR B N 1
ATOM 2976 C CA . TYR B 1 117 ? 1.929 -18.234 2.129 1 96.88 117 TYR B CA 1
ATOM 2977 C C . TYR B 1 117 ? 0.419 -18.406 2.014 1 96.88 117 TYR B C 1
ATOM 2979 O O . TYR B 1 117 ? -0.171 -18.094 0.978 1 96.88 117 TYR B O 1
ATOM 2987 N N . ILE B 1 118 ? -0.183 -18.859 3.076 1 96.62 118 ILE B N 1
ATOM 2988 C CA . ILE B 1 118 ? -1.601 -19.188 3.033 1 96.62 118 ILE B CA 1
ATOM 2989 C C . ILE B 1 118 ? -2.289 -18.703 4.305 1 96.62 118 ILE B C 1
ATOM 2991 O O . ILE B 1 118 ? -1.72 -18.781 5.395 1 96.62 118 ILE B O 1
ATOM 2995 N N . ALA B 1 119 ? -3.467 -18.188 4.156 1 95.62 119 ALA B N 1
ATOM 2996 C CA . ALA B 1 119 ? -4.309 -17.906 5.316 1 95.62 119 ALA B CA 1
ATOM 2997 C C . ALA B 1 119 ? -5.258 -19.062 5.598 1 95.62 119 ALA B C 1
ATOM 2999 O O . ALA B 1 119 ? -6.098 -19.406 4.762 1 95.62 119 ALA B O 1
ATOM 3000 N N . LEU B 1 120 ? -5.156 -19.562 6.754 1 91.81 120 LEU B N 1
ATOM 3001 C CA . LEU B 1 120 ? -6.008 -20.672 7.176 1 91.81 120 LEU B CA 1
ATOM 3002 C C . LEU B 1 120 ? -7.289 -20.156 7.82 1 91.81 120 LEU B C 1
ATOM 3004 O O . LEU B 1 120 ? -7.363 -19 8.234 1 91.81 120 LEU B O 1
ATOM 3008 N N . PRO B 1 121 ? -8.258 -21.062 7.934 1 91.19 121 PRO B N 1
ATOM 3009 C CA . PRO B 1 121 ? -9.531 -20.641 8.523 1 91.19 121 PRO B CA 1
ATOM 3010 C C . PRO B 1 121 ? -9.375 -20.125 9.953 1 91.19 121 PRO B C 1
ATOM 3012 O O . PRO B 1 121 ? -10.227 -19.375 10.438 1 91.19 121 PRO B O 1
ATOM 3015 N N . SER B 1 122 ? -8.32 -20.422 10.594 1 90.38 122 SER B N 1
ATOM 3016 C CA . SER B 1 122 ? -8.078 -19.953 11.953 1 90.38 122 SER B CA 1
ATOM 3017 C C . SER B 1 122 ? -7.574 -18.516 11.961 1 90.38 122 SER B C 1
ATOM 3019 O O . SER B 1 122 ? -7.527 -17.875 13.016 1 90.38 122 SER B O 1
ATOM 3021 N N . ASN B 1 123 ? -7.207 -18.031 10.859 1 92.31 123 ASN B N 1
ATOM 3022 C CA . ASN B 1 123 ? -6.773 -16.641 10.727 1 92.31 123 ASN B CA 1
ATOM 3023 C C . ASN B 1 123 ? -7.895 -15.672 11.094 1 92.31 123 ASN B C 1
ATOM 3025 O O . ASN B 1 123 ? -9.047 -15.875 10.711 1 92.31 123 ASN B O 1
ATOM 3029 N N . ARG B 1 124 ? -7.598 -14.648 11.805 1 90.44 124 ARG B N 1
ATOM 3030 C CA . ARG B 1 124 ? -8.594 -13.719 12.328 1 90.44 124 ARG B CA 1
ATOM 3031 C C . ARG B 1 124 ? -9.32 -13 11.195 1 90.44 124 ARG B C 1
ATOM 3033 O O . ARG B 1 124 ? -10.469 -12.57 11.359 1 90.44 124 ARG B O 1
ATOM 3040 N N . LEU B 1 125 ? -8.703 -12.891 10.062 1 94.5 125 LEU B N 1
ATOM 3041 C CA . LEU B 1 125 ? -9.289 -12.148 8.953 1 94.5 125 LEU B CA 1
ATOM 3042 C C . LEU B 1 125 ? -9.805 -13.102 7.879 1 94.5 125 LEU B C 1
ATOM 3044 O O . LEU B 1 125 ? -10.156 -12.672 6.777 1 94.5 125 LEU B O 1
ATOM 3048 N N . PHE B 1 126 ? -9.75 -14.398 8.172 1 96.81 126 PHE B N 1
ATOM 3049 C CA . PHE B 1 126 ? -10.344 -15.336 7.223 1 96.81 126 PHE B CA 1
ATOM 3050 C C . PHE B 1 126 ? -11.867 -15.188 7.199 1 96.81 126 PHE B C 1
ATOM 3052 O O . PHE B 1 126 ? -12.555 -15.672 8.094 1 96.81 126 PHE B O 1
ATOM 3059 N N . LEU B 1 127 ? -12.445 -14.641 6.18 1 96.88 127 LEU B N 1
ATOM 3060 C CA . LEU B 1 127 ? -13.859 -14.305 6.133 1 96.88 127 LEU B CA 1
ATOM 3061 C C . LEU B 1 127 ? -14.656 -15.398 5.422 1 96.88 127 LEU B C 1
ATOM 3063 O O . LEU B 1 127 ? -15.867 -15.516 5.617 1 96.88 127 LEU B O 1
ATOM 3067 N N . GLY B 1 128 ? -14 -16.125 4.594 1 97 128 GLY B N 1
ATOM 3068 C CA . GLY B 1 128 ? -14.695 -17.203 3.9 1 97 128 GLY B CA 1
ATOM 3069 C C . GLY B 1 128 ? -15.633 -16.703 2.814 1 97 128 GLY B C 1
ATOM 3070 O O . GLY B 1 128 ? -15.547 -15.555 2.395 1 97 128 GLY B O 1
ATOM 3071 N N . PRO B 1 129 ? -16.438 -17.641 2.295 1 96.88 129 PRO B N 1
ATOM 3072 C CA . PRO B 1 129 ? -17.391 -17.266 1.238 1 96.88 129 PRO B CA 1
ATOM 3073 C C . PRO B 1 129 ? -18.484 -16.328 1.73 1 96.88 129 PRO B C 1
ATOM 3075 O O . PRO B 1 129 ? -18.859 -16.375 2.904 1 96.88 129 PRO B O 1
ATOM 3078 N N . SER B 1 130 ? -18.922 -15.469 0.878 1 97.25 130 SER B N 1
ATOM 3079 C CA . SER B 1 130 ? -20 -14.523 1.173 1 97.25 130 SER B CA 1
ATOM 3080 C C . SER B 1 130 ? -20.719 -14.086 -0.101 1 97.25 130 SER B C 1
ATOM 3082 O O . SER B 1 130 ? -20.078 -13.852 -1.129 1 97.25 130 SER B O 1
ATOM 3084 N N . PRO B 1 131 ? -22.031 -13.961 -0.003 1 96.88 131 PRO B N 1
ATOM 3085 C CA . PRO B 1 131 ? -22.75 -13.406 -1.156 1 96.88 131 PRO B CA 1
ATOM 3086 C C . PRO B 1 131 ? -22.406 -11.945 -1.418 1 96.88 131 PRO B C 1
ATOM 3088 O O . PRO B 1 131 ? -22.719 -11.414 -2.49 1 96.88 131 PRO B O 1
ATOM 3091 N N . ARG B 1 132 ? -21.75 -11.312 -0.5 1 97.69 132 ARG B N 1
ATOM 3092 C CA . ARG B 1 132 ? -21.406 -9.898 -0.622 1 97.69 132 ARG B CA 1
ATOM 3093 C C . ARG B 1 132 ? -19.953 -9.711 -1.032 1 97.69 132 ARG B C 1
ATOM 3095 O O . ARG B 1 132 ? -19.453 -8.594 -1.042 1 97.69 132 ARG B O 1
ATOM 3102 N N . LEU B 1 133 ? -19.359 -10.758 -1.339 1 98.38 133 LEU B N 1
ATOM 3103 C CA . LEU B 1 133 ? -17.922 -10.742 -1.63 1 98.38 133 LEU B CA 1
ATOM 3104 C C . LEU B 1 133 ? -17.594 -9.711 -2.703 1 98.38 133 LEU B C 1
ATOM 3106 O O . LEU B 1 133 ? -16.703 -8.883 -2.521 1 98.38 133 LEU B O 1
ATOM 3110 N N . ALA B 1 134 ? -18.328 -9.703 -3.75 1 98.69 134 ALA B N 1
ATOM 3111 C CA . ALA B 1 134 ? -18.078 -8.773 -4.844 1 98.69 134 ALA B CA 1
ATOM 3112 C C . ALA B 1 134 ? -18.328 -7.332 -4.406 1 98.69 134 ALA B C 1
ATOM 3114 O O . ALA B 1 134 ? -17.594 -6.422 -4.805 1 98.69 134 ALA B O 1
ATOM 3115 N N . ASP B 1 135 ? -19.312 -7.141 -3.594 1 98.56 135 ASP B N 1
ATOM 3116 C CA . ASP B 1 135 ? -19.609 -5.816 -3.055 1 98.56 135 ASP B CA 1
ATOM 3117 C C . ASP B 1 135 ? -18.469 -5.312 -2.176 1 98.56 135 ASP B C 1
ATOM 3119 O O . ASP B 1 135 ? -18.094 -4.141 -2.246 1 98.56 135 ASP B O 1
ATOM 3123 N N . GLU B 1 136 ? -18.016 -6.168 -1.4 1 98.44 136 GLU B N 1
ATOM 3124 C CA . GLU B 1 136 ? -16.906 -5.84 -0.499 1 98.44 136 GLU B CA 1
ATOM 3125 C C . GLU B 1 136 ? -15.664 -5.426 -1.276 1 98.44 136 GLU B C 1
ATOM 3127 O O . GLU B 1 136 ? -15.023 -4.426 -0.946 1 98.44 136 GLU B O 1
ATOM 3132 N N . ILE B 1 137 ? -15.328 -6.148 -2.332 1 98.75 137 ILE B N 1
ATOM 3133 C CA . ILE B 1 137 ? -14.188 -5.82 -3.176 1 98.75 137 ILE B CA 1
ATOM 3134 C C . ILE B 1 137 ? -14.414 -4.48 -3.867 1 98.75 137 ILE B C 1
ATOM 3136 O O . ILE B 1 137 ? -13.516 -3.637 -3.916 1 98.75 137 ILE B O 1
ATOM 3140 N N . ALA B 1 138 ? -15.594 -4.25 -4.348 1 98.62 138 ALA B N 1
ATOM 3141 C CA . ALA B 1 138 ? -15.914 -3.061 -5.133 1 98.62 138 ALA B CA 1
ATOM 3142 C C . ALA B 1 138 ? -15.836 -1.8 -4.277 1 98.62 138 ALA B C 1
ATOM 3144 O O . ALA B 1 138 ? -15.523 -0.718 -4.781 1 98.62 138 ALA B O 1
ATOM 3145 N N . GLN B 1 139 ? -15.992 -1.965 -2.992 1 96.69 139 GLN B N 1
ATOM 3146 C CA . GLN B 1 139 ? -16.172 -0.784 -2.154 1 96.69 139 GLN B CA 1
ATOM 3147 C C . GLN B 1 139 ? -14.938 -0.517 -1.307 1 96.69 139 GLN B C 1
ATOM 3149 O O . GLN B 1 139 ? -14.672 0.625 -0.925 1 96.69 139 GLN B O 1
ATOM 3154 N N . ALA B 1 140 ? -14.203 -1.505 -1.036 1 96.75 140 ALA B N 1
ATOM 3155 C CA . ALA B 1 140 ? -13.156 -1.401 -0.026 1 96.75 140 ALA B CA 1
ATOM 3156 C C . ALA B 1 140 ? -11.922 -0.699 -0.587 1 96.75 140 ALA B C 1
ATOM 3158 O O . ALA B 1 140 ? -11.625 -0.807 -1.78 1 96.75 140 ALA B O 1
ATOM 3159 N N . LYS B 1 141 ? -11.289 -0.016 0.229 1 93.94 141 LYS B N 1
ATOM 3160 C CA . LYS B 1 141 ? -10.016 0.652 -0.021 1 93.94 141 LYS B CA 1
ATOM 3161 C C . LYS B 1 141 ? -9.164 0.712 1.247 1 93.94 141 LYS B C 1
ATOM 3163 O O . LYS B 1 141 ? -9.695 0.928 2.342 1 93.94 141 LYS B O 1
ATOM 3168 N N . GLY B 1 142 ? -7.918 0.492 1.125 1 90.25 142 GLY B N 1
ATOM 3169 C CA . GLY B 1 142 ? -6.984 0.597 2.236 1 90.25 142 GLY B CA 1
ATOM 3170 C C . GLY B 1 142 ? -5.777 1.46 1.92 1 90.25 142 GLY B C 1
ATOM 3171 O O . GLY B 1 142 ? -5.812 2.271 0.994 1 90.25 142 GLY B O 1
ATOM 3172 N N . PHE B 1 143 ? -4.812 1.344 2.76 1 83.62 143 PHE B N 1
ATOM 3173 C CA . PHE B 1 143 ? -3.672 2.242 2.643 1 83.62 143 PHE B CA 1
ATOM 3174 C C . PHE B 1 143 ? -2.902 1.977 1.354 1 83.62 143 PHE B C 1
ATOM 3176 O O . PHE B 1 143 ? -2.227 2.865 0.833 1 83.62 143 PHE B O 1
ATOM 3183 N N . CYS B 1 144 ? -3.006 0.777 0.757 1 89.25 144 CYS B N 1
ATOM 3184 C CA . CYS B 1 144 ? -2.365 0.475 -0.519 1 89.25 144 CYS B CA 1
ATOM 3185 C C . CYS B 1 144 ? -3.299 0.783 -1.684 1 89.25 144 CYS B C 1
ATOM 3187 O O . CYS B 1 144 ? -2.969 0.505 -2.838 1 89.25 144 CYS B O 1
ATOM 3189 N N . GLY B 1 145 ? -4.461 1.272 -1.396 1 89.12 145 GLY B N 1
ATOM 3190 C CA . GLY B 1 145 ? -5.379 1.657 -2.457 1 89.12 145 GLY B CA 1
ATOM 3191 C C . GLY B 1 145 ? -6.617 0.782 -2.521 1 89.12 145 GLY B C 1
ATOM 3192 O O . GLY B 1 145 ? -6.91 0.044 -1.579 1 89.12 145 GLY B O 1
ATOM 3193 N N . TYR B 1 146 ? -7.344 0.876 -3.67 1 94.75 146 TYR B N 1
ATOM 3194 C CA . TYR B 1 146 ? -8.633 0.215 -3.838 1 94.75 146 TYR B CA 1
ATOM 3195 C C . TYR B 1 146 ? -8.461 -1.297 -3.93 1 94.75 146 TYR B C 1
ATOM 3197 O O . TYR B 1 146 ? -7.523 -1.785 -4.562 1 94.75 146 TYR B O 1
ATOM 3205 N N . ASN B 1 147 ? -9.375 -1.974 -3.342 1 98 147 ASN B N 1
ATOM 3206 C CA . ASN B 1 147 ? -9.391 -3.428 -3.441 1 98 147 ASN B CA 1
ATOM 3207 C C . ASN B 1 147 ? -9.555 -3.889 -4.887 1 98 147 ASN B C 1
ATOM 3209 O O . ASN B 1 147 ? -8.969 -4.898 -5.293 1 98 147 ASN B O 1
ATOM 3213 N N . VAL B 1 148 ? -10.281 -3.146 -5.66 1 98.56 148 VAL B N 1
ATOM 3214 C CA . VAL B 1 148 ? -10.539 -3.496 -7.051 1 98.56 148 VAL B CA 1
ATOM 3215 C C . VAL B 1 148 ? -9.227 -3.543 -7.828 1 98.56 148 VAL B C 1
ATOM 3217 O O . VAL B 1 148 ? -9.07 -4.348 -8.75 1 98.56 148 VAL B O 1
ATOM 3220 N N . GLU B 1 149 ? -8.344 -2.707 -7.504 1 97.06 149 GLU B N 1
ATOM 3221 C CA . GLU B 1 149 ? -7.047 -2.717 -8.18 1 97.06 149 GLU B CA 1
ATOM 3222 C C . GLU B 1 149 ? -6.348 -4.066 -8.016 1 97.06 149 GLU B C 1
ATOM 3224 O O . GLU B 1 149 ? -5.742 -4.578 -8.953 1 97.06 149 GLU B O 1
ATOM 3229 N N . TYR B 1 150 ? -6.391 -4.57 -6.801 1 97.75 150 TYR B N 1
ATOM 3230 C CA . TYR B 1 150 ? -5.836 -5.887 -6.504 1 97.75 150 TYR B CA 1
ATOM 3231 C C . TYR B 1 150 ? -6.414 -6.945 -7.434 1 97.75 150 TYR B C 1
ATOM 3233 O O . TYR B 1 150 ? -5.672 -7.703 -8.062 1 97.75 150 TYR B O 1
ATOM 3241 N N . LEU B 1 151 ? -7.719 -6.98 -7.512 1 98.81 151 LEU B N 1
ATOM 3242 C CA . LEU B 1 151 ? -8.414 -7.922 -8.383 1 98.81 151 LEU B CA 1
ATOM 3243 C C . LEU B 1 151 ? -7.996 -7.727 -9.836 1 98.81 151 LEU B C 1
ATOM 3245 O O . LEU B 1 151 ? -7.688 -8.695 -10.531 1 98.81 151 LEU B O 1
ATOM 3249 N N . ALA B 1 152 ? -7.973 -6.504 -10.258 1 98.62 152 ALA B N 1
ATOM 3250 C CA . ALA B 1 152 ? -7.672 -6.168 -11.648 1 98.62 152 ALA B CA 1
ATOM 3251 C C . ALA B 1 152 ? -6.281 -6.66 -12.039 1 98.62 152 ALA B C 1
ATOM 3253 O O . ALA B 1 152 ? -6.094 -7.191 -13.141 1 98.62 152 ALA B O 1
ATOM 3254 N N . LYS B 1 153 ? -5.387 -6.496 -11.18 1 97.5 153 LYS B N 1
ATOM 3255 C CA . LYS B 1 153 ? -4.012 -6.898 -11.477 1 97.5 153 LYS B CA 1
ATOM 3256 C C . LYS B 1 153 ? -3.893 -8.414 -11.57 1 97.5 153 LYS B C 1
ATOM 3258 O O . LYS B 1 153 ? -3.182 -8.938 -12.438 1 97.5 153 LYS B O 1
ATOM 3263 N N . LEU B 1 154 ? -4.551 -9.086 -10.68 1 98.5 154 LEU B N 1
ATOM 3264 C CA . LEU B 1 154 ? -4.539 -10.547 -10.742 1 98.5 154 LEU B CA 1
ATOM 3265 C C . LEU B 1 154 ? -5.199 -11.039 -12.031 1 98.5 154 LEU B C 1
ATOM 3267 O O . LEU B 1 154 ? -4.695 -11.961 -12.68 1 98.5 154 LEU B O 1
ATOM 3271 N N . ILE B 1 155 ? -6.281 -10.422 -12.414 1 98.5 155 ILE B N 1
ATOM 3272 C CA . ILE B 1 155 ? -7 -10.773 -13.641 1 98.5 155 ILE B CA 1
ATOM 3273 C C . ILE B 1 155 ? -6.105 -10.516 -14.852 1 98.5 155 ILE B C 1
ATOM 3275 O O . ILE B 1 155 ? -6.062 -11.328 -15.781 1 98.5 155 ILE B O 1
ATOM 3279 N N . ALA B 1 156 ? -5.445 -9.422 -14.883 1 98 156 ALA B N 1
ATOM 3280 C CA . ALA B 1 156 ? -4.551 -9.094 -15.992 1 98 156 ALA B CA 1
ATOM 3281 C C . ALA B 1 156 ? -3.496 -10.18 -16.188 1 98 156 ALA B C 1
ATOM 3283 O O . ALA B 1 156 ? -3.252 -10.617 -17.312 1 98 156 ALA B O 1
ATOM 3284 N N . PHE B 1 157 ? -2.912 -10.586 -15.078 1 97.81 157 PHE B N 1
ATOM 3285 C CA . PHE B 1 157 ? -1.935 -11.672 -15.148 1 97.81 157 PHE B CA 1
ATOM 3286 C C . PHE B 1 157 ? -2.541 -12.914 -15.789 1 97.81 157 PHE B C 1
ATOM 3288 O O . PHE B 1 157 ? -1.954 -13.492 -16.703 1 97.81 157 PHE B O 1
ATOM 3295 N N . MET B 1 158 ? -3.678 -13.328 -15.32 1 98.12 158 MET B N 1
ATOM 3296 C CA . MET B 1 158 ? -4.312 -14.547 -15.82 1 98.12 158 MET B CA 1
ATOM 3297 C C . MET B 1 158 ? -4.629 -14.422 -17.312 1 98.12 158 MET B C 1
ATOM 3299 O O . MET B 1 158 ? -4.34 -15.328 -18.094 1 98.12 158 MET B O 1
ATOM 3303 N N . LYS B 1 159 ? -5.141 -13.336 -17.656 1 97.31 159 LYS B N 1
ATOM 3304 C CA . LYS B 1 159 ? -5.598 -13.148 -19.031 1 97.31 159 LYS B CA 1
ATOM 3305 C C . LYS B 1 159 ? -4.414 -13.094 -20 1 97.31 159 LYS B C 1
ATOM 3307 O O . LYS B 1 159 ? -4.508 -13.57 -21.141 1 97.31 159 LYS B O 1
ATOM 3312 N N . ILE B 1 160 ? -3.354 -12.562 -19.594 1 96.62 160 ILE B N 1
ATOM 3313 C CA . ILE B 1 160 ? -2.227 -12.336 -20.484 1 96.62 160 ILE B CA 1
ATOM 3314 C C . ILE B 1 160 ? -1.325 -13.57 -20.5 1 96.62 160 ILE B C 1
ATOM 3316 O O . ILE B 1 160 ? -0.981 -14.078 -21.578 1 96.62 160 ILE B O 1
ATOM 3320 N N . GLU B 1 161 ? -0.964 -14.086 -19.359 1 95.88 161 GLU B N 1
ATOM 3321 C CA . GLU B 1 161 ? 0.03 -15.148 -19.281 1 95.88 161 GLU B CA 1
ATOM 3322 C C . GLU B 1 161 ? -0.624 -16.531 -19.391 1 95.88 161 GLU B C 1
ATOM 3324 O O . GLU B 1 161 ? 0.022 -17.5 -19.797 1 95.88 161 GLU B O 1
ATOM 3329 N N . LEU B 1 162 ? -1.873 -16.578 -19.031 1 97.12 162 LEU B N 1
ATOM 3330 C CA . LEU B 1 162 ? -2.566 -17.859 -18.953 1 97.12 162 LEU B CA 1
ATOM 3331 C C . LEU B 1 162 ? -3.943 -17.766 -19.609 1 97.12 162 LEU B C 1
ATOM 3333 O O . LEU B 1 162 ? -4.949 -18.141 -19 1 97.12 162 LEU B O 1
ATOM 3337 N N . PRO B 1 163 ? -3.955 -17.391 -20.859 1 95.44 163 PRO B N 1
ATOM 3338 C CA . PRO B 1 163 ? -5.242 -17.156 -21.516 1 95.44 163 PRO B CA 1
ATOM 3339 C C . PRO B 1 163 ? -6.09 -18.406 -21.641 1 95.44 163 PRO B C 1
ATOM 3341 O O . PRO B 1 163 ? -7.316 -18.328 -21.75 1 95.44 163 PRO B O 1
ATOM 3344 N N . HIS B 1 164 ? -5.543 -19.531 -21.531 1 95.56 164 HIS B N 1
ATOM 3345 C CA . HIS B 1 164 ? -6.293 -20.766 -21.766 1 95.56 164 HIS B CA 1
ATOM 3346 C C . HIS B 1 164 ? -6.664 -21.422 -20.438 1 95.56 164 HIS B C 1
ATOM 3348 O O . HIS B 1 164 ? -7.305 -22.484 -20.438 1 95.56 164 HIS B O 1
ATOM 3354 N N . ILE B 1 165 ? -6.254 -20.938 -19.359 1 96.62 165 ILE B N 1
ATOM 3355 C CA . ILE B 1 165 ? -6.559 -21.469 -18.031 1 96.62 165 ILE B CA 1
ATOM 3356 C C . ILE B 1 165 ? -7.785 -20.766 -17.453 1 96.62 165 ILE B C 1
ATOM 3358 O O . ILE B 1 165 ? -7.844 -19.531 -17.438 1 96.62 165 ILE B O 1
ATOM 3362 N N . ILE B 1 166 ? -8.68 -21.562 -17.031 1 94.94 166 ILE B N 1
ATOM 3363 C CA . ILE B 1 166 ? -9.914 -21.016 -16.484 1 94.94 166 ILE B CA 1
ATOM 3364 C C . ILE B 1 166 ? -9.883 -21.062 -14.961 1 94.94 166 ILE B C 1
ATOM 3366 O O . ILE B 1 166 ? -9.742 -22.141 -14.375 1 94.94 166 ILE B O 1
ATOM 3370 N N . ASP B 1 167 ? -9.938 -19.969 -14.289 1 97.25 167 ASP B N 1
ATOM 3371 C CA . ASP B 1 167 ? -10.203 -19.797 -12.867 1 97.25 167 ASP B CA 1
ATOM 3372 C C . ASP B 1 167 ? -11.633 -19.297 -12.633 1 97.25 167 ASP B C 1
ATOM 3374 O O . ASP B 1 167 ? -11.883 -18.094 -12.664 1 97.25 167 ASP B O 1
ATOM 3378 N N . GLU B 1 168 ? -12.516 -20.203 -12.367 1 96.94 168 GLU B N 1
ATOM 3379 C CA . GLU B 1 168 ? -13.945 -19.891 -12.336 1 96.94 168 GLU B CA 1
ATOM 3380 C C . GLU B 1 168 ? -14.273 -18.875 -11.258 1 96.94 168 GLU B C 1
ATOM 3382 O O . GLU B 1 168 ? -15.07 -17.953 -11.484 1 96.94 168 GLU B O 1
ATOM 3387 N N . HIS B 1 169 ? -13.703 -19.094 -10.133 1 98.12 169 HIS B N 1
ATOM 3388 C CA . HIS B 1 169 ? -13.945 -18.156 -9.039 1 98.12 169 HIS B CA 1
ATOM 3389 C C . HIS B 1 169 ? -13.539 -16.734 -9.414 1 98.12 169 HIS B C 1
ATOM 3391 O O . HIS B 1 169 ? -14.305 -15.789 -9.211 1 98.12 169 HIS B O 1
ATOM 3397 N N . LEU B 1 170 ? -12.375 -16.594 -9.93 1 98.06 170 LEU B N 1
ATOM 3398 C CA . LEU B 1 170 ? -11.852 -15.289 -10.32 1 98.06 170 LEU B CA 1
ATOM 3399 C C . LEU B 1 170 ? -12.719 -14.656 -11.398 1 98.06 170 LEU B C 1
ATOM 3401 O O . LEU B 1 170 ? -13 -13.461 -11.352 1 98.06 170 LEU B O 1
ATOM 3405 N N . GLN B 1 171 ? -13.148 -15.453 -12.32 1 97.62 171 GLN B N 1
ATOM 3406 C CA . GLN B 1 171 ? -13.992 -14.961 -13.406 1 97.62 171 GLN B CA 1
ATOM 3407 C C . GLN B 1 171 ? -15.328 -14.453 -12.875 1 97.62 171 GLN B C 1
ATOM 3409 O O . GLN B 1 171 ? -15.82 -13.414 -13.32 1 97.62 171 GLN B O 1
ATOM 3414 N N . GLN B 1 172 ? -15.828 -15.219 -11.984 1 98.31 172 GLN B N 1
ATOM 3415 C CA . GLN B 1 172 ? -17.109 -14.828 -11.406 1 98.31 172 GLN B CA 1
ATOM 3416 C C . GLN B 1 172 ? -17 -13.508 -10.648 1 98.31 172 GLN B C 1
ATOM 3418 O O . GLN B 1 172 ? -17.844 -12.633 -10.789 1 98.31 172 GLN B O 1
ATOM 3423 N N . ILE B 1 173 ? -15.984 -13.383 -9.883 1 98.62 173 ILE B N 1
ATOM 3424 C CA . ILE B 1 173 ? -15.781 -12.172 -9.094 1 98.62 173 ILE B CA 1
ATOM 3425 C C . ILE B 1 173 ? -15.555 -10.984 -10.031 1 98.62 173 ILE B C 1
ATOM 3427 O O . ILE B 1 173 ? -16.078 -9.891 -9.789 1 98.62 173 ILE B O 1
ATOM 3431 N N . GLU B 1 174 ? -14.773 -11.203 -11.047 1 98.62 174 GLU B N 1
ATOM 3432 C CA . GLU B 1 174 ? -14.531 -10.141 -12.016 1 98.62 174 GLU B CA 1
ATOM 3433 C C . GLU B 1 174 ? -15.844 -9.602 -12.586 1 98.62 174 GLU B C 1
ATOM 3435 O O . GLU B 1 174 ? -16.078 -8.391 -12.602 1 98.62 174 GLU B O 1
ATOM 3440 N N . LEU B 1 175 ? -16.672 -10.523 -13.031 1 98.56 175 LEU B N 1
ATOM 3441 C CA . LEU B 1 175 ? -17.938 -10.156 -13.648 1 98.56 175 LEU B CA 1
ATOM 3442 C C . LEU B 1 175 ? -18.812 -9.383 -12.672 1 98.56 175 LEU B C 1
ATOM 3444 O O . LEU B 1 175 ? -19.359 -8.328 -13.016 1 98.56 175 LEU B O 1
ATOM 3448 N N . GLN B 1 176 ? -18.938 -9.883 -11.492 1 98.81 176 GLN B N 1
ATOM 3449 C CA . GLN B 1 176 ? -19.812 -9.281 -10.492 1 98.81 176 GLN B CA 1
ATOM 3450 C C . GLN B 1 176 ? -19.297 -7.906 -10.07 1 98.81 176 GLN B C 1
ATOM 3452 O O . GLN B 1 176 ? -20.062 -6.957 -9.953 1 98.81 176 GLN B O 1
ATOM 3457 N N . VAL B 1 177 ? -18.016 -7.785 -9.852 1 98.88 177 VAL B N 1
ATOM 3458 C CA . VAL B 1 177 ? -17.422 -6.523 -9.422 1 98.88 177 VAL B CA 1
ATOM 3459 C C . VAL B 1 177 ? -17.594 -5.473 -10.516 1 98.88 177 VAL B C 1
ATOM 3461 O O . VAL B 1 177 ? -17.953 -4.328 -10.234 1 98.88 177 VAL B O 1
ATOM 3464 N N . LYS B 1 178 ? -17.375 -5.852 -11.758 1 98.75 178 LYS B N 1
ATOM 3465 C CA . LYS B 1 178 ? -17.531 -4.918 -12.867 1 98.75 178 LYS B CA 1
ATOM 3466 C C . LYS B 1 178 ? -18.969 -4.43 -12.969 1 98.75 178 LYS B C 1
ATOM 3468 O O . LYS B 1 178 ? -19.219 -3.252 -13.25 1 98.75 178 LYS B O 1
ATOM 3473 N N . GLN B 1 179 ? -19.891 -5.316 -12.773 1 98.69 179 GLN B N 1
ATOM 3474 C CA . GLN B 1 179 ? -21.312 -4.945 -12.805 1 98.69 179 GLN B CA 1
ATOM 3475 C C . GLN B 1 179 ? -21.625 -3.934 -11.711 1 98.69 179 GLN B C 1
ATOM 3477 O O . GLN B 1 179 ? -22.312 -2.941 -11.953 1 98.69 179 GLN B O 1
ATOM 3482 N N . ILE B 1 180 ? -21.125 -4.18 -10.562 1 98.69 180 ILE B N 1
ATOM 3483 C CA . ILE B 1 180 ? -21.359 -3.295 -9.43 1 98.69 180 ILE B CA 1
ATOM 3484 C C . ILE B 1 180 ? -20.75 -1.925 -9.703 1 98.69 180 ILE B C 1
ATOM 3486 O O . ILE B 1 180 ? -21.375 -0.893 -9.453 1 98.69 180 ILE B O 1
ATOM 3490 N N . LEU B 1 181 ? -19.562 -1.95 -10.211 1 98.38 181 LEU B N 1
ATOM 3491 C CA . LEU B 1 181 ? -18.859 -0.699 -10.5 1 98.38 181 LEU B CA 1
ATOM 3492 C C . LEU B 1 181 ? -19.594 0.097 -11.57 1 98.38 181 LEU B C 1
ATOM 3494 O O . LEU B 1 181 ? -19.688 1.323 -11.492 1 98.38 181 LEU B O 1
ATOM 3498 N N . GLN B 1 182 ? -20.016 -0.578 -12.594 1 98.19 182 GLN B N 1
ATOM 3499 C CA . GLN B 1 182 ? -20.75 0.076 -13.672 1 98.19 182 GLN B CA 1
ATOM 3500 C C . GLN B 1 182 ? -21.938 0.869 -13.133 1 98.19 182 GLN B C 1
ATOM 3502 O O . GLN B 1 182 ? -22.25 1.948 -13.641 1 98.19 182 GLN B O 1
ATOM 3507 N N . GLN B 1 183 ? -22.547 0.431 -12.125 1 97.62 183 GLN B N 1
ATOM 3508 C CA . GLN B 1 183 ? -23.75 1.041 -11.547 1 97.62 183 GLN B CA 1
ATOM 3509 C C . GLN B 1 183 ? -23.375 2.109 -10.523 1 97.62 183 GLN B C 1
ATOM 3511 O O . GLN B 1 183 ? -24.016 3.162 -10.461 1 97.62 183 GLN B O 1
ATOM 3516 N N . ASN B 1 184 ? -22.359 1.863 -9.758 1 96.44 184 ASN B N 1
ATOM 3517 C CA . ASN B 1 184 ? -22.141 2.678 -8.57 1 96.44 184 ASN B CA 1
ATOM 3518 C C . ASN B 1 184 ? -20.953 3.627 -8.75 1 96.44 184 ASN B C 1
ATOM 3520 O O . ASN B 1 184 ? -20.969 4.742 -8.227 1 96.44 184 ASN B O 1
ATOM 3524 N N . ASN B 1 185 ? -19.922 3.137 -9.328 1 95.06 185 ASN B N 1
ATOM 3525 C CA . ASN B 1 185 ? -18.703 3.91 -9.508 1 95.06 185 ASN B CA 1
ATOM 3526 C C . ASN B 1 185 ? -17.969 3.521 -10.789 1 95.06 185 ASN B C 1
ATOM 3528 O O . ASN B 1 185 ? -16.859 2.975 -10.734 1 95.06 185 ASN B O 1
ATOM 3532 N N . PRO B 1 186 ? -18.422 3.967 -11.922 1 96 186 PRO B N 1
ATOM 3533 C CA . PRO B 1 186 ? -17.891 3.523 -13.203 1 96 186 PRO B CA 1
ATOM 3534 C C . PRO B 1 186 ? -16.438 3.969 -13.422 1 96 186 PRO B C 1
ATOM 3536 O O . PRO B 1 186 ? -15.711 3.344 -14.195 1 96 186 PRO B O 1
ATOM 3539 N N . ASN B 1 187 ? -15.992 4.949 -12.742 1 92.69 187 ASN B N 1
ATOM 3540 C CA . ASN B 1 187 ? -14.633 5.449 -12.906 1 92.69 187 ASN B CA 1
ATOM 3541 C C . ASN B 1 187 ? -13.602 4.414 -12.461 1 92.69 187 ASN B C 1
ATOM 3543 O O . ASN B 1 187 ? -12.469 4.418 -12.945 1 92.69 187 ASN B O 1
ATOM 3547 N N . LEU B 1 188 ? -13.961 3.555 -11.602 1 95.88 188 LEU B N 1
ATOM 3548 C CA . LEU B 1 188 ? -13.023 2.57 -11.07 1 95.88 188 LEU B CA 1
ATOM 3549 C C . LEU B 1 188 ? -12.82 1.427 -12.055 1 95.88 188 LEU B C 1
ATOM 3551 O O . LEU B 1 188 ? -11.906 0.616 -11.891 1 95.88 188 LEU B O 1
ATOM 3555 N N . LEU B 1 189 ? -13.602 1.367 -13.109 1 97.75 189 LEU B N 1
ATOM 3556 C CA . 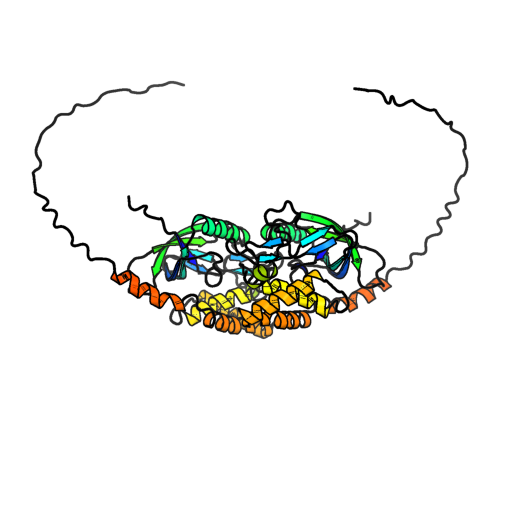LEU B 1 189 ? -13.422 0.347 -14.133 1 97.75 189 LEU B CA 1
ATOM 3557 C C . LEU B 1 189 ? -12.094 0.519 -14.852 1 97.75 189 LEU B C 1
ATOM 3559 O O . LEU B 1 189 ? -11.57 -0.429 -15.445 1 97.75 189 LEU B O 1
ATOM 3563 N N . LYS B 1 190 ? -11.508 1.663 -14.711 1 94.75 190 LYS B N 1
ATOM 3564 C CA . LYS B 1 190 ? -10.234 1.957 -15.359 1 94.75 190 LYS B CA 1
ATOM 3565 C C . LYS B 1 190 ? -9.125 1.064 -14.812 1 94.75 190 LYS B C 1
ATOM 3567 O O . LYS B 1 190 ? -8.125 0.821 -15.5 1 94.75 190 LYS B O 1
ATOM 3572 N N . PHE B 1 191 ? -9.289 0.583 -13.641 1 96.19 191 PHE B N 1
ATOM 3573 C CA . PHE B 1 191 ? -8.258 -0.248 -13.023 1 96.19 191 PHE B CA 1
ATOM 3574 C C . PHE B 1 191 ? -8.008 -1.497 -13.859 1 96.19 191 PHE B C 1
ATOM 3576 O O . PHE B 1 191 ? -6.871 -1.979 -13.938 1 96.19 191 PHE B O 1
ATOM 3583 N N . PHE B 1 192 ? -9.016 -2.01 -14.484 1 97.94 192 PHE B N 1
ATOM 3584 C CA . PHE B 1 192 ? -8.859 -3.236 -15.258 1 97.94 192 PHE B CA 1
ATOM 3585 C C . PHE B 1 192 ? -8.062 -2.977 -16.531 1 97.94 192 PHE B C 1
ATOM 3587 O O . PHE B 1 192 ? -7.191 -3.771 -16.891 1 97.94 192 PHE B O 1
ATOM 3594 N N . THR B 1 193 ? -8.297 -1.895 -17.172 1 96.19 193 THR B N 1
ATOM 3595 C CA . THR B 1 193 ? -7.539 -1.543 -18.359 1 96.19 193 THR B CA 1
ATOM 3596 C C . THR B 1 193 ? -6.113 -1.148 -18 1 96.19 193 THR B C 1
ATOM 3598 O O . THR B 1 193 ? -5.16 -1.555 -18.672 1 96.19 193 THR B O 1
ATOM 3601 N N . GLU B 1 194 ? -5.953 -0.46 -16.953 1 92.69 194 GLU B N 1
ATOM 3602 C CA . GLU B 1 194 ? -4.629 -0.027 -16.516 1 92.69 194 GLU B CA 1
ATOM 3603 C C . GLU B 1 194 ? -3.768 -1.219 -16.109 1 92.69 194 GLU B C 1
ATOM 3605 O O . GLU B 1 194 ? -2.561 -1.229 -16.359 1 92.69 194 GLU B O 1
ATOM 3610 N N . ALA B 1 195 ? -4.434 -2.129 -15.469 1 95.75 195 ALA B N 1
ATOM 3611 C CA . ALA B 1 195 ? -3.699 -3.316 -15.039 1 95.75 195 ALA B CA 1
ATOM 3612 C C . ALA B 1 195 ? -3.139 -4.078 -16.234 1 95.75 195 ALA B C 1
ATOM 3614 O O . ALA B 1 195 ? -2.008 -4.566 -16.203 1 95.75 195 ALA B O 1
ATOM 3615 N N . ILE B 1 196 ? -3.891 -4.207 -17.281 1 95.5 196 ILE B N 1
ATOM 3616 C CA . ILE B 1 196 ? -3.451 -4.875 -18.5 1 95.5 196 ILE B CA 1
ATOM 3617 C C . ILE B 1 196 ? -2.266 -4.125 -19.109 1 95.5 196 ILE B C 1
ATOM 3619 O O . ILE B 1 196 ? -1.243 -4.73 -19.438 1 95.5 196 ILE B O 1
ATOM 3623 N N . ASP B 1 197 ? -2.359 -2.834 -19.203 1 90.75 197 ASP B N 1
ATOM 3624 C CA . ASP B 1 197 ? -1.291 -2.008 -19.75 1 90.75 197 ASP B CA 1
ATOM 3625 C C . ASP B 1 197 ? -0.014 -2.137 -18.922 1 90.75 197 ASP B C 1
ATOM 3627 O O . ASP B 1 197 ? 1.081 -2.25 -19.484 1 90.75 197 ASP B O 1
ATOM 3631 N N . LEU B 1 198 ? -0.206 -2.109 -17.703 1 87.56 198 LEU B N 1
ATOM 3632 C CA . LEU B 1 198 ? 0.935 -2.201 -16.797 1 87.56 198 LEU B CA 1
ATOM 3633 C C . LEU B 1 198 ? 1.645 -3.543 -16.953 1 87.56 198 LEU B C 1
ATOM 3635 O O . LEU B 1 198 ? 2.875 -3.598 -16.984 1 87.56 198 LEU B O 1
ATOM 3639 N N . TRP B 1 199 ? 0.833 -4.602 -17 1 91.75 199 TRP B N 1
ATOM 3640 C CA . TRP B 1 199 ? 1.434 -5.926 -17.109 1 91.75 199 TRP B CA 1
ATOM 3641 C C . TRP B 1 199 ? 2.201 -6.062 -18.422 1 91.75 199 TRP B C 1
ATOM 3643 O O . TRP B 1 199 ? 3.314 -6.594 -18.438 1 91.75 199 TRP B O 1
ATOM 3653 N N . LEU B 1 200 ? 1.729 -5.562 -19.438 1 89.81 200 LEU B N 1
ATOM 3654 C CA . LEU B 1 200 ? 2.322 -5.676 -20.766 1 89.81 200 LEU B CA 1
ATOM 3655 C C . LEU B 1 200 ? 3.6 -4.848 -20.859 1 89.81 200 LEU B C 1
ATOM 3657 O O . LEU B 1 200 ? 4.527 -5.215 -21.578 1 89.81 200 LEU B O 1
ATOM 3661 N N . ASN B 1 201 ? 3.637 -3.805 -20.125 1 81.75 201 ASN B N 1
ATOM 3662 C CA . ASN B 1 201 ? 4.785 -2.912 -20.219 1 81.75 201 ASN B CA 1
ATOM 3663 C C . ASN B 1 201 ? 5.879 -3.299 -19.219 1 81.75 201 ASN B C 1
ATOM 3665 O O . ASN B 1 201 ? 6.988 -2.764 -19.281 1 81.75 201 ASN B O 1
ATOM 3669 N N . ASN B 1 202 ? 5.574 -4.07 -18.188 1 70.44 202 ASN B N 1
ATOM 3670 C CA . ASN B 1 202 ? 6.535 -4.441 -17.156 1 70.44 202 ASN B CA 1
ATOM 3671 C C . ASN B 1 202 ? 6.988 -5.887 -17.297 1 70.44 202 ASN B C 1
ATOM 3673 O O . ASN B 1 202 ? 7.598 -6.453 -16.391 1 70.44 202 ASN B O 1
ATOM 3677 N N . THR B 1 203 ? 7.152 -6.57 -18.312 1 60 203 THR B N 1
ATOM 3678 C CA . THR B 1 203 ? 7.129 -8.023 -18.469 1 60 203 THR B CA 1
ATOM 3679 C C . THR B 1 203 ? 8.242 -8.664 -17.641 1 60 203 THR B C 1
ATOM 3681 O O . THR B 1 203 ? 9.43 -8.5 -17.953 1 60 203 THR B O 1
ATOM 3684 N N . ILE B 1 204 ? 8.016 -8.867 -16.344 1 57.5 204 ILE B N 1
ATOM 3685 C CA . ILE B 1 204 ? 8.773 -9.734 -15.445 1 57.5 204 ILE B CA 1
ATOM 3686 C C . ILE B 1 204 ? 9.195 -11 -16.172 1 57.5 204 ILE B C 1
ATOM 3688 O O . ILE B 1 204 ? 10.305 -11.5 -15.977 1 57.5 204 ILE B O 1
ATOM 3692 N N . LEU B 1 205 ? 8.367 -11.641 -17.062 1 63.66 205 LEU B N 1
ATOM 3693 C CA . LEU B 1 205 ? 8.586 -12.938 -17.688 1 63.66 205 LEU B CA 1
ATOM 3694 C C . LEU B 1 205 ? 9.297 -12.781 -19.031 1 63.66 205 LEU B C 1
ATOM 3696 O O . LEU B 1 205 ? 9.82 -13.758 -19.578 1 63.66 205 LEU B O 1
ATOM 3700 N N . THR B 1 206 ? 9.32 -11.656 -19.609 1 49.56 206 THR B N 1
ATOM 3701 C CA . THR B 1 206 ? 9.898 -11.609 -20.938 1 49.56 206 THR B CA 1
ATOM 3702 C C . THR B 1 206 ? 11.383 -11.961 -20.906 1 49.56 206 THR B C 1
ATOM 3704 O O . THR B 1 206 ? 11.922 -12.523 -21.859 1 49.56 206 THR B O 1
ATOM 3707 N N . SER B 1 207 ? 12.102 -11.523 -19.875 1 41.56 207 SER B N 1
ATOM 3708 C CA . SER B 1 207 ? 13.539 -11.688 -20.062 1 41.56 207 SER B CA 1
ATOM 3709 C C . SER B 1 207 ? 13.945 -13.156 -19.953 1 41.56 207 SER B C 1
ATOM 3711 O O . SER B 1 207 ? 15.047 -13.531 -20.375 1 41.56 207 SER B O 1
ATOM 3713 N N . ASN B 1 208 ? 13.281 -13.961 -19.203 1 41.12 208 ASN B N 1
ATOM 3714 C CA . ASN B 1 208 ? 13.867 -15.25 -18.859 1 41.12 208 ASN B CA 1
ATOM 3715 C C . ASN B 1 208 ? 13.742 -16.25 -20 1 41.12 208 ASN B C 1
ATOM 3717 O O . ASN B 1 208 ? 14.148 -17.406 -19.875 1 41.12 208 ASN B O 1
ATOM 3721 N N . GLU B 1 209 ? 12.969 -16.078 -20.969 1 38.72 209 GLU B N 1
ATOM 3722 C CA . GLU B 1 209 ? 13.016 -17.078 -22.016 1 38.72 209 GLU B CA 1
ATOM 3723 C C . GLU B 1 209 ? 14.438 -17.281 -22.547 1 38.72 209 GLU B C 1
ATOM 3725 O O . GLU B 1 209 ? 14.828 -18.391 -22.891 1 38.72 209 GLU B O 1
ATOM 3730 N N . THR B 1 210 ? 15.234 -16.312 -22.516 1 36.94 210 THR B N 1
ATOM 3731 C CA . THR B 1 210 ? 16.547 -16.453 -23.125 1 36.94 210 THR B CA 1
ATOM 3732 C C . THR B 1 210 ? 17.5 -17.219 -22.203 1 36.94 210 THR B C 1
ATOM 3734 O O . THR B 1 210 ? 18.344 -17.984 -22.672 1 36.94 210 THR B O 1
ATOM 3737 N N . MET B 1 211 ? 17.391 -17.125 -20.906 1 37.12 211 MET B N 1
ATOM 3738 C CA . MET B 1 211 ? 18.453 -17.688 -20.062 1 37.12 211 MET B CA 1
ATOM 3739 C C . MET B 1 211 ? 18.234 -19.172 -19.844 1 37.12 211 MET B C 1
ATOM 3741 O O . MET B 1 211 ? 19.141 -19.891 -19.422 1 37.12 211 MET B O 1
ATOM 3745 N N . ILE B 1 212 ? 17.062 -19.734 -19.906 1 39 212 ILE B N 1
ATOM 3746 C CA . ILE B 1 212 ? 16.891 -21.172 -19.719 1 39 212 ILE B CA 1
ATOM 3747 C C . ILE B 1 212 ? 17.547 -21.922 -20.891 1 39 212 ILE B C 1
ATOM 3749 O O . ILE B 1 212 ? 18.094 -23 -20.703 1 39 212 ILE B O 1
ATOM 3753 N N . MET B 1 213 ? 17.656 -21.359 -22.031 1 34.97 213 MET B N 1
ATOM 3754 C CA . MET B 1 213 ? 18.234 -22.109 -23.141 1 34.97 213 MET B CA 1
ATOM 3755 C C . MET B 1 213 ? 19.734 -22.328 -22.922 1 34.97 213 MET B C 1
ATOM 3757 O O . MET B 1 213 ? 20.281 -23.375 -23.297 1 34.97 213 MET B O 1
ATOM 3761 N N . ASP B 1 214 ? 20.391 -21.406 -22.344 1 37.41 214 ASP B N 1
ATOM 3762 C CA . ASP B 1 214 ? 21.844 -21.562 -22.359 1 37.41 214 ASP B CA 1
ATOM 3763 C C . ASP B 1 214 ? 22.312 -22.516 -21.266 1 37.41 214 ASP B C 1
ATOM 3765 O O . ASP B 1 214 ? 23.266 -23.266 -21.469 1 37.41 214 ASP B O 1
ATOM 3769 N N . SER B 1 215 ? 21.703 -22.516 -20.047 1 37.28 215 SER B N 1
ATOM 3770 C CA . SER B 1 215 ? 22.281 -23.297 -18.969 1 37.28 215 SER B CA 1
ATOM 3771 C C . SER B 1 215 ? 21.906 -24.766 -19.078 1 37.28 215 SER B C 1
ATOM 3773 O O . SER B 1 215 ? 22.453 -25.609 -18.359 1 37.28 215 SER B O 1
ATOM 3775 N N . LEU B 1 216 ? 20.844 -25.094 -19.766 1 36.31 216 LEU B N 1
ATOM 3776 C CA . LEU B 1 216 ? 20.547 -26.516 -19.922 1 36.31 216 LEU B CA 1
ATOM 3777 C C . LEU B 1 216 ? 21.594 -27.188 -20.812 1 36.31 216 LEU B C 1
ATOM 3779 O O . LEU B 1 216 ? 21.594 -28.422 -20.969 1 36.31 216 LEU B O 1
ATOM 3783 N N . LYS B 1 217 ? 22.344 -26.391 -21.609 1 35.62 217 LYS B N 1
ATOM 3784 C CA . LYS B 1 217 ? 23.297 -27.062 -22.5 1 35.62 217 LYS B CA 1
ATOM 3785 C C . LYS B 1 217 ? 24.453 -27.656 -21.719 1 35.62 217 LYS B C 1
ATOM 3787 O O . LYS B 1 217 ? 25.156 -28.547 -22.219 1 35.62 217 LYS B O 1
ATOM 3792 N N . THR B 1 218 ? 24.844 -26.984 -20.594 1 34.06 218 THR B N 1
ATOM 3793 C CA . THR B 1 218 ? 26.188 -27.406 -20.188 1 34.06 218 THR B CA 1
ATOM 3794 C C . THR B 1 218 ? 26.109 -28.625 -19.281 1 34.06 218 THR B C 1
ATOM 3796 O O . THR B 1 218 ? 27.109 -29 -18.641 1 34.06 218 THR B O 1
ATOM 3799 N N . THR B 1 219 ? 24.875 -29.109 -18.953 1 31.05 219 THR B N 1
ATOM 3800 C CA . THR B 1 219 ? 25.031 -30.281 -18.109 1 31.05 219 THR B CA 1
ATOM 3801 C C . THR B 1 219 ? 25.625 -31.453 -18.891 1 31.05 219 THR B C 1
ATOM 3803 O O . THR B 1 219 ? 25.016 -31.938 -19.844 1 31.05 219 THR B O 1
ATOM 3806 N N . THR B 1 220 ? 26.875 -31.562 -18.844 1 28.55 220 THR B N 1
ATOM 3807 C CA . THR B 1 220 ? 27.734 -32.656 -19.312 1 28.55 220 THR B CA 1
ATOM 3808 C C . THR B 1 220 ? 27.141 -34 -18.938 1 28.55 220 THR B C 1
ATOM 3810 O O . THR B 1 220 ? 26.766 -34.219 -17.781 1 28.55 220 THR B O 1
ATOM 3813 N N . ILE B 1 221 ? 26.672 -34.75 -19.844 1 28.27 221 ILE B N 1
ATOM 3814 C CA . ILE B 1 221 ? 26.281 -36.156 -19.797 1 28.27 221 ILE B CA 1
ATOM 3815 C C . ILE B 1 221 ? 27.328 -37 -19.062 1 28.27 221 ILE B C 1
ATOM 3817 O O . ILE B 1 221 ? 28.453 -37.156 -19.547 1 28.27 221 ILE B O 1
ATOM 3821 N N . ILE B 1 222 ? 27.5 -36.688 -17.719 1 27.16 222 ILE B N 1
ATOM 3822 C CA . ILE B 1 222 ? 28.469 -37.562 -17.062 1 27.16 222 ILE B CA 1
ATOM 3823 C C . ILE B 1 222 ? 28.078 -39.031 -17.328 1 27.16 222 ILE B C 1
ATOM 3825 O O . ILE B 1 222 ? 26.953 -39.438 -17.062 1 27.16 222 ILE B O 1
ATOM 3829 N N . LYS B 1 223 ? 28.812 -39.656 -18.125 1 26.45 223 LYS B N 1
ATOM 3830 C CA . LYS B 1 223 ? 28.812 -41.062 -18.516 1 26.45 223 LYS B CA 1
ATOM 3831 C C . LYS B 1 223 ? 28.812 -41.969 -17.312 1 26.45 223 LYS B C 1
ATOM 3833 O O . LYS B 1 223 ? 29.625 -41.812 -16.391 1 26.45 223 LYS B O 1
ATOM 3838 N N . PRO B 1 224 ? 27.609 -42.562 -16.969 1 25.03 224 PRO B N 1
ATOM 3839 C CA . PRO B 1 224 ? 27.484 -43.531 -15.867 1 25.03 224 PRO B CA 1
ATOM 3840 C C . PRO B 1 224 ? 28.641 -44.531 -15.812 1 25.03 224 PRO B C 1
ATOM 3842 O O . PRO B 1 224 ? 28.969 -45.156 -16.828 1 25.03 224 PRO B O 1
ATOM 3845 N N . LEU B 1 225 ? 29.688 -44.156 -15.086 1 25.55 225 LEU B N 1
ATOM 3846 C CA . LEU B 1 225 ? 30.766 -45.125 -14.945 1 25.55 225 LEU B CA 1
ATOM 3847 C C . LEU B 1 225 ? 30.234 -46.5 -14.539 1 25.55 225 LEU B C 1
ATOM 3849 O O . LEU B 1 225 ? 29.453 -46.594 -13.586 1 25.55 225 LEU B O 1
ATOM 3853 N N . LEU B 1 226 ? 30.125 -47.406 -15.359 1 23.09 226 LEU B N 1
ATOM 3854 C CA . LEU B 1 226 ? 29.797 -48.844 -15.289 1 23.09 226 LEU B CA 1
ATOM 3855 C C . LEU B 1 226 ? 30.562 -49.5 -14.148 1 23.09 226 LEU B C 1
ATOM 3857 O O . LEU B 1 226 ? 31.766 -49.75 -14.25 1 23.09 226 LEU B O 1
ATOM 3861 N N . ILE B 1 227 ? 30.344 -48.938 -12.875 1 22.03 227 ILE B N 1
ATOM 3862 C CA . ILE B 1 227 ? 31.047 -49.625 -11.797 1 22.03 227 ILE B CA 1
ATOM 3863 C C . ILE B 1 227 ? 30.688 -51.094 -11.812 1 22.03 227 ILE B C 1
ATOM 3865 O O . ILE B 1 227 ? 29.5 -51.469 -11.797 1 22.03 227 ILE B O 1
ATOM 3869 N N . ASN B 1 228 ? 31.516 -51.906 -12.289 1 20.84 228 ASN B N 1
ATOM 3870 C CA . ASN B 1 228 ? 31.594 -53.375 -12.352 1 20.84 228 ASN B CA 1
ATOM 3871 C C . ASN B 1 228 ? 31.438 -54 -10.977 1 20.84 228 ASN B C 1
ATOM 3873 O O . ASN B 1 228 ? 32.312 -53.844 -10.117 1 20.84 228 ASN B O 1
ATOM 3877 N N . ASN B 1 229 ? 30.141 -54 -10.438 1 19.91 229 ASN B N 1
ATOM 3878 C CA . ASN B 1 229 ? 29.625 -54.625 -9.211 1 19.91 229 ASN B CA 1
ATOM 3879 C C . ASN B 1 229 ? 30.094 -56.062 -9.086 1 19.91 229 ASN B C 1
ATOM 3881 O O . ASN B 1 229 ? 29.547 -56.969 -9.719 1 19.91 229 ASN B O 1
ATOM 3885 N N . ASN B 1 230 ? 31.359 -56.281 -9.047 1 20.61 230 ASN B N 1
ATOM 3886 C CA . ASN B 1 230 ? 31.688 -57.688 -8.812 1 20.61 230 ASN B CA 1
ATOM 3887 C C . ASN B 1 230 ? 30.984 -58.219 -7.586 1 20.61 230 ASN B C 1
ATOM 3889 O O . ASN B 1 230 ? 30.891 -57.562 -6.559 1 20.61 230 ASN B O 1
ATOM 3893 N N . ASN B 1 231 ? 30.328 -59.438 -7.586 1 19.03 231 ASN B N 1
ATOM 3894 C CA . ASN B 1 231 ? 29.297 -60.344 -7.09 1 19.03 231 ASN B CA 1
ATOM 3895 C C . ASN B 1 231 ? 29.625 -60.875 -5.699 1 19.03 231 ASN B C 1
ATOM 3897 O O . ASN B 1 231 ? 29.016 -61.844 -5.23 1 19.03 231 ASN B O 1
ATOM 3901 N N . ARG B 1 232 ? 30.719 -60.5 -4.922 1 20.55 232 ARG B N 1
ATOM 3902 C CA . ARG B 1 232 ? 31.078 -61.656 -4.125 1 20.55 232 ARG B CA 1
ATOM 3903 C C . ARG B 1 232 ? 30.047 -61.906 -3.031 1 20.55 232 ARG B C 1
ATOM 3905 O O . ARG B 1 232 ? 29.562 -60.969 -2.404 1 20.55 232 ARG B O 1
ATOM 3912 N N . MET B 1 233 ? 29.562 -63.188 -2.824 1 19.44 233 MET B N 1
ATOM 3913 C CA . MET B 1 233 ? 28.547 -64 -2.209 1 19.44 233 MET B CA 1
ATOM 3914 C C . MET B 1 233 ? 28.531 -63.844 -0.693 1 19.44 233 MET B C 1
ATOM 3916 O O . MET B 1 233 ? 29.516 -63.375 -0.111 1 19.44 233 MET B O 1
ATOM 3920 N N . ILE B 1 234 ? 27.547 -64.438 0.064 1 19.19 234 ILE B N 1
ATOM 3921 C CA . ILE B 1 234 ? 26.5 -64.5 1.084 1 19.19 234 ILE B CA 1
ATOM 3922 C C . ILE B 1 234 ? 27.109 -65 2.41 1 19.19 234 ILE B C 1
ATOM 3924 O O . ILE B 1 234 ? 26.406 -65 3.428 1 19.19 234 ILE B O 1
ATOM 3928 N N . ASP B 1 235 ? 28.406 -65.25 2.596 1 17.12 235 ASP B N 1
ATOM 3929 C CA . ASP B 1 235 ? 28.344 -66.5 3.398 1 17.12 235 ASP B CA 1
ATOM 3930 C C . ASP B 1 235 ? 27.781 -66.188 4.789 1 17.12 235 ASP B C 1
ATOM 3932 O O . ASP B 1 235 ? 26.828 -66.875 5.227 1 17.12 235 ASP B O 1
ATOM 3936 N N . ASN B 1 236 ? 28.688 -66.188 5.789 1 16.94 236 ASN B N 1
ATOM 3937 C CA . ASN B 1 236 ? 28.812 -67.125 6.902 1 16.94 236 ASN B CA 1
ATOM 3938 C C . ASN B 1 236 ? 28.016 -66.625 8.125 1 16.94 236 ASN B C 1
ATOM 3940 O O . ASN B 1 236 ? 27.641 -65.5 8.211 1 16.94 236 ASN B O 1
ATOM 3944 N N . ASN B 1 237 ? 28.328 -67.125 9.289 1 18.2 237 ASN B N 1
ATOM 3945 C CA . ASN B 1 237 ? 27.922 -67.875 10.461 1 18.2 237 ASN B CA 1
ATOM 3946 C C . ASN B 1 237 ? 27.656 -67 11.664 1 18.2 237 ASN B C 1
ATOM 3948 O O . ASN B 1 237 ? 27.234 -67.438 12.719 1 18.2 237 ASN B O 1
ATOM 3952 N N . GLY B 1 238 ? 28.281 -65.812 11.758 1 17.97 238 GLY B N 1
ATOM 3953 C CA . GLY B 1 238 ? 28.75 -65.75 13.133 1 17.97 238 GLY B CA 1
ATOM 3954 C C . GLY B 1 238 ? 27.641 -65.5 14.133 1 17.97 238 GLY B C 1
ATOM 3955 O O . GLY B 1 238 ? 26.594 -64.938 13.773 1 17.97 238 GLY B O 1
ATOM 3956 N N . LYS B 1 239 ? 27.922 -65.688 15.359 1 18.86 239 LYS B N 1
ATOM 3957 C CA . LYS B 1 239 ? 27.484 -66.125 16.688 1 18.86 239 LYS B CA 1
ATOM 3958 C C . LYS B 1 239 ? 26.953 -64.938 17.5 1 18.86 239 LYS B C 1
ATOM 3960 O O . LYS B 1 239 ? 26.391 -65.125 18.578 1 18.86 239 LYS B O 1
ATOM 3965 N N . VAL B 1 240 ? 26.875 -63.656 17.078 1 18.64 240 VAL B N 1
ATOM 3966 C CA . VAL B 1 240 ? 27.219 -63.031 18.344 1 18.64 240 VAL B CA 1
ATOM 3967 C C . VAL B 1 240 ? 26.016 -63.094 19.281 1 18.64 240 VAL B C 1
ATOM 3969 O O . VAL B 1 240 ? 24.859 -62.938 18.859 1 18.64 240 VAL B O 1
ATOM 3972 N N . PRO B 1 241 ? 26.375 -63.281 20.516 1 18.31 241 PRO B N 1
ATOM 3973 C CA . PRO B 1 241 ? 25.703 -63.688 21.766 1 18.31 241 PRO B CA 1
ATOM 3974 C C . PRO B 1 241 ? 24.719 -62.625 22.266 1 18.31 241 PRO B C 1
ATOM 3976 O O . PRO B 1 241 ? 24.844 -61.438 21.938 1 18.31 241 PRO B O 1
ATOM 3979 N N . LYS B 1 242 ? 23.797 -63.125 22.891 1 19.78 242 LYS B N 1
ATOM 3980 C CA . LYS B 1 242 ? 22.547 -62.812 23.562 1 19.78 242 LYS B CA 1
ATOM 3981 C C . LYS B 1 242 ? 22.75 -61.75 24.641 1 19.78 242 LYS B C 1
ATOM 3983 O O . LYS B 1 242 ? 23.297 -62.031 25.703 1 19.78 242 LYS B O 1
ATOM 3988 N N . LYS B 1 243 ? 23.188 -60.594 24.219 1 16.98 243 LYS B N 1
ATOM 3989 C CA . LYS B 1 243 ? 23.391 -59.625 25.312 1 16.98 243 LYS B CA 1
ATOM 3990 C C . LYS B 1 243 ? 22.188 -59.562 26.234 1 16.98 243 LYS B C 1
ATOM 3992 O O . LYS B 1 243 ? 21.047 -59.688 25.766 1 16.98 243 LYS B O 1
ATOM 3997 N N . GLN B 1 244 ? 22.547 -59.156 27.484 1 16.33 244 GLN B N 1
ATOM 3998 C CA . GLN B 1 244 ? 22.219 -59.188 28.906 1 16.33 244 GLN B CA 1
ATOM 3999 C C . GLN B 1 244 ? 21.016 -58.312 29.219 1 16.33 244 GLN B C 1
ATOM 4001 O O . GLN B 1 244 ? 20.047 -58.781 29.812 1 16.33 244 GLN B O 1
ATOM 4006 N N . GLN B 1 245 ? 21.281 -57.156 29.891 1 15.43 245 GLN B N 1
ATOM 4007 C CA . GLN B 1 245 ? 21.016 -56.969 31.312 1 15.43 245 GLN B CA 1
ATOM 4008 C C . GLN B 1 245 ? 19.656 -56.344 31.531 1 15.43 245 GLN B C 1
ATOM 4010 O O . GLN B 1 245 ? 18.844 -56.844 32.312 1 15.43 245 GLN B O 1
ATOM 4015 N N . LEU B 1 246 ? 19.641 -54.938 32.094 1 16.48 246 LEU B N 1
ATOM 4016 C CA . LEU B 1 246 ? 19.281 -54.406 33.406 1 16.48 246 LEU B CA 1
ATOM 4017 C C . LEU B 1 246 ? 17.859 -53.875 33.406 1 16.48 246 LEU B C 1
ATOM 4019 O O . LEU B 1 246 ? 17.484 -53.062 32.531 1 16.48 246 LEU B O 1
ATOM 4023 N N . ARG B 1 247 ? 17 -54.594 34 1 17.77 247 ARG B N 1
ATOM 4024 C CA . ARG B 1 247 ? 15.641 -54.438 34.531 1 17.77 247 ARG B CA 1
ATOM 4025 C C . ARG B 1 247 ? 15.469 -53.125 35.281 1 17.77 247 ARG B C 1
ATOM 4027 O O . ARG B 1 247 ? 15.938 -53 36.406 1 17.77 247 ARG B O 1
ATOM 4034 N N . CYS B 1 248 ? 15.891 -52.031 34.688 1 17.78 248 CYS B N 1
ATOM 4035 C CA . CYS B 1 248 ? 15.781 -50.906 35.625 1 17.78 248 CYS B CA 1
ATOM 4036 C C . CYS B 1 248 ? 14.391 -50.875 36.25 1 17.78 248 CYS B C 1
ATOM 4038 O O . CYS B 1 248 ? 13.383 -50.812 35.562 1 17.78 248 CYS B O 1
ATOM 4040 N N . MET B 1 249 ? 14.141 -51.219 37.656 1 18.09 249 MET B N 1
ATOM 4041 C CA . MET B 1 249 ? 13.227 -51.375 38.781 1 18.09 249 MET B CA 1
ATOM 4042 C C . MET B 1 249 ? 12.523 -50.062 39.094 1 18.09 249 MET B C 1
ATOM 4044 O O . MET B 1 249 ? 11.461 -50.062 39.719 1 18.09 249 MET B O 1
ATOM 4048 N N . ILE B 1 250 ? 13.25 -48.906 39.25 1 18.06 250 ILE B N 1
ATOM 4049 C CA . ILE B 1 250 ? 12.977 -48.125 40.438 1 18.06 250 ILE B CA 1
ATOM 4050 C C . ILE B 1 250 ? 11.477 -47.906 40.594 1 18.06 250 ILE B C 1
ATOM 4052 O O . ILE B 1 250 ? 10.773 -47.688 39.594 1 18.06 250 ILE B O 1
ATOM 4056 N N . LYS B 1 251 ? 11.062 -47.438 41.875 1 19.89 251 LYS B N 1
ATOM 4057 C CA . LYS B 1 251 ? 10.336 -47.25 43.125 1 19.89 251 LYS B CA 1
ATOM 4058 C C . LYS B 1 251 ? 9.18 -46.281 42.969 1 19.89 251 LYS B C 1
ATOM 4060 O O . LYS B 1 251 ? 8.047 -46.562 43.344 1 19.89 251 LYS B O 1
ATOM 4065 N N . TYR B 1 252 ? 9.188 -44.969 43.75 1 21.72 252 TYR B N 1
ATOM 4066 C CA . TYR B 1 252 ? 8.008 -44.312 44.281 1 21.72 252 TYR B CA 1
ATOM 4067 C C . TYR B 1 252 ? 7.09 -43.812 43.188 1 21.72 252 TYR B C 1
ATOM 4069 O O . TYR B 1 252 ? 7.559 -43.312 42.156 1 21.72 252 TYR B O 1
#

Secondary structure (DSSP, 8-state):
------PPEEEESSGGGT---S-EEEEEEEEEEEEEEEEEEEESSSS--SSS-EEEEEEEEEEEEEEEEEEEEESSHHHHHHHHHHHHHHTT--EEEEEEEEESSTT--S-EEEEEEE--TTSTTB----TTHHHHHHH-EETTEEHHHHHHHHHHHHHHH-TT---HHHHHHHHHHHHHHHHH-GGGGHHHHHHHHHHHHS-TTTTHHHHHHHHTT-----------------------------------/------PPEEEESSGGGT---S-EEEEEEEEEEEEEEEEEEEESSSS--SSS-EEEEEEEEEEEEEEEEEEEEESSHHHHHHHHHHHHHHTT--EEEEEEEEESSTT--S-EEEEEEE--TTSTTB----TTHHHHHHH-EETTEEHHHHHHHHHHHHHHH-TT---HHHHHHHHHHHHHHHHH-GGGGHHHHHHHHHHHHS-SSSTHHHHHHHHTS-----------------------------------

Sequence (504 aa):
MANETNDVWVFAYGSLIWNPGFEYKKVIIGCIRGYSRRFFQGSDQHRGSPESLGRVATLIEDEQGSTWGLAFLIADDQTALEYLKQRESCIGGYTTIMTKFYPKDRRIKESIQTLVYIALPSNRLFLGPSPRLADEIAQAKGFCGYNVEYLAKLIAFMKIELPHIIDEHLQQIELQVKQILQQNNPNLLKFFTEAIDLWLNNTILTSNETMIMDSLKTTTIIKPLLINNNNRMIDNNGKVPKKQQLRCMIKYMANETNDVWVFAYGSLIWNPGFEYKKVIIGCIRGYSRRFFQGSDQHRGSPESLGRVATLIEDEQGSTWGLAFLIADDQTALEYLKQRESCIGGYTTIMTKFYPKDRRIKESIQTLVYIALPSNRLFLGPSPRLADEIAQAKGFCGYNVEYLAKLIAFMKIELPHIIDEHLQQIELQVKQILQQNNPNLLKFFTEAIDLWLNNTILTSNETMIMDSLKTTTIIKPLLINNNNRMIDNNGKVPKKQQLRCMIKY

Foldseek 3Di:
DPPVVPWAKAWDQFPCQVPVPADFDDKFKFKFAQKAKDQQFWFCAAQANPVQIATTIFIDGDRGDMTIGMMTGGPDCVVSVVVCCVVLCVGFHWDKDWGWIDGPPVVDPDTDIHIYTGDDPVTPRRRGDDPCNLVSQLPGGHPNGGSVLRLLLSVLCCCPVPVPDDRPNSVVSVVSNCVVCVPPPVPCVVSNVVSNVVCVVVPPPVPPVPVVVPVVPPPPPPDPPPPPPPDDDDDDDDDDDDDPDPDPDDDD/DPPVVPWAKAWDQFPCQVPVPADFDDKFKFKFAQKAKDQQFWFCAAQANPVQIATTIFIDGDRGDMTIGMMTGGPDCVVSVVVCCVVLCVGFHWDKDWGWTDGPPVVDPDTDIHIYTGDDPVTPRRRGDDPCNLVSQLPGGHPNGGSVLRLLLSVLCCCPVPVPDDRPNSVVSVVSNCVVCVPPPVPCVVSNVVSNVVCVVPPPPVPPVPVVVPVVPPPPPPDPPPPPPPDDDDDDDDDDDDDDDDPPDDDD

pLDDT: mean 80.08, std 28.18, range [15.43, 98.88]
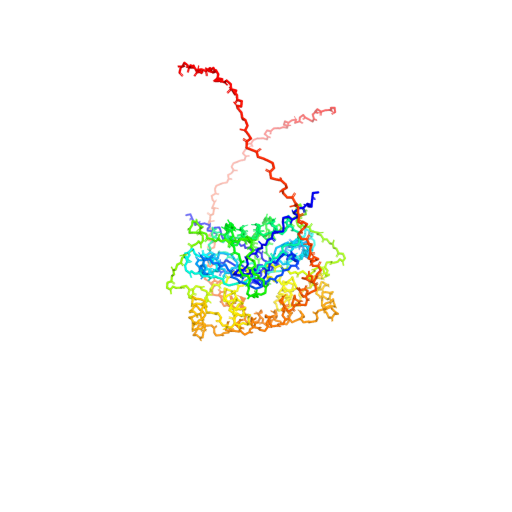
Organism: Dermatophagoides pteronyssinus (NCBI:txid6956)